Protein AF-A0A137P044-F1 (afdb_monomer_lite)

Structure (mmCIF, N/CA/C/O backbone):
data_AF-A0A137P044-F1
#
_entry.id   AF-A0A137P044-F1
#
loop_
_atom_site.group_PDB
_atom_site.id
_atom_site.type_symbol
_atom_site.label_atom_id
_atom_site.label_alt_id
_atom_site.label_comp_id
_atom_site.label_asym_id
_atom_site.label_entity_id
_atom_site.label_seq_id
_atom_site.pdbx_PDB_ins_code
_atom_site.Cartn_x
_atom_site.Cartn_y
_atom_site.Cartn_z
_atom_site.occupancy
_atom_site.B_iso_or_equiv
_atom_site.auth_seq_id
_atom_site.auth_comp_id
_atom_site.auth_asym_id
_atom_site.auth_atom_id
_atom_site.pdbx_PDB_model_num
ATOM 1 N N . MET A 1 1 ? 18.625 -23.032 90.968 1.00 38.12 1 MET A N 1
ATOM 2 C CA . MET A 1 1 ? 18.943 -22.078 89.880 1.00 38.12 1 MET A CA 1
ATOM 3 C C . MET A 1 1 ? 17.840 -22.210 88.835 1.00 38.12 1 MET A C 1
ATOM 5 O O . MET A 1 1 ? 17.685 -23.296 88.307 1.00 38.12 1 MET A O 1
ATOM 9 N N . GLN A 1 2 ? 16.813 -21.351 88.928 1.00 34.00 2 GLN A N 1
ATOM 10 C CA . GLN A 1 2 ? 16.492 -20.254 87.981 1.00 34.00 2 GLN A CA 1
ATOM 11 C C . GLN A 1 2 ? 16.138 -20.757 86.570 1.00 34.00 2 GLN A C 1
ATOM 13 O O . GLN A 1 2 ? 16.973 -21.397 85.956 1.00 34.00 2 GLN A O 1
ATOM 18 N N . LYS A 1 3 ? 15.008 -20.442 85.925 1.00 38.00 3 LYS A N 1
ATOM 19 C CA . LYS A 1 3 ? 13.676 -19.862 86.230 1.00 38.00 3 LYS A CA 1
ATOM 20 C C . LYS A 1 3 ? 12.905 -19.959 84.880 1.00 38.00 3 LYS A C 1
ATOM 22 O O . LYS A 1 3 ? 13.550 -19.753 83.854 1.00 38.00 3 LYS A O 1
ATOM 27 N N . PRO A 1 4 ? 11.588 -20.229 84.827 1.00 49.00 4 PRO A N 1
ATOM 28 C CA . PRO A 1 4 ? 10.809 -20.161 83.586 1.00 49.00 4 PRO A CA 1
ATOM 29 C C . PRO A 1 4 ? 10.323 -18.725 83.313 1.00 49.00 4 PRO A C 1
ATOM 31 O O . PRO A 1 4 ? 10.079 -17.961 84.249 1.00 49.00 4 PRO A O 1
ATOM 34 N N . ILE A 1 5 ? 10.187 -18.356 82.036 1.00 46.97 5 ILE A N 1
ATOM 35 C CA . ILE A 1 5 ? 9.718 -17.033 81.593 1.00 46.97 5 ILE A CA 1
ATOM 36 C C . ILE A 1 5 ? 8.183 -17.033 81.480 1.00 46.97 5 ILE A C 1
ATOM 38 O O . ILE A 1 5 ? 7.601 -17.836 80.755 1.00 46.97 5 ILE A O 1
ATOM 42 N N . GLN A 1 6 ? 7.570 -16.117 82.238 1.00 40.56 6 GLN A N 1
ATOM 43 C CA . GLN A 1 6 ? 6.177 -15.641 82.198 1.00 40.56 6 GLN A CA 1
ATOM 44 C C . GLN A 1 6 ? 5.880 -14.991 80.826 1.00 40.56 6 GLN A C 1
ATOM 46 O O . GLN A 1 6 ? 6.776 -14.414 80.223 1.00 40.56 6 GLN A O 1
ATOM 51 N N . GLY A 1 7 ? 4.693 -15.069 80.221 1.00 34.81 7 GLY A N 1
ATOM 52 C CA . GLY A 1 7 ? 3.390 -14.702 80.775 1.00 34.81 7 GLY A CA 1
ATOM 53 C C . GLY A 1 7 ? 3.132 -13.208 80.531 1.00 34.81 7 GLY A C 1
ATOM 54 O O . GLY A 1 7 ? 3.681 -12.389 81.256 1.00 34.81 7 GLY A O 1
ATOM 55 N N . PHE A 1 8 ? 2.314 -12.862 79.530 1.00 35.78 8 PHE A N 1
ATOM 56 C CA . PHE A 1 8 ? 1.665 -11.548 79.430 1.00 35.78 8 PHE A CA 1
ATOM 57 C C . PHE A 1 8 ? 0.284 -11.689 78.773 1.00 35.78 8 PHE A C 1
ATOM 59 O O . PHE A 1 8 ? 0.151 -11.780 77.554 1.00 35.78 8 PHE A O 1
ATOM 66 N N . GLU A 1 9 ? -0.736 -11.719 79.628 1.00 32.97 9 GLU A N 1
ATOM 67 C CA . GLU A 1 9 ? -2.093 -11.267 79.330 1.00 32.97 9 GLU A CA 1
ATOM 68 C C . GLU A 1 9 ? -2.121 -9.734 79.413 1.00 32.97 9 GLU A C 1
ATOM 70 O O . GLU A 1 9 ? -1.587 -9.160 80.362 1.00 32.97 9 GLU A O 1
ATOM 75 N N . ILE A 1 10 ? -2.795 -9.069 78.474 1.00 41.50 10 ILE A N 1
ATOM 76 C CA . ILE A 1 10 ? -3.420 -7.764 78.722 1.00 41.50 10 ILE A CA 1
ATOM 77 C C . ILE A 1 10 ? -4.831 -7.836 78.154 1.00 41.50 10 ILE A C 1
ATOM 79 O O . ILE A 1 10 ? -5.039 -8.188 76.993 1.00 41.50 10 ILE A O 1
ATOM 83 N N . ALA A 1 11 ? -5.789 -7.516 79.011 1.00 36.03 11 ALA A N 1
ATOM 84 C CA . ALA A 1 11 ? -7.211 -7.571 78.766 1.00 36.03 11 ALA A CA 1
ATOM 85 C C . ALA A 1 11 ? -7.846 -6.185 79.029 1.00 36.03 11 ALA A C 1
ATOM 87 O O . ALA A 1 11 ? -7.328 -5.434 79.852 1.00 36.03 11 ALA A O 1
ATOM 88 N N . TRP A 1 12 ? -8.996 -5.932 78.374 1.00 32.66 12 TRP A N 1
ATOM 89 C CA . TRP A 1 12 ? -9.994 -4.851 78.590 1.00 32.66 12 TRP A CA 1
ATOM 90 C C . TRP A 1 12 ? -9.535 -3.413 78.220 1.00 32.66 12 TRP A C 1
ATOM 92 O O . TRP A 1 12 ? -8.400 -3.040 78.458 1.00 32.66 12 TRP A O 1
ATOM 102 N N . SER A 1 13 ? -10.329 -2.493 77.651 1.00 31.03 13 SER A N 1
ATOM 103 C CA . SER A 1 13 ? -11.779 -2.390 77.415 1.00 31.03 13 SER A CA 1
ATOM 104 C C . SER A 1 13 ? -12.096 -1.175 76.488 1.00 31.03 13 SER A C 1
ATOM 106 O O . SER A 1 13 ? -11.177 -0.434 76.136 1.00 31.03 13 SER A O 1
ATOM 108 N N . PRO A 1 14 ? -13.369 -0.952 76.086 1.00 44.91 14 PRO A N 1
ATOM 109 C CA . PRO A 1 14 ? -13.804 -0.128 74.953 1.00 44.91 14 PRO A CA 1
ATOM 110 C C . PRO A 1 14 ? -14.239 1.294 75.344 1.00 44.91 14 PRO A C 1
ATOM 112 O O . PRO A 1 14 ? -14.724 1.489 76.451 1.00 44.91 14 PRO A O 1
ATOM 115 N N . LEU A 1 15 ? -14.164 2.252 74.407 1.00 31.61 15 LEU A N 1
ATOM 116 C CA . LEU A 1 15 ? -15.016 3.459 74.335 1.00 31.61 15 LEU A CA 1
ATOM 117 C C . LEU A 1 15 ? -14.536 4.386 73.207 1.00 31.61 15 LEU A C 1
ATOM 119 O O . LEU A 1 15 ? -13.611 5.145 73.440 1.00 31.61 15 LEU A O 1
ATOM 123 N N . ILE A 1 16 ? -15.183 4.377 72.031 1.00 32.69 16 ILE A N 1
ATOM 124 C CA . ILE A 1 16 ? -15.501 5.608 71.275 1.00 32.69 16 ILE A CA 1
ATOM 125 C C . ILE A 1 16 ? -16.827 5.381 70.540 1.00 32.69 16 ILE A C 1
ATOM 127 O O . ILE A 1 16 ? -16.921 4.648 69.559 1.00 32.69 16 ILE A O 1
ATOM 131 N N . MET A 1 17 ? -17.852 6.040 71.065 1.00 29.59 17 MET A N 1
ATOM 132 C CA . MET A 1 17 ? -19.169 6.256 70.482 1.00 29.59 17 MET A CA 1
ATOM 133 C C . MET A 1 17 ? -19.100 7.608 69.761 1.00 29.59 17 MET A C 1
ATOM 135 O O . MET A 1 17 ? -18.982 8.617 70.448 1.00 29.59 17 MET A O 1
ATOM 139 N N . ILE A 1 18 ? -19.152 7.656 68.422 1.00 31.36 18 ILE A N 1
ATOM 140 C CA . ILE A 1 18 ? -19.515 8.880 67.681 1.00 31.36 18 ILE A CA 1
ATOM 141 C C . ILE A 1 18 ? -20.403 8.526 66.478 1.00 31.36 18 ILE A C 1
ATOM 143 O O . ILE A 1 18 ? -20.014 7.851 65.529 1.00 31.36 18 ILE A O 1
ATOM 147 N N . THR A 1 19 ? -21.620 9.040 66.580 1.00 33.34 19 THR A N 1
ATOM 148 C CA . THR A 1 19 ? -22.667 9.302 65.593 1.00 33.34 19 THR A CA 1
ATOM 149 C C . THR A 1 19 ? -22.169 9.898 64.270 1.00 33.34 19 THR A C 1
ATOM 151 O O . THR A 1 19 ? -21.626 10.998 64.264 1.00 33.34 19 THR A O 1
ATOM 154 N N . ILE A 1 20 ? -22.498 9.271 63.129 1.00 29.88 20 ILE A N 1
ATOM 155 C CA . ILE A 1 20 ? -22.707 9.991 61.859 1.00 29.88 20 ILE A CA 1
ATOM 156 C C . ILE A 1 20 ? -24.011 9.525 61.206 1.00 29.88 20 ILE A C 1
ATOM 158 O O . ILE A 1 20 ? -24.306 8.344 61.042 1.00 29.88 20 ILE A O 1
ATOM 162 N N . THR A 1 21 ? -24.798 10.536 60.884 1.00 31.58 21 THR A N 1
ATOM 163 C CA . THR A 1 21 ? -26.175 10.584 60.426 1.00 31.58 21 THR A CA 1
ATOM 164 C C . THR A 1 21 ? -26.369 10.165 58.964 1.00 31.58 21 THR A C 1
ATOM 166 O O . THR A 1 21 ? -25.623 10.537 58.065 1.00 31.58 21 THR A O 1
ATOM 169 N N . SER A 1 22 ? -27.455 9.420 58.739 1.00 34.91 22 SER A N 1
ATOM 170 C CA . SER A 1 22 ? -28.405 9.506 57.617 1.00 34.91 22 SER A CA 1
ATOM 171 C C . SER A 1 22 ? -28.055 10.454 56.450 1.00 34.91 22 SER A C 1
ATOM 173 O O . SER A 1 22 ? -28.439 11.626 56.493 1.00 34.91 22 SER A O 1
ATOM 175 N N . LYS A 1 23 ? -27.463 9.932 55.354 1.00 33.22 23 LYS A N 1
ATOM 176 C CA . LYS A 1 23 ? -27.622 10.509 53.993 1.00 33.22 23 LYS A CA 1
ATOM 177 C C . LYS A 1 23 ? -27.130 9.652 52.803 1.00 33.22 23 LYS A C 1
ATOM 179 O O . LYS A 1 23 ? -26.494 10.185 51.903 1.00 33.22 23 LYS A O 1
ATOM 184 N N . VAL A 1 24 ? -27.421 8.343 52.730 1.00 31.86 24 VAL A N 1
ATOM 185 C CA . VAL A 1 24 ? -27.057 7.529 51.532 1.00 31.86 24 VAL A CA 1
ATOM 186 C C . VAL A 1 24 ? -28.164 6.556 51.088 1.00 31.86 24 VAL A C 1
ATOM 188 O O . VAL A 1 24 ? -27.915 5.396 50.786 1.00 31.86 24 VAL A O 1
ATOM 191 N N . LEU A 1 25 ? -29.412 7.025 51.009 1.00 32.53 25 LEU A N 1
ATOM 192 C CA . LEU A 1 25 ? -30.504 6.289 50.350 1.00 32.53 25 LEU A CA 1
ATOM 193 C C . LEU A 1 25 ? -31.294 7.200 49.407 1.00 32.53 25 LEU A C 1
ATOM 195 O O . LEU A 1 25 ? -32.483 7.433 49.564 1.00 32.53 25 LEU A O 1
ATOM 199 N N . SER A 1 26 ? -30.618 7.714 48.385 1.00 36.91 26 SER A N 1
ATOM 200 C CA . SER A 1 26 ? -31.274 8.140 47.150 1.00 36.91 26 SER A CA 1
ATOM 201 C C . SER A 1 26 ? -30.209 8.245 46.073 1.00 36.91 26 SER A C 1
ATOM 203 O O . SER A 1 26 ? -29.341 9.101 46.190 1.00 36.91 26 SER A O 1
ATOM 205 N N . LEU A 1 27 ? -30.254 7.341 45.091 1.00 40.28 27 LEU A N 1
ATOM 206 C CA . LEU A 1 27 ? -29.663 7.401 43.743 1.00 40.28 27 LEU A CA 1
ATOM 207 C C . LEU A 1 27 ? -29.351 5.971 43.281 1.00 40.28 27 LEU A C 1
ATOM 209 O O . LEU A 1 27 ? -28.221 5.509 43.368 1.00 40.28 27 LEU A O 1
ATOM 213 N N . THR A 1 28 ? -30.367 5.259 42.781 1.00 52.34 28 THR A N 1
ATOM 214 C CA . THR A 1 28 ? -30.268 4.446 41.546 1.00 52.34 28 THR A CA 1
ATOM 215 C C . THR A 1 28 ? -31.602 3.764 41.176 1.00 52.34 28 THR A C 1
ATOM 217 O O . THR A 1 28 ? -31.747 2.558 41.338 1.00 52.34 28 THR A O 1
ATOM 220 N N . PRO A 1 29 ? -32.564 4.474 40.547 1.00 47.62 29 PRO A N 1
ATOM 221 C CA . PRO A 1 29 ? -33.668 3.815 39.835 1.00 47.62 29 PRO A CA 1
ATOM 222 C C . PRO A 1 29 ? -33.407 3.665 38.320 1.00 47.62 29 PRO A C 1
ATOM 224 O O . PRO A 1 29 ? -34.081 2.898 37.637 1.00 47.62 29 PRO A O 1
ATOM 227 N N . ILE A 1 30 ? -32.423 4.380 37.758 1.00 46.78 30 ILE A N 1
ATOM 228 C CA . ILE A 1 30 ? -32.287 4.526 36.294 1.00 46.78 30 ILE A CA 1
ATOM 229 C C . ILE A 1 30 ? -31.574 3.325 35.642 1.00 46.78 30 ILE A C 1
ATOM 231 O O . ILE A 1 30 ? -31.928 2.919 34.533 1.00 46.78 30 ILE A O 1
ATOM 235 N N . ARG A 1 31 ? -30.603 2.704 36.330 1.00 42.56 31 ARG A N 1
ATOM 236 C CA . ARG A 1 31 ? -29.829 1.571 35.778 1.00 42.56 31 ARG A CA 1
ATOM 237 C C . ARG A 1 31 ? -30.632 0.270 35.701 1.00 42.56 31 ARG A C 1
ATOM 239 O O . ARG A 1 31 ? -30.479 -0.474 34.736 1.00 42.56 31 ARG A O 1
ATOM 246 N N . VAL A 1 32 ? -31.523 0.023 36.662 1.00 51.00 32 VAL A N 1
ATOM 247 C CA . VAL A 1 32 ? -32.377 -1.178 36.675 1.00 51.00 32 VAL A CA 1
ATOM 248 C C . VAL A 1 32 ? -33.475 -1.076 35.609 1.00 51.00 32 VAL A C 1
ATOM 250 O O . VAL A 1 32 ? -33.708 -2.041 34.883 1.00 51.00 32 VAL A O 1
ATOM 253 N N . LYS A 1 33 ? -34.061 0.117 35.407 1.00 45.06 33 LYS A N 1
ATOM 254 C CA . LYS A 1 33 ? -35.066 0.349 34.353 1.00 45.06 33 LYS A CA 1
ATOM 255 C C . LYS A 1 33 ? -34.521 0.113 32.941 1.00 45.06 33 LYS A C 1
ATOM 257 O O . LYS A 1 33 ? -35.169 -0.584 32.168 1.00 45.06 33 LYS A O 1
ATOM 262 N N . LYS A 1 34 ? -33.321 0.606 32.602 1.00 46.06 34 LYS A N 1
ATOM 263 C CA . LYS A 1 34 ? -32.740 0.380 31.259 1.00 46.06 34 LYS A CA 1
ATOM 264 C C . LYS A 1 34 ? -32.449 -1.100 30.978 1.00 46.06 34 LYS A C 1
ATOM 266 O O . LYS A 1 34 ? -32.669 -1.557 29.860 1.00 46.06 34 LYS A O 1
ATOM 271 N N . ARG A 1 35 ? -32.014 -1.862 31.989 1.00 47.44 35 ARG A N 1
ATOM 272 C CA . ARG A 1 35 ? -31.731 -3.301 31.852 1.00 47.44 35 ARG A CA 1
ATOM 273 C C . ARG A 1 35 ? -33.007 -4.134 31.680 1.00 47.44 35 ARG A C 1
ATOM 275 O O . ARG A 1 35 ? -33.015 -5.072 30.890 1.00 47.44 35 ARG A O 1
ATOM 282 N N . LEU A 1 36 ? -34.089 -3.762 32.366 1.00 53.91 36 LEU A N 1
ATOM 283 C CA . LEU A 1 36 ? -35.395 -4.411 32.214 1.00 53.91 36 LEU A CA 1
ATOM 284 C C . LEU A 1 36 ? -36.053 -4.089 30.865 1.00 53.91 36 LEU A C 1
ATOM 286 O O . LEU A 1 36 ? -36.585 -4.996 30.234 1.00 53.91 36 LEU A O 1
ATOM 290 N N . ILE A 1 37 ? -35.949 -2.845 30.381 1.00 60.69 37 ILE A N 1
ATOM 291 C CA . ILE A 1 37 ? -36.482 -2.443 29.066 1.00 60.69 37 ILE A CA 1
ATOM 292 C C . ILE A 1 37 ? -35.766 -3.191 27.933 1.00 60.69 37 ILE A C 1
ATOM 294 O O . ILE A 1 37 ? -36.425 -3.717 27.041 1.00 60.69 37 ILE A O 1
ATOM 298 N N . TYR A 1 38 ? -34.437 -3.314 28.001 1.00 53.66 38 TYR A N 1
ATOM 299 C CA . TYR A 1 38 ? -33.665 -4.035 26.986 1.00 53.66 38 TYR A CA 1
ATOM 300 C C . TYR A 1 38 ? -33.996 -5.536 26.957 1.00 53.66 38 TYR A C 1
ATOM 302 O O . TYR A 1 38 ? -34.246 -6.094 25.892 1.00 53.66 38 TYR A O 1
ATOM 310 N N . ASN A 1 39 ? -34.088 -6.184 28.124 1.00 53.88 39 ASN A N 1
ATOM 311 C CA . ASN A 1 39 ? -34.458 -7.601 28.207 1.00 53.88 39 ASN A CA 1
ATOM 312 C C . ASN A 1 39 ? -35.906 -7.865 27.763 1.00 53.88 39 ASN A C 1
ATOM 314 O O . ASN A 1 39 ? -36.191 -8.917 27.192 1.00 53.88 39 ASN A O 1
ATOM 318 N N . PHE A 1 40 ? -36.816 -6.919 27.996 1.00 60.69 40 PHE A N 1
ATOM 319 C CA . PHE A 1 40 ? -38.198 -7.006 27.530 1.00 60.69 40 PHE A CA 1
ATOM 320 C C . PHE A 1 40 ? -38.295 -6.865 26.002 1.00 60.69 40 PHE A C 1
ATOM 322 O O . PHE A 1 40 ? -38.946 -7.681 25.353 1.00 60.69 40 PHE A O 1
ATOM 329 N N . GLN A 1 41 ? -37.576 -5.903 25.413 1.00 56.22 41 GLN A N 1
ATOM 330 C CA . GLN A 1 41 ? -37.511 -5.715 23.957 1.00 56.22 41 GLN A CA 1
ATOM 331 C C . GLN A 1 41 ? -36.848 -6.905 23.244 1.00 56.22 41 GLN A C 1
ATOM 333 O O . GLN A 1 41 ? -37.318 -7.328 22.190 1.00 56.22 41 GLN A O 1
ATOM 338 N N . LEU A 1 42 ? -35.807 -7.499 23.838 1.00 52.59 42 LEU A N 1
ATOM 339 C CA . LEU A 1 42 ? -35.140 -8.682 23.288 1.00 52.59 42 LEU A CA 1
ATOM 340 C C . LEU A 1 42 ? -36.050 -9.923 23.326 1.00 52.59 42 LEU A C 1
ATOM 342 O O . LEU A 1 42 ? -36.110 -10.670 22.351 1.00 52.59 42 LEU A O 1
ATOM 346 N N . LYS A 1 43 ? -36.813 -10.116 24.413 1.00 58.69 43 LYS A N 1
ATOM 347 C CA . LYS A 1 43 ? -37.811 -11.195 24.505 1.00 58.69 43 LYS A CA 1
ATOM 348 C C . LYS A 1 43 ? -38.959 -11.018 23.509 1.00 58.69 43 LYS A C 1
ATOM 350 O O . LYS A 1 43 ? -39.379 -12.009 22.922 1.00 58.69 43 LYS A O 1
ATOM 355 N N . GLN A 1 44 ? -39.426 -9.789 23.265 1.00 51.59 44 GLN A N 1
ATOM 356 C CA . GLN A 1 44 ? -40.428 -9.528 22.222 1.00 51.59 44 GLN A CA 1
ATOM 357 C C . GLN A 1 44 ? -39.886 -9.796 20.812 1.00 51.59 44 GLN A C 1
ATOM 359 O O . GLN A 1 44 ? -40.574 -10.416 20.006 1.00 51.59 44 GLN A O 1
ATOM 364 N N . LEU A 1 45 ? -38.643 -9.400 20.519 1.00 50.75 45 LEU A N 1
ATOM 365 C CA . LEU A 1 45 ? -38.012 -9.665 19.221 1.00 50.75 45 LEU A CA 1
ATOM 366 C C . LEU A 1 45 ? -37.832 -11.160 18.951 1.00 50.75 45 LEU A C 1
ATOM 368 O O . LEU A 1 45 ? -38.077 -11.608 17.835 1.00 50.75 45 LEU A O 1
ATOM 372 N N . LEU A 1 46 ? -37.445 -11.933 19.968 1.00 52.44 46 LEU A N 1
ATOM 373 C CA . LEU A 1 46 ? -37.327 -13.385 19.852 1.00 52.44 46 LEU A CA 1
ATOM 374 C C . LEU A 1 46 ? -38.704 -14.050 19.736 1.00 52.44 46 LEU A C 1
ATOM 376 O O . LEU A 1 46 ? -38.891 -14.882 18.857 1.00 52.44 46 LEU A O 1
ATOM 380 N N . SER A 1 47 ? -39.690 -13.631 20.535 1.00 49.09 47 SER A N 1
ATOM 381 C CA . SER A 1 47 ? -41.071 -14.128 20.443 1.00 49.09 47 SER A CA 1
ATOM 382 C C . SER A 1 47 ? -41.671 -13.912 19.051 1.00 49.09 47 SER A C 1
ATOM 384 O O . SER A 1 47 ? -42.249 -14.838 18.493 1.00 49.09 47 SER A O 1
ATOM 386 N N . ASN A 1 48 ? -41.481 -12.730 18.457 1.00 45.59 48 ASN A N 1
ATOM 387 C CA . ASN A 1 48 ? -41.978 -12.414 17.113 1.00 45.59 48 ASN A CA 1
ATOM 388 C C . ASN A 1 48 ? -41.257 -13.207 16.010 1.00 45.59 48 ASN A C 1
ATOM 390 O O . ASN A 1 48 ? -41.803 -13.405 14.926 1.00 45.59 48 ASN A O 1
ATOM 394 N N . PHE A 1 49 ? -40.039 -13.681 16.283 1.00 44.84 49 PHE A N 1
ATOM 395 C CA . PHE A 1 49 ? -39.289 -14.549 15.378 1.00 44.84 49 PHE A CA 1
ATOM 396 C C . PHE A 1 49 ? -39.825 -15.989 15.372 1.00 44.84 49 PHE A C 1
ATOM 398 O O . PHE A 1 49 ? -39.760 -16.652 14.339 1.00 44.84 49 PHE A O 1
ATOM 405 N N . TYR A 1 50 ? -40.370 -16.459 16.501 1.00 47.53 50 TYR A N 1
ATOM 406 C CA . TYR A 1 50 ? -40.908 -17.815 16.655 1.00 47.53 50 TYR A CA 1
ATOM 407 C C . TYR A 1 50 ? -42.398 -17.933 16.298 1.00 47.53 50 TYR A C 1
ATOM 409 O O . TYR A 1 50 ? -42.814 -18.963 15.781 1.00 47.53 50 TYR A O 1
ATOM 417 N N . THR A 1 51 ? -43.210 -16.890 16.492 1.00 40.28 51 THR A N 1
ATOM 418 C CA . THR A 1 51 ? -44.653 -16.943 16.173 1.00 40.28 51 THR A CA 1
ATOM 419 C C . THR A 1 51 ? -44.969 -16.749 14.687 1.00 40.28 51 THR A C 1
ATOM 421 O O . THR A 1 51 ? -46.051 -17.108 14.233 1.00 40.28 51 THR A O 1
ATOM 424 N N . SER A 1 52 ? -44.017 -16.249 13.893 1.00 39.25 52 SER A N 1
ATOM 425 C CA . SER A 1 52 ? -44.185 -16.073 12.441 1.00 39.25 52 SER A CA 1
ATOM 426 C C . SER A 1 52 ? -43.973 -17.373 11.635 1.00 39.25 52 SER A C 1
ATOM 428 O O . SER A 1 52 ? -44.132 -17.386 10.416 1.00 39.25 52 SER A O 1
ATOM 430 N N . SER A 1 53 ? -43.621 -18.490 12.291 1.00 40.59 53 SER A N 1
ATOM 431 C CA . SER A 1 53 ? -43.415 -19.791 11.632 1.00 40.59 53 SER A CA 1
ATOM 432 C C . SER A 1 53 ? -44.589 -20.774 11.714 1.00 40.59 53 SER A C 1
ATOM 434 O O . SER A 1 53 ? -44.475 -21.850 11.140 1.00 40.59 53 SER A O 1
ATOM 436 N N . GLU A 1 54 ? -45.705 -20.430 12.367 1.00 37.75 54 GLU A N 1
ATOM 437 C CA . GLU A 1 54 ? -46.830 -21.367 12.583 1.00 37.75 54 GLU A CA 1
ATOM 438 C C . GLU A 1 54 ? -48.124 -21.054 11.805 1.00 37.75 54 GLU A C 1
ATOM 440 O O . GLU A 1 54 ? -49.085 -21.809 11.912 1.00 37.75 54 GLU A O 1
ATOM 445 N N . SER A 1 55 ? -48.185 -20.001 10.978 1.00 37.72 55 SER A N 1
ATOM 446 C CA . SER A 1 55 ? -49.453 -19.578 10.342 1.00 37.72 55 SER A CA 1
ATOM 447 C C . SER A 1 55 ? -49.541 -19.696 8.814 1.00 37.72 55 SER A C 1
ATOM 449 O O . SER A 1 55 ? -50.474 -19.165 8.219 1.00 37.72 55 SER A O 1
ATOM 451 N N . THR A 1 56 ? -48.645 -20.427 8.145 1.00 37.50 56 THR A N 1
ATOM 452 C CA . THR A 1 56 ? -48.772 -20.688 6.693 1.00 37.50 56 THR A CA 1
ATOM 453 C C . THR A 1 56 ? -48.612 -22.162 6.352 1.00 37.50 56 THR A C 1
ATOM 455 O O . THR A 1 56 ? -47.725 -22.565 5.610 1.00 37.50 56 THR A O 1
ATOM 458 N N . GLU A 1 57 ? -49.523 -22.981 6.869 1.00 38.75 57 GLU A N 1
ATOM 459 C CA . GLU A 1 57 ? -49.742 -24.321 6.333 1.00 38.75 57 GLU A CA 1
ATOM 460 C C . GLU A 1 57 ? -51.229 -24.672 6.437 1.00 38.75 57 GLU A C 1
ATOM 462 O O . GLU A 1 57 ? -51.665 -25.332 7.376 1.00 38.75 57 GLU A O 1
ATOM 467 N N . LYS A 1 58 ? -52.029 -24.141 5.501 1.00 41.50 58 LYS A N 1
ATOM 468 C CA . LYS A 1 58 ? -53.258 -24.766 4.981 1.00 41.50 58 LYS A CA 1
ATOM 469 C C . LYS A 1 58 ? -53.904 -23.906 3.891 1.00 41.50 58 LYS A C 1
ATOM 471 O O . LYS A 1 58 ? -54.060 -22.701 4.048 1.00 41.50 58 LYS A O 1
ATOM 476 N N . ASN A 1 59 ? -54.349 -24.612 2.853 1.00 37.12 59 ASN A N 1
ATOM 477 C CA . ASN A 1 59 ? -55.278 -24.224 1.787 1.00 37.12 59 ASN A CA 1
ATOM 478 C C . ASN A 1 59 ? -54.654 -23.622 0.524 1.00 37.12 59 ASN A C 1
ATOM 480 O O . ASN A 1 59 ? -54.516 -22.412 0.387 1.00 37.12 59 ASN A O 1
ATOM 484 N N . ASN A 1 60 ? -54.400 -24.490 -0.462 1.00 31.91 60 ASN A N 1
ATOM 485 C CA . ASN A 1 60 ? -54.576 -24.097 -1.855 1.00 31.91 60 ASN A CA 1
ATOM 486 C C . ASN A 1 60 ? -55.050 -25.288 -2.707 1.00 31.91 60 ASN A C 1
ATOM 488 O O . ASN A 1 60 ? -54.279 -26.192 -3.018 1.00 31.91 60 ASN A O 1
ATOM 492 N N . THR A 1 61 ? -56.337 -25.285 -3.058 1.00 41.72 61 THR A N 1
ATOM 493 C CA . THR A 1 61 ? -56.904 -26.031 -4.189 1.00 41.72 61 THR A CA 1
ATOM 494 C C . THR A 1 61 ? -57.905 -25.130 -4.920 1.00 41.72 61 THR A C 1
ATOM 496 O O . THR A 1 61 ? -58.849 -24.632 -4.314 1.00 41.72 61 THR A O 1
ATOM 499 N N . ASN A 1 62 ? -57.684 -25.023 -6.235 1.00 41.66 62 ASN A N 1
ATOM 500 C CA . ASN A 1 62 ? -58.641 -24.798 -7.329 1.00 41.66 62 ASN A CA 1
ATOM 501 C C . ASN A 1 62 ? -58.952 -23.375 -7.861 1.00 41.66 62 ASN A C 1
ATOM 503 O O . ASN A 1 62 ? -59.355 -22.475 -7.133 1.00 41.66 62 ASN A O 1
ATOM 507 N N . ASN A 1 63 ? -58.910 -23.332 -9.210 1.00 35.81 63 ASN A N 1
ATOM 508 C CA . ASN A 1 63 ? -59.568 -22.461 -10.211 1.00 35.81 63 ASN A CA 1
ATOM 509 C C . ASN A 1 63 ? -58.863 -21.128 -10.554 1.00 35.81 63 ASN A C 1
ATOM 511 O O . ASN A 1 63 ? -58.595 -20.319 -9.680 1.00 35.81 63 ASN A O 1
ATOM 515 N N . SER A 1 64 ? -58.367 -20.896 -11.782 1.00 43.41 64 SER A N 1
ATOM 516 C CA . SER A 1 64 ? -59.024 -20.767 -13.108 1.00 43.41 64 SER A CA 1
ATOM 517 C C . SER A 1 64 ? -59.983 -19.577 -13.211 1.00 43.41 64 SER A C 1
ATOM 519 O O . SER A 1 64 ? -61.129 -19.725 -12.813 1.00 43.41 64 SER A O 1
ATOM 521 N N . THR A 1 65 ? -59.518 -18.446 -13.765 1.00 38.53 65 THR A N 1
ATOM 522 C CA . THR A 1 65 ? -59.958 -17.831 -15.046 1.00 38.53 65 THR A CA 1
ATOM 523 C C . THR A 1 65 ? -59.343 -16.436 -15.229 1.00 38.53 65 THR A C 1
ATOM 525 O O . THR A 1 65 ? -59.341 -15.633 -14.305 1.00 38.53 65 THR A O 1
ATOM 528 N N . ASP A 1 66 ? -58.815 -16.226 -16.436 1.00 45.53 66 ASP A N 1
ATOM 529 C CA . ASP A 1 66 ? -58.828 -15.048 -17.321 1.00 45.53 66 ASP A CA 1
ATOM 530 C C . ASP A 1 66 ? -59.087 -13.619 -16.780 1.00 45.53 66 ASP A C 1
ATOM 532 O O . ASP A 1 66 ? -60.020 -13.374 -16.018 1.00 45.53 66 ASP A O 1
ATOM 536 N N . GLY A 1 67 ? -58.326 -12.644 -17.302 1.00 34.25 67 GLY A N 1
ATOM 537 C CA . GLY A 1 67 ? -58.639 -11.213 -17.164 1.00 34.25 67 GLY A CA 1
ATOM 538 C C . GLY A 1 67 ? -57.441 -10.265 -17.029 1.00 34.25 67 GLY A C 1
ATOM 539 O O . GLY A 1 67 ? -56.942 -10.014 -15.935 1.00 34.25 67 GLY A O 1
ATOM 540 N N . HIS A 1 68 ? -57.036 -9.660 -18.148 1.00 45.97 68 HIS A N 1
ATOM 541 C CA . HIS A 1 68 ? -56.114 -8.523 -18.242 1.00 45.97 68 HIS A CA 1
ATOM 542 C C . HIS A 1 68 ? -56.483 -7.338 -17.320 1.00 45.97 68 HIS A C 1
ATOM 544 O O . HIS A 1 68 ? -57.556 -6.751 -17.465 1.00 45.97 68 HIS A O 1
ATOM 550 N N . ARG A 1 69 ? -55.529 -6.858 -16.502 1.00 31.34 69 ARG A N 1
ATOM 551 C CA . ARG A 1 69 ? -55.412 -5.424 -16.164 1.00 31.34 69 ARG A CA 1
ATOM 552 C C . ARG A 1 69 ? -5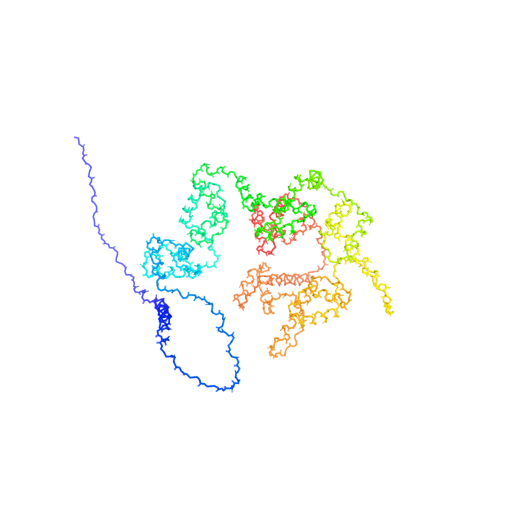4.018 -5.049 -15.650 1.00 31.34 69 ARG A C 1
ATOM 554 O O . ARG A 1 69 ? -53.493 -5.658 -14.728 1.00 31.34 69 ARG A O 1
ATOM 561 N N . VAL A 1 70 ? -53.454 -4.020 -16.275 1.00 47.69 70 VAL A N 1
ATOM 562 C CA . VAL A 1 70 ? -52.176 -3.363 -15.965 1.00 47.69 70 VAL A CA 1
ATOM 563 C C . VAL A 1 70 ? -52.356 -2.418 -14.770 1.00 47.69 70 VAL A C 1
ATOM 565 O O . VAL A 1 70 ? -53.198 -1.525 -14.845 1.00 47.69 70 VAL A O 1
ATOM 568 N N . ILE A 1 71 ? -51.563 -2.591 -13.704 1.00 35.41 71 ILE A N 1
ATOM 569 C CA . ILE A 1 71 ? -51.349 -1.644 -12.584 1.00 35.41 71 ILE A CA 1
ATOM 570 C C . ILE A 1 71 ? -49.861 -1.754 -12.155 1.00 35.41 71 ILE A C 1
ATOM 572 O O . ILE A 1 71 ? -49.314 -2.855 -12.234 1.00 35.41 71 ILE A O 1
ATOM 576 N N . PRO A 1 72 ? -49.173 -0.649 -11.785 1.00 39.47 72 PRO A N 1
ATOM 577 C CA . PRO A 1 72 ? -47.722 -0.527 -11.908 1.00 39.47 72 PRO A CA 1
ATOM 578 C C . PRO A 1 72 ? -46.923 -1.116 -10.737 1.00 39.47 72 PRO A C 1
ATOM 580 O O . PRO A 1 72 ? -47.366 -1.142 -9.589 1.00 39.47 72 PRO A O 1
ATOM 583 N N . ASP A 1 73 ? -45.708 -1.550 -11.079 1.00 36.38 73 ASP A N 1
ATOM 584 C CA . ASP A 1 73 ? -44.685 -2.126 -10.208 1.00 36.38 73 ASP A CA 1
ATOM 585 C C . ASP A 1 73 ? -44.325 -1.218 -9.026 1.00 36.38 73 ASP A C 1
ATOM 587 O O . ASP A 1 73 ? -43.737 -0.150 -9.191 1.00 36.38 73 ASP A O 1
ATOM 591 N N . ASN A 1 74 ? -44.595 -1.713 -7.818 1.00 38.22 74 ASN A N 1
ATOM 592 C CA . ASN A 1 74 ? -44.115 -1.159 -6.551 1.00 38.22 74 ASN A CA 1
ATOM 593 C C . ASN A 1 74 ? -43.251 -2.182 -5.787 1.00 38.22 74 ASN A C 1
ATOM 595 O O . ASN A 1 74 ? -43.300 -2.273 -4.565 1.00 38.22 74 ASN A O 1
ATOM 599 N N . ASN A 1 75 ? -42.437 -2.961 -6.508 1.00 41.62 75 ASN A N 1
ATOM 600 C CA . ASN A 1 75 ? -41.577 -4.004 -5.941 1.00 41.62 75 ASN A CA 1
ATOM 601 C C . ASN A 1 75 ? -40.102 -3.814 -6.333 1.00 41.62 75 ASN A C 1
ATOM 603 O O . ASN A 1 75 ? -39.564 -4.561 -7.150 1.00 41.62 75 ASN A O 1
ATOM 607 N N . SER A 1 76 ? -39.407 -2.848 -5.717 1.00 41.25 76 SER A N 1
ATOM 608 C CA . SER A 1 76 ? -37.939 -2.733 -5.848 1.00 41.25 76 SER A CA 1
ATOM 609 C C . SER A 1 76 ? -37.160 -2.642 -4.527 1.00 41.25 76 SER A C 1
ATOM 611 O O . SER A 1 76 ? -35.954 -2.400 -4.560 1.00 41.25 76 SER A O 1
ATOM 613 N N . ALA A 1 77 ? -37.788 -2.882 -3.369 1.00 34.97 77 ALA A N 1
ATOM 614 C CA . ALA A 1 77 ? -37.102 -2.820 -2.069 1.00 34.97 77 ALA A CA 1
ATOM 615 C C . ALA A 1 77 ? -36.976 -4.170 -1.331 1.00 34.97 77 ALA A C 1
ATOM 617 O O . ALA A 1 77 ? -36.220 -4.264 -0.369 1.00 34.97 77 ALA A O 1
ATOM 618 N N . GLU A 1 78 ? -37.629 -5.241 -1.796 1.00 35.12 78 GLU A N 1
ATOM 619 C CA . GLU A 1 78 ? -37.718 -6.508 -1.042 1.00 35.12 78 GLU A CA 1
ATOM 620 C C . GLU A 1 78 ? -36.978 -7.691 -1.695 1.00 35.12 78 GLU A C 1
ATOM 622 O O . GLU A 1 78 ? -37.196 -8.853 -1.364 1.00 35.12 78 GLU A O 1
ATOM 627 N N . LYS A 1 79 ? -36.050 -7.413 -2.624 1.00 39.81 79 LYS A N 1
ATOM 628 C CA . LYS A 1 79 ? -35.300 -8.449 -3.365 1.00 39.81 79 LYS A CA 1
ATOM 629 C C . LYS A 1 79 ? -33.805 -8.539 -3.031 1.00 39.81 79 LYS A C 1
ATOM 631 O O . LYS A 1 79 ? -33.057 -9.184 -3.760 1.00 39.81 79 LYS A O 1
ATOM 636 N N . VAL A 1 80 ? -33.370 -7.948 -1.910 1.00 40.75 80 VAL A N 1
ATOM 637 C CA . VAL A 1 80 ? -31.963 -7.988 -1.438 1.00 40.75 80 VAL A CA 1
ATOM 638 C C . VAL A 1 80 ? -31.821 -8.562 -0.013 1.00 40.75 80 VAL A C 1
ATOM 640 O O . VAL A 1 80 ? -30.777 -8.443 0.622 1.00 40.75 80 VAL A O 1
ATOM 643 N N . LEU A 1 81 ? -32.830 -9.271 0.503 1.00 37.88 81 LEU A N 1
ATOM 644 C CA . LEU A 1 81 ? -32.669 -10.079 1.717 1.00 37.88 81 LEU A CA 1
ATOM 645 C C . LEU A 1 81 ? -32.214 -11.493 1.338 1.00 37.88 81 LEU A C 1
ATOM 647 O O . LEU A 1 81 ? -32.963 -12.305 0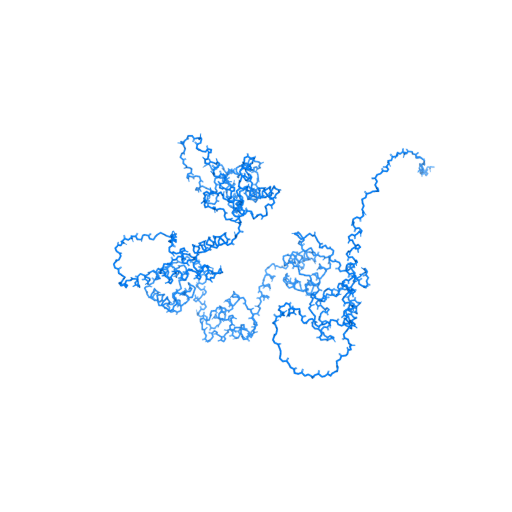.801 1.00 37.88 81 LEU A O 1
ATOM 651 N N . LEU A 1 82 ? -30.920 -11.727 1.564 1.00 37.53 82 LEU A N 1
ATOM 652 C CA . LEU A 1 82 ? -30.161 -12.933 1.253 1.00 37.53 82 LEU A CA 1
ATOM 653 C C . LEU A 1 82 ? -30.929 -14.245 1.486 1.00 37.53 82 LEU A C 1
ATOM 655 O O . LEU A 1 82 ? -31.539 -14.457 2.532 1.00 37.53 82 LEU A O 1
ATOM 659 N N . LYS A 1 83 ? -30.728 -15.179 0.545 1.00 45.00 83 LYS A N 1
ATOM 660 C CA . LYS A 1 83 ? -30.990 -16.629 0.610 1.00 45.00 83 LYS A CA 1
ATOM 661 C C . LYS A 1 83 ? -30.290 -17.314 1.804 1.00 45.00 83 LYS A C 1
ATOM 663 O O . LYS A 1 83 ? -29.444 -18.190 1.622 1.00 45.00 83 LYS A O 1
ATOM 668 N N . HIS A 1 84 ? -30.608 -16.948 3.039 1.00 45.22 84 HIS A N 1
ATOM 669 C CA . HIS A 1 84 ? -30.164 -17.702 4.201 1.00 45.22 84 HIS A CA 1
ATOM 670 C C . HIS A 1 84 ? -31.023 -18.960 4.307 1.00 45.22 84 HIS A C 1
ATOM 672 O O . HIS A 1 84 ? -32.194 -18.900 4.679 1.00 45.22 84 HIS A O 1
ATOM 678 N N . ARG A 1 85 ? -30.439 -20.120 3.971 1.00 61.75 85 ARG A N 1
ATOM 679 C CA . ARG A 1 85 ? -30.974 -21.414 4.411 1.00 61.75 85 ARG A CA 1
ATOM 680 C C . ARG A 1 85 ? -31.202 -21.306 5.919 1.00 61.75 85 ARG A C 1
ATOM 682 O O . ARG A 1 85 ? -30.240 -21.146 6.670 1.00 61.75 85 ARG A O 1
ATOM 689 N N . LYS A 1 86 ? -32.470 -21.327 6.336 1.00 82.19 86 LYS A N 1
ATOM 690 C CA . LYS A 1 86 ? -32.863 -21.286 7.746 1.00 82.19 86 LYS A CA 1
ATOM 691 C C . LYS A 1 86 ? -32.147 -22.434 8.463 1.00 82.19 86 LYS A C 1
ATOM 693 O O . LYS A 1 86 ? -32.246 -23.590 8.049 1.00 82.19 86 LYS A O 1
ATOM 698 N N . ILE A 1 87 ? -31.369 -22.110 9.489 1.00 91.75 87 ILE A N 1
ATOM 699 C CA . ILE A 1 87 ? -30.709 -23.111 10.327 1.00 91.75 87 ILE A CA 1
ATOM 700 C C . ILE A 1 87 ? -31.816 -23.837 11.092 1.00 91.75 87 ILE A C 1
ATOM 702 O O . ILE A 1 87 ? -32.534 -23.222 11.869 1.00 91.75 87 ILE A O 1
ATOM 706 N N . LYS A 1 88 ? -31.999 -25.127 10.796 1.00 95.19 88 LYS A N 1
ATOM 707 C CA . LYS A 1 88 ? -32.966 -26.006 11.464 1.00 95.19 88 LYS A CA 1
ATOM 708 C C . LYS A 1 88 ? -32.539 -26.316 12.904 1.00 95.19 88 LYS A C 1
ATOM 710 O O . LYS A 1 88 ? -31.344 -26.318 13.198 1.00 95.19 88 LYS A O 1
ATOM 715 N N . ASN A 1 89 ? -33.499 -26.689 13.753 1.00 94.94 89 ASN A N 1
ATOM 716 C CA . ASN A 1 89 ? -33.250 -27.091 15.145 1.00 94.94 89 ASN A CA 1
ATOM 717 C C . ASN A 1 89 ? -32.253 -28.255 15.261 1.00 94.94 89 ASN A C 1
ATOM 719 O O . ASN A 1 89 ? -31.404 -28.241 16.144 1.00 94.94 89 ASN A O 1
ATOM 723 N N . SER A 1 90 ? -32.263 -29.200 14.314 1.00 96.12 90 SER A N 1
ATOM 724 C CA . SER A 1 90 ? -31.287 -30.300 14.271 1.00 96.12 90 SER A CA 1
ATOM 725 C C . SER A 1 90 ? -29.831 -29.822 14.187 1.00 96.12 90 SER A C 1
ATOM 727 O O . SER A 1 90 ? -28.942 -30.451 14.750 1.00 96.12 90 SER A O 1
ATOM 729 N N . HIS A 1 91 ? -29.567 -28.692 13.523 1.00 97.31 91 HIS A N 1
ATOM 730 C CA . HIS A 1 91 ? -28.225 -28.108 13.468 1.00 97.31 91 HIS A CA 1
ATOM 731 C C . HIS A 1 91 ? -27.843 -27.422 14.787 1.00 97.31 91 HIS A C 1
ATOM 733 O O . HIS A 1 91 ? -26.668 -27.400 15.138 1.00 97.31 91 HIS A O 1
ATOM 739 N N . LEU A 1 92 ? -28.813 -26.851 15.511 1.00 97.12 92 LEU A N 1
ATOM 740 C CA . LEU A 1 92 ? -28.566 -26.236 16.818 1.00 97.12 92 LEU A CA 1
ATOM 741 C C . LEU A 1 92 ? -28.190 -27.299 17.857 1.00 97.12 92 LEU A C 1
ATOM 743 O O . LEU A 1 92 ? -27.233 -27.095 18.597 1.00 97.12 92 LEU A O 1
ATOM 747 N N . GLU A 1 93 ? -28.867 -28.450 17.846 1.00 97.31 93 GLU A N 1
ATOM 748 C CA . GLU A 1 93 ? -28.527 -29.596 18.703 1.00 97.31 93 GLU A CA 1
ATOM 749 C C . GLU A 1 93 ? -27.117 -30.141 18.414 1.00 97.31 93 GLU A C 1
ATOM 751 O O . GLU A 1 93 ? -26.349 -30.405 19.339 1.00 97.31 93 GLU A O 1
ATOM 756 N N . LEU A 1 94 ? -26.713 -30.209 17.139 1.00 98.06 94 LEU A N 1
ATOM 757 C CA . LEU A 1 94 ? -25.334 -30.546 16.755 1.00 98.06 94 LEU A CA 1
ATOM 758 C C . LEU A 1 94 ? -24.310 -29.544 17.306 1.00 98.06 94 LEU A C 1
ATOM 760 O O . LEU A 1 94 ? -23.296 -29.938 17.877 1.00 98.06 94 LEU A O 1
ATOM 764 N N . LEU A 1 95 ? -24.582 -28.241 17.194 1.00 97.75 95 LEU A N 1
ATOM 765 C CA . LEU A 1 95 ? -23.692 -27.210 17.737 1.00 97.75 95 LEU A CA 1
ATOM 766 C C . LEU A 1 95 ? -23.609 -27.257 19.271 1.00 97.75 95 LEU A C 1
ATOM 768 O O . LEU A 1 95 ? -22.532 -27.018 19.819 1.00 97.75 95 LEU A O 1
ATOM 772 N N . LYS A 1 96 ? -24.704 -27.598 19.966 1.00 97.88 96 LYS A N 1
ATOM 773 C CA . LYS A 1 96 ? -24.695 -27.859 21.417 1.00 97.88 96 LYS A CA 1
ATOM 774 C C . LYS A 1 96 ? -23.806 -29.057 21.751 1.00 97.88 96 LYS A C 1
ATOM 776 O O . LYS A 1 96 ? -22.981 -28.957 22.655 1.00 97.88 96 LYS A O 1
ATOM 781 N N . LYS A 1 97 ? -23.898 -30.150 20.983 1.00 98.12 97 LYS A N 1
ATOM 782 C CA . LYS A 1 97 ? -23.016 -31.318 21.134 1.00 98.12 97 LYS A CA 1
ATOM 783 C C . LYS A 1 97 ? -21.540 -30.938 20.979 1.00 98.12 97 LYS A C 1
ATOM 785 O O . LYS A 1 97 ? -20.735 -31.294 21.834 1.00 98.12 97 LYS A O 1
ATOM 790 N N . TYR A 1 98 ? -21.191 -30.140 19.969 1.00 97.88 98 TYR A N 1
ATOM 791 C CA . TYR A 1 98 ? -19.813 -29.664 19.800 1.00 97.88 98 TYR A CA 1
ATOM 792 C C . TYR A 1 98 ? -19.329 -28.808 20.976 1.00 97.88 98 TYR A C 1
ATOM 794 O O . TYR A 1 98 ? -18.169 -28.909 21.361 1.00 97.88 98 TYR A O 1
ATOM 802 N N . LEU A 1 99 ? -20.200 -27.978 21.563 1.00 96.69 99 LEU A N 1
ATOM 803 C CA . LEU A 1 99 ? -19.873 -27.182 22.753 1.00 96.69 99 LEU A CA 1
ATOM 804 C C . LEU A 1 99 ? -19.696 -28.039 24.014 1.00 96.69 99 LEU A C 1
ATOM 806 O O . LEU A 1 99 ? -18.926 -27.657 24.894 1.00 96.69 99 LEU A O 1
ATOM 810 N N . LEU A 1 100 ? -20.388 -29.178 24.111 1.00 96.00 100 LEU A N 1
ATOM 811 C CA . LEU A 1 100 ? -20.193 -30.146 25.193 1.00 96.00 100 LEU A CA 1
ATOM 812 C C . LEU A 1 100 ? -18.848 -30.876 25.063 1.00 96.00 100 LEU A C 1
ATOM 814 O O . LEU A 1 100 ? -18.166 -31.065 26.068 1.00 96.00 100 LEU A O 1
ATOM 818 N N . GLU A 1 101 ? -18.455 -31.248 23.842 1.00 96.38 101 GLU A N 1
ATOM 819 C CA . GLU A 1 101 ? -17.165 -31.894 23.554 1.00 96.38 101 GLU A CA 1
ATOM 820 C C . GLU A 1 101 ? -15.980 -30.923 23.694 1.00 96.38 101 GLU A C 1
ATOM 822 O O . GLU A 1 101 ? -14.942 -31.264 24.260 1.00 96.38 101 GLU A O 1
ATOM 827 N N . ASP A 1 102 ? -16.137 -29.697 23.192 1.00 95.06 102 ASP A N 1
ATOM 828 C CA . ASP A 1 102 ? -15.124 -28.647 23.190 1.00 95.06 102 ASP A CA 1
ATOM 829 C C . ASP A 1 102 ? -15.772 -27.300 23.535 1.00 95.06 102 ASP A C 1
ATOM 831 O O . ASP A 1 102 ? -16.242 -26.547 22.674 1.00 95.06 102 ASP A O 1
ATOM 835 N N . LYS A 1 103 ? -15.749 -26.958 24.830 1.00 93.56 103 LYS A N 1
ATOM 836 C CA . LYS A 1 103 ? -16.314 -25.703 25.363 1.00 93.56 103 LYS A CA 1
ATOM 837 C C . LYS A 1 103 ? -15.783 -24.456 24.640 1.00 93.56 103 LYS A C 1
ATOM 839 O O . LYS A 1 103 ? -16.465 -23.426 24.583 1.00 93.56 103 LYS A O 1
ATOM 844 N N . LEU A 1 104 ? -14.576 -24.543 24.074 1.00 88.81 104 LEU A N 1
ATOM 845 C CA . LEU A 1 104 ? -13.860 -23.452 23.419 1.00 88.81 104 LEU A CA 1
ATOM 846 C C . LEU A 1 104 ? -13.933 -23.501 21.890 1.00 88.81 104 LEU A C 1
ATOM 848 O O . LEU A 1 104 ? -13.250 -22.710 21.236 1.00 88.81 104 LEU A O 1
ATOM 852 N N . ILE A 1 105 ? -14.776 -24.355 21.303 1.00 93.94 105 ILE A N 1
ATOM 853 C CA . ILE A 1 105 ? -14.858 -24.483 19.849 1.00 93.94 105 ILE A CA 1
ATOM 854 C C . ILE A 1 105 ? -15.084 -23.121 19.163 1.00 93.94 105 ILE A C 1
ATOM 856 O O . ILE A 1 105 ? -16.035 -22.375 19.439 1.00 93.94 105 ILE A O 1
ATOM 860 N N . GLY A 1 106 ? -14.159 -22.771 18.268 1.00 90.38 106 GLY A N 1
ATOM 861 C CA . GLY A 1 106 ? -14.217 -21.546 17.479 1.00 90.38 106 GLY A CA 1
ATOM 862 C C . GLY A 1 106 ? -15.220 -21.651 16.321 1.00 90.38 106 GLY A C 1
ATOM 863 O O . GLY A 1 106 ? -15.460 -22.747 15.806 1.00 90.38 106 GLY A O 1
ATOM 864 N N . PRO A 1 107 ? -15.768 -20.521 15.832 1.00 94.56 107 PRO A N 1
ATOM 865 C CA . PRO A 1 107 ? -16.743 -20.527 14.741 1.00 94.56 107 PRO A CA 1
ATOM 866 C C . PRO A 1 107 ? -16.195 -21.154 13.452 1.00 94.56 107 PRO A C 1
ATOM 868 O O . PRO A 1 107 ? -16.952 -21.781 12.720 1.00 94.56 107 PRO A O 1
ATOM 871 N N . ALA A 1 108 ? -14.892 -21.049 13.168 1.00 91.06 108 ALA A N 1
ATOM 872 C CA . ALA A 1 108 ? -14.286 -21.679 11.992 1.00 91.06 108 ALA A CA 1
ATOM 873 C C . ALA A 1 108 ? -14.295 -23.217 12.081 1.00 91.06 108 ALA A C 1
ATOM 875 O O . ALA A 1 108 ? -14.736 -23.884 11.144 1.00 91.06 108 ALA A O 1
ATOM 876 N N . LYS A 1 109 ? -13.874 -23.771 13.227 1.00 94.12 109 LYS A N 1
ATOM 877 C CA . LYS A 1 109 ? -13.877 -25.218 13.491 1.00 94.12 109 LYS A CA 1
ATOM 878 C C . LYS A 1 109 ? -15.301 -25.777 13.480 1.00 94.12 109 LYS A C 1
ATOM 880 O O . LYS A 1 109 ? -15.558 -26.745 12.772 1.00 94.12 109 LYS A O 1
ATOM 885 N N . ALA A 1 110 ? -16.234 -25.101 14.152 1.00 96.00 110 ALA A N 1
ATOM 886 C CA . ALA A 1 110 ? -17.645 -25.480 14.145 1.00 96.00 110 ALA A CA 1
ATOM 887 C C . ALA A 1 110 ? -18.268 -25.398 12.738 1.00 96.00 110 ALA A C 1
ATOM 889 O O . ALA A 1 110 ? -19.063 -26.257 12.376 1.00 96.00 110 ALA A O 1
ATOM 890 N N . THR A 1 111 ? -17.884 -24.415 11.909 1.00 96.06 111 THR A N 1
ATOM 891 C CA . THR A 1 111 ? -18.370 -24.313 10.516 1.00 96.06 111 THR A CA 1
ATOM 892 C C . THR A 1 111 ? -17.895 -25.501 9.689 1.00 96.06 111 THR A C 1
ATOM 894 O O . THR A 1 111 ? -18.665 -26.055 8.908 1.00 96.06 111 THR A O 1
ATOM 897 N N . LYS A 1 112 ? -16.629 -25.899 9.861 1.00 95.81 112 LYS A N 1
ATOM 898 C CA . LYS A 1 112 ? -16.052 -27.050 9.168 1.00 95.81 112 LYS A CA 1
ATOM 899 C C . LYS A 1 112 ? -16.764 -28.348 9.563 1.00 95.81 112 LYS A C 1
ATOM 901 O O . LYS A 1 112 ? -17.238 -29.039 8.670 1.00 95.81 112 LYS A O 1
ATOM 906 N N . GLN A 1 113 ? -16.913 -28.614 10.863 1.00 97.75 113 GLN A N 1
ATOM 907 C CA . GLN A 1 113 ? -17.610 -29.806 11.366 1.00 97.75 113 GLN A CA 1
ATOM 908 C C . GLN A 1 113 ? -19.076 -29.845 10.919 1.00 97.75 113 GLN A C 1
ATOM 910 O O . GLN A 1 113 ? -19.523 -30.835 10.348 1.00 97.75 113 GLN A O 1
ATOM 915 N N . LEU A 1 114 ? -19.802 -28.728 11.052 1.00 96.94 114 LEU A N 1
ATOM 916 C CA . LEU A 1 114 ? -21.197 -28.647 10.620 1.00 96.94 114 LEU A CA 1
ATOM 917 C C . LEU A 1 114 ? -21.341 -28.908 9.112 1.00 96.94 114 LEU A C 1
ATOM 919 O O . LEU A 1 114 ? -22.280 -29.583 8.690 1.00 96.94 114 LEU A O 1
ATOM 923 N N . ARG A 1 115 ? -20.411 -28.404 8.291 1.00 95.81 115 ARG A N 1
ATOM 924 C CA . ARG A 1 115 ? -20.390 -28.660 6.844 1.00 95.81 115 ARG A CA 1
ATOM 925 C C . ARG A 1 115 ? -20.087 -30.124 6.527 1.00 95.81 115 ARG A C 1
ATOM 927 O O . ARG A 1 115 ? -20.697 -30.652 5.605 1.00 95.81 115 ARG A O 1
ATOM 934 N N . GLU A 1 116 ? -19.158 -30.745 7.245 1.00 96.94 116 GLU A N 1
ATOM 935 C CA . GLU A 1 116 ? -18.790 -32.155 7.064 1.00 96.94 116 GLU A CA 1
ATOM 936 C C . GLU A 1 116 ? -19.952 -33.090 7.425 1.00 96.94 116 GLU A C 1
ATOM 938 O O . GLU A 1 116 ? -20.237 -34.013 6.669 1.00 96.94 116 GLU A O 1
ATOM 943 N N . GLU A 1 117 ? -20.679 -32.811 8.509 1.00 97.50 117 GLU A N 1
ATOM 944 C CA . GLU A 1 117 ? -21.771 -33.678 8.972 1.00 97.50 117 GLU A CA 1
ATOM 945 C C . GLU A 1 117 ? -23.112 -33.429 8.268 1.00 97.50 117 GLU A C 1
ATOM 947 O O . GLU A 1 117 ? -23.894 -34.357 8.080 1.00 97.50 117 GLU A O 1
ATOM 952 N N . THR A 1 118 ? -23.409 -32.187 7.871 1.00 95.88 118 THR A N 1
ATOM 953 C CA . THR A 1 118 ? -24.750 -31.816 7.366 1.00 95.88 118 THR A CA 1
ATOM 954 C C . THR A 1 118 ? -24.752 -31.285 5.933 1.00 95.88 118 THR A C 1
ATOM 956 O O . THR A 1 118 ? -25.813 -31.033 5.360 1.00 95.88 118 THR A O 1
ATOM 959 N N . GLY A 1 119 ? -23.577 -31.033 5.349 1.00 95.75 119 GLY A N 1
ATOM 960 C CA . GLY A 1 119 ? -23.444 -30.327 4.072 1.00 95.75 119 GLY A CA 1
ATOM 961 C C . GLY A 1 119 ? -23.839 -28.844 4.131 1.00 95.75 119 GLY A C 1
ATOM 962 O O . GLY A 1 119 ? -23.841 -28.162 3.100 1.00 95.75 119 GLY A O 1
ATOM 963 N N . LEU A 1 120 ? -24.190 -28.310 5.309 1.00 94.62 120 LEU A N 1
ATOM 964 C CA . LEU A 1 120 ? -24.630 -26.928 5.455 1.00 94.62 120 LEU A CA 1
ATOM 965 C C . LEU A 1 120 ? -23.434 -25.973 5.496 1.00 94.62 120 LEU A C 1
ATOM 967 O O . LEU A 1 120 ? -22.619 -25.993 6.414 1.00 94.62 120 LEU A O 1
ATOM 971 N N . ASN A 1 121 ? -23.366 -25.078 4.512 1.00 93.56 121 ASN A N 1
ATOM 972 C CA . ASN A 1 121 ? -22.376 -24.009 4.483 1.00 93.56 121 ASN A CA 1
ATOM 973 C C . ASN A 1 121 ? -22.951 -22.743 5.140 1.00 93.56 121 ASN A C 1
ATOM 975 O O . ASN A 1 121 ? -23.735 -22.017 4.525 1.00 93.56 121 ASN A O 1
ATOM 979 N N . VAL A 1 122 ? -22.595 -22.508 6.404 1.00 93.50 122 VAL A N 1
ATOM 980 C CA . VAL A 1 122 ? -23.004 -21.327 7.180 1.00 93.50 122 VAL A CA 1
ATOM 981 C C . VAL A 1 122 ? -21.851 -20.328 7.216 1.00 93.50 122 VAL A C 1
ATOM 983 O O . VAL A 1 122 ? -20.696 -20.716 7.363 1.00 93.50 122 VAL A O 1
ATOM 986 N N . SER A 1 123 ? -22.146 -19.028 7.105 1.00 93.69 123 SER A N 1
ATOM 987 C CA . SER A 1 123 ? -21.100 -18.015 7.276 1.00 93.69 123 SER A CA 1
ATOM 988 C C . SER A 1 123 ? -20.519 -18.086 8.695 1.00 93.69 123 SER A C 1
ATOM 990 O O . SER A 1 123 ? -21.262 -18.234 9.670 1.00 93.69 123 SER A O 1
ATOM 992 N N . THR A 1 124 ? -19.200 -17.941 8.829 1.00 90.06 124 THR A N 1
ATOM 993 C CA . THR A 1 124 ? -18.515 -17.956 10.135 1.00 90.06 124 THR A CA 1
ATOM 994 C C . THR A 1 124 ? -19.075 -16.901 11.090 1.00 90.06 124 THR A C 1
ATOM 996 O O . THR A 1 124 ? -19.156 -17.129 12.294 1.00 90.06 124 THR A O 1
ATOM 999 N N . GLU A 1 125 ? -19.532 -15.770 10.552 1.00 87.75 125 GLU A N 1
ATOM 1000 C CA . GLU A 1 125 ? -20.169 -14.686 11.296 1.00 87.75 125 GLU A CA 1
ATOM 1001 C C . GLU A 1 125 ? -21.550 -15.071 11.848 1.00 87.75 125 GLU A C 1
ATOM 1003 O O . GLU A 1 125 ? -21.860 -14.793 13.008 1.00 87.75 125 GLU A O 1
ATOM 1008 N N . THR A 1 126 ? -22.376 -15.750 11.049 1.00 92.50 126 THR A N 1
ATOM 1009 C CA . THR A 1 126 ? -23.662 -16.297 11.507 1.00 92.50 126 THR A CA 1
ATOM 1010 C C . THR A 1 126 ? -23.435 -17.343 12.593 1.00 92.50 126 THR A C 1
ATOM 1012 O O . THR A 1 126 ? -24.080 -17.293 13.640 1.00 92.50 126 THR A O 1
ATOM 1015 N N . LEU A 1 127 ? -22.478 -18.250 12.385 1.00 95.19 127 LEU A N 1
ATOM 1016 C CA . LEU A 1 127 ? -22.189 -19.307 13.349 1.00 95.19 127 LEU A CA 1
ATOM 1017 C C . LEU A 1 127 ? -21.630 -18.754 14.663 1.00 95.19 127 LEU A C 1
ATOM 1019 O O . LEU A 1 127 ? -21.982 -19.235 15.735 1.00 95.19 127 LEU A O 1
ATOM 1023 N N . ARG A 1 128 ? -20.827 -17.686 14.599 1.00 93.88 128 ARG A N 1
ATOM 1024 C CA . ARG A 1 128 ? -20.340 -16.957 15.775 1.00 93.88 128 ARG A CA 1
ATOM 1025 C C . ARG A 1 128 ? -21.485 -16.433 16.642 1.00 93.88 128 ARG A C 1
ATOM 1027 O O . ARG A 1 128 ? -21.427 -16.578 17.859 1.00 93.88 128 ARG A O 1
ATOM 1034 N N . LYS A 1 129 ? -22.521 -15.847 16.030 1.00 93.19 129 LYS A N 1
ATOM 1035 C CA . LYS A 1 129 ? -23.710 -15.353 16.749 1.00 93.19 129 LYS A CA 1
ATOM 1036 C C . LYS A 1 129 ? -24.498 -16.495 17.393 1.00 93.19 129 LYS A C 1
ATOM 1038 O O . LYS A 1 129 ? -24.917 -16.370 18.537 1.00 93.19 129 LYS A O 1
ATOM 1043 N N . ILE A 1 130 ? -24.646 -17.612 16.683 1.00 95.44 130 ILE A N 1
ATOM 1044 C CA . ILE A 1 130 ? -25.374 -18.790 17.177 1.00 95.44 130 ILE A CA 1
ATOM 1045 C C . ILE A 1 130 ? -24.643 -19.433 18.348 1.00 95.44 130 ILE A C 1
ATOM 1047 O O . ILE A 1 130 ? -25.251 -19.652 19.386 1.00 95.44 130 ILE A O 1
ATOM 1051 N N . LEU A 1 131 ? -23.333 -19.662 18.228 1.00 95.50 131 LEU A N 1
ATOM 1052 C CA . LEU A 1 131 ? -22.528 -20.204 19.323 1.00 95.50 131 LEU A CA 1
ATOM 1053 C C . LEU A 1 131 ? -22.546 -19.289 20.551 1.00 95.50 131 LEU A C 1
ATOM 1055 O O . LEU A 1 131 ? -22.576 -19.787 21.670 1.00 95.50 131 LEU A O 1
ATOM 1059 N N . ALA A 1 132 ? -22.550 -17.964 20.367 1.00 93.12 132 ALA A N 1
ATOM 1060 C CA . ALA A 1 132 ? -22.699 -17.030 21.482 1.00 93.12 132 ALA A CA 1
ATOM 1061 C C . ALA A 1 132 ? -24.053 -17.205 22.192 1.00 93.12 132 ALA A C 1
ATOM 1063 O O . ALA A 1 132 ? -24.077 -17.349 23.410 1.00 93.12 132 ALA A O 1
ATOM 1064 N N . SER A 1 133 ? -25.152 -17.284 21.434 1.00 94.44 133 SER A N 1
ATOM 1065 C CA . SER A 1 133 ? -26.493 -17.513 21.988 1.00 94.44 133 SER A CA 1
ATOM 1066 C C . SER A 1 133 ? -26.619 -18.870 22.688 1.00 94.44 133 SER A C 1
ATOM 1068 O O . SER A 1 133 ? -27.199 -18.945 23.765 1.00 94.44 133 SER A O 1
ATOM 1070 N N . LEU A 1 134 ? -26.055 -19.938 22.111 1.00 96.38 134 LEU A N 1
ATOM 1071 C CA . LEU A 1 134 ? -26.074 -21.279 22.706 1.00 96.38 134 LEU A CA 1
ATOM 1072 C C . LEU A 1 134 ? -25.286 -21.331 24.021 1.00 96.38 134 LEU A C 1
ATOM 1074 O O . LEU A 1 134 ? -25.712 -21.978 24.970 1.00 96.38 134 LEU A O 1
ATOM 1078 N N . ARG A 1 135 ? -24.157 -20.616 24.110 1.00 94.31 135 ARG A N 1
ATOM 1079 C CA . ARG A 1 135 ? -23.388 -20.495 25.360 1.00 94.31 135 ARG A CA 1
ATOM 1080 C C . ARG A 1 135 ? -24.158 -19.739 26.442 1.00 94.31 135 ARG A C 1
ATOM 1082 O O . ARG A 1 135 ? -24.048 -20.098 27.606 1.00 94.31 135 ARG A O 1
ATOM 1089 N N . GLU A 1 136 ? -24.923 -18.712 26.071 1.00 91.31 136 GLU A N 1
ATOM 1090 C CA . GLU A 1 136 ? -25.799 -18.004 27.013 1.00 91.31 136 GLU A CA 1
ATOM 1091 C C . GLU A 1 136 ? -26.934 -18.901 27.529 1.00 91.31 136 GLU A C 1
ATOM 1093 O O . GLU A 1 136 ? -27.245 -18.858 28.717 1.00 91.31 136 GLU A O 1
ATOM 1098 N N . GLU A 1 137 ? -27.505 -19.742 26.661 1.00 95.75 137 GLU A N 1
ATOM 1099 C CA . GLU A 1 137 ? -28.544 -20.722 27.011 1.00 95.75 137 GLU A CA 1
ATOM 1100 C C . GLU A 1 137 ? -28.015 -21.831 27.935 1.00 95.75 137 GLU A C 1
ATOM 1102 O O . GLU A 1 137 ? -28.703 -22.238 28.867 1.00 95.75 137 GLU A O 1
ATOM 1107 N N . MET A 1 138 ? -26.786 -22.303 27.701 1.00 95.50 138 MET A N 1
ATOM 1108 C CA . MET A 1 138 ? -26.192 -23.426 28.434 1.00 95.50 138 MET A CA 1
ATOM 1109 C C . MET A 1 138 ? -25.657 -23.078 29.830 1.00 95.50 138 MET A C 1
ATOM 1111 O O . MET A 1 138 ? -25.386 -23.998 30.591 1.00 95.50 138 MET A O 1
ATOM 1115 N N . GLY A 1 139 ? -25.508 -21.795 30.179 1.00 93.00 139 GLY A N 1
ATOM 1116 C CA . GLY A 1 139 ? -25.150 -21.368 31.535 1.00 93.00 139 GLY A CA 1
ATOM 1117 C C . GLY A 1 139 ? -23.881 -20.508 31.646 1.00 93.00 139 GLY A C 1
ATOM 1118 O O . GLY A 1 139 ? -23.073 -20.409 30.715 1.00 93.00 139 GLY A O 1
ATOM 1119 N N . PRO A 1 140 ? -23.679 -19.841 32.799 1.00 87.25 140 PRO A N 1
ATOM 1120 C CA . PRO A 1 140 ? -22.581 -18.896 33.021 1.00 87.25 140 PRO A CA 1
ATOM 1121 C C . PRO A 1 140 ? -21.183 -19.519 32.906 1.00 87.25 140 PRO A C 1
ATOM 1123 O O . PRO A 1 140 ? -20.228 -18.814 32.569 1.00 87.25 140 PRO A O 1
ATOM 1126 N N . GLU A 1 141 ? -21.048 -20.825 33.127 1.00 85.94 141 GLU A N 1
ATOM 1127 C CA . GLU A 1 141 ? -19.807 -21.574 32.942 1.00 85.94 141 GLU A CA 1
ATOM 1128 C C . GLU A 1 141 ? -19.317 -21.575 31.481 1.00 85.94 141 GLU A C 1
ATOM 1130 O O . GLU A 1 141 ? -18.110 -21.643 31.245 1.00 85.94 141 GLU A O 1
ATOM 1135 N N . TYR A 1 142 ? -20.220 -21.414 30.505 1.00 88.81 142 TYR A N 1
ATOM 1136 C CA . TYR A 1 142 ? -19.884 -21.264 29.083 1.00 88.81 142 TYR A CA 1
ATOM 1137 C C . TYR A 1 142 ? -19.668 -19.799 28.678 1.00 88.81 142 TYR A C 1
ATOM 1139 O O . TYR A 1 142 ? -18.898 -19.509 27.758 1.00 88.81 142 TYR A O 1
ATOM 1147 N N . ILE A 1 143 ? -20.305 -18.860 29.385 1.00 82.19 143 ILE A N 1
ATOM 1148 C CA . ILE A 1 143 ? -20.152 -17.416 29.157 1.00 82.19 143 ILE A CA 1
ATOM 1149 C C . ILE A 1 143 ? -18.789 -16.928 29.667 1.00 82.19 143 ILE A C 1
ATOM 1151 O O . ILE A 1 143 ? -18.123 -16.142 28.986 1.00 82.19 143 ILE A O 1
ATOM 1155 N N . SER A 1 144 ? -18.342 -17.391 30.842 1.00 72.88 144 SER A N 1
ATOM 1156 C CA . SER A 1 144 ? -17.093 -16.913 31.460 1.00 72.88 144 SER A CA 1
ATOM 1157 C C . SER A 1 144 ? -15.862 -17.271 30.619 1.00 72.88 144 SER A C 1
ATOM 1159 O O . SER A 1 144 ? -14.983 -16.428 30.425 1.00 72.88 144 SER A O 1
ATOM 1161 N N . ALA A 1 145 ? -15.867 -18.462 30.011 1.00 66.25 145 ALA A N 1
ATOM 1162 C CA . ALA A 1 145 ? -14.804 -18.947 29.138 1.00 66.25 145 ALA A CA 1
ATOM 1163 C C . ALA A 1 145 ? -14.668 -18.132 27.837 1.00 66.25 145 ALA A C 1
ATOM 1165 O O . ALA A 1 145 ? -13.584 -18.071 27.256 1.00 66.25 145 ALA A O 1
ATOM 1166 N N . TYR A 1 146 ? -15.749 -17.484 27.381 1.00 61.97 146 TYR A N 1
ATOM 1167 C CA . TYR A 1 146 ? -15.791 -16.812 26.079 1.00 61.97 146 TYR A CA 1
ATOM 1168 C C . TYR A 1 146 ? -15.995 -15.296 26.148 1.00 61.97 146 TYR A C 1
ATOM 1170 O O . TYR A 1 146 ? -15.927 -14.641 25.109 1.00 61.97 146 TYR A O 1
ATOM 1178 N N . SER A 1 147 ? -16.222 -14.707 27.330 1.00 52.66 147 SER A N 1
ATOM 1179 C CA . SER A 1 147 ? -16.595 -13.291 27.422 1.00 52.66 147 SER A CA 1
ATOM 1180 C C . SER A 1 147 ? -15.545 -12.367 26.765 1.00 52.66 147 SER A C 1
ATOM 1182 O O . SER A 1 147 ? -14.400 -12.236 27.223 1.00 52.66 147 SER A O 1
ATOM 1184 N N . PRO A 1 148 ? -15.914 -11.666 25.676 1.00 57.94 148 PRO A N 1
ATOM 1185 C CA . PRO A 1 148 ? -15.205 -10.496 25.214 1.00 57.94 148 PRO A CA 1
ATOM 1186 C C . PRO A 1 148 ? -15.846 -9.308 25.932 1.00 57.94 148 PRO A C 1
ATOM 1188 O O . PRO A 1 148 ? -16.444 -8.428 25.315 1.00 57.94 148 PRO A O 1
ATOM 1191 N N . THR A 1 149 ? -15.796 -9.300 27.261 1.00 45.69 149 THR A N 1
ATOM 1192 C CA . THR A 1 149 ? -16.117 -8.114 28.050 1.00 45.69 149 THR A CA 1
ATOM 1193 C C . THR A 1 149 ? -15.034 -7.086 27.756 1.00 45.69 149 THR A C 1
ATOM 1195 O O . THR A 1 149 ? -13.955 -7.131 28.328 1.00 45.69 149 THR A O 1
ATOM 1198 N N . VAL A 1 150 ? -15.271 -6.268 26.729 1.00 42.66 150 VAL A N 1
ATOM 1199 C CA . VAL A 1 150 ? -15.296 -4.797 26.739 1.00 42.66 150 VAL A CA 1
ATOM 1200 C C . VAL A 1 150 ? -15.564 -4.360 25.290 1.00 42.66 150 VAL A C 1
ATOM 1202 O O . VAL A 1 150 ? -14.649 -4.226 24.482 1.00 42.66 150 VAL A O 1
ATOM 1205 N N . LYS A 1 151 ? -16.832 -4.117 24.954 1.00 47.06 151 LYS A N 1
ATOM 1206 C CA . LYS A 1 151 ? -17.196 -3.132 23.929 1.00 47.06 151 LYS A CA 1
ATOM 1207 C C . LYS A 1 151 ? -17.656 -1.891 24.687 1.00 47.06 151 LYS A C 1
ATOM 1209 O O . LYS A 1 151 ? -18.700 -1.962 25.319 1.00 47.06 151 LYS A O 1
ATOM 1214 N N . ASP A 1 152 ? -16.788 -0.875 24.739 1.00 41.47 152 ASP A N 1
ATOM 1215 C CA . ASP A 1 152 ? -17.123 0.571 24.779 1.00 41.47 152 ASP A CA 1
ATOM 1216 C C . ASP A 1 152 ? -15.932 1.477 25.156 1.00 41.47 152 ASP A C 1
ATOM 1218 O O . ASP A 1 152 ? -16.075 2.474 25.853 1.00 41.47 152 ASP A O 1
ATOM 1222 N N . ARG A 1 153 ? -14.729 1.184 24.642 1.00 40.03 153 ARG A N 1
ATOM 1223 C CA . ARG A 1 153 ? -13.667 2.192 24.449 1.00 40.03 153 ARG A CA 1
ATOM 1224 C C . ARG A 1 153 ? -12.891 1.875 23.169 1.00 40.03 153 ARG A C 1
ATOM 1226 O O . ARG A 1 153 ? -11.758 1.396 23.187 1.00 40.03 153 ARG A O 1
ATOM 1233 N N . GLN A 1 154 ? -13.557 2.091 22.035 1.00 47.94 154 GLN A N 1
ATOM 1234 C CA . GLN A 1 154 ? -12.933 2.129 20.712 1.00 47.94 154 GLN A CA 1
ATOM 1235 C C . GLN A 1 154 ? -11.984 3.334 20.630 1.00 47.94 154 GLN A C 1
ATOM 1237 O O . GLN A 1 154 ? -12.387 4.395 20.173 1.00 47.94 154 GLN A O 1
ATOM 1242 N N . SER A 1 155 ? -10.736 3.175 21.074 1.00 42.25 155 SER A N 1
ATOM 1243 C CA . SER A 1 155 ? -9.603 3.943 20.520 1.00 42.25 155 SER A CA 1
ATOM 1244 C C . SER A 1 155 ? -8.219 3.504 21.009 1.00 42.25 155 SER A C 1
ATOM 1246 O O . SER A 1 155 ? -7.262 3.785 20.299 1.00 42.25 155 SER A O 1
ATOM 1248 N N . ASP A 1 156 ? -8.074 2.752 22.112 1.00 45.91 156 ASP A N 1
ATOM 1249 C CA . ASP A 1 156 ? -6.725 2.433 22.646 1.00 45.91 156 ASP A CA 1
ATOM 1250 C C . ASP A 1 156 ? -6.448 0.964 23.008 1.00 45.91 156 ASP A C 1
ATOM 1252 O O . ASP A 1 156 ? -5.342 0.607 23.427 1.00 45.91 156 ASP A O 1
ATOM 1256 N N . GLN A 1 157 ? -7.404 0.056 22.792 1.00 47.25 157 GLN A N 1
ATOM 1257 C CA . GLN A 1 157 ? -7.151 -1.380 22.930 1.00 47.25 157 GLN A CA 1
ATOM 1258 C C . GLN A 1 157 ? -6.364 -1.900 21.725 1.00 47.25 157 GLN A C 1
ATOM 1260 O O . GLN A 1 157 ? -6.880 -2.581 20.842 1.00 47.25 157 GLN A O 1
ATOM 1265 N N . ARG A 1 158 ? -5.055 -1.637 21.722 1.00 55.03 158 ARG A N 1
ATOM 1266 C CA . ARG A 1 158 ? -4.098 -2.562 21.109 1.00 55.03 158 ARG A CA 1
ATOM 1267 C C . ARG A 1 158 ? -4.418 -3.929 21.706 1.00 55.03 158 ARG A C 1
ATOM 1269 O O . ARG A 1 158 ? -4.213 -4.102 22.905 1.00 55.03 158 ARG A O 1
ATOM 1276 N N . TYR A 1 159 ? -5.010 -4.831 20.920 1.00 62.44 159 TYR A N 1
ATOM 1277 C CA . TYR A 1 159 ? -5.452 -6.153 21.365 1.00 62.44 159 TYR A CA 1
ATOM 1278 C C . TYR A 1 159 ? -4.347 -6.810 22.198 1.00 62.44 159 TYR A C 1
ATOM 1280 O O . TYR A 1 159 ? -3.338 -7.266 21.657 1.00 62.44 159 TYR A O 1
ATOM 1288 N N . LYS A 1 160 ? -4.497 -6.786 23.527 1.00 78.19 160 LYS A N 1
ATOM 1289 C CA . LYS A 1 160 ? -3.560 -7.451 24.425 1.00 78.19 160 LYS A CA 1
ATOM 1290 C C . LYS A 1 160 ? -3.779 -8.945 24.228 1.00 78.19 160 LYS A C 1
ATOM 1292 O O . LYS A 1 160 ? -4.911 -9.425 24.301 1.00 78.19 160 LYS A O 1
ATOM 1297 N N . LEU A 1 161 ? -2.706 -9.667 23.926 1.00 89.69 161 LEU A N 1
ATOM 1298 C CA . LEU A 1 161 ? -2.724 -11.123 23.942 1.00 89.69 161 LEU A CA 1
ATOM 1299 C C . LEU A 1 161 ? -3.132 -11.571 25.351 1.00 89.69 161 LEU A C 1
ATOM 1301 O O . LEU A 1 161 ? -2.489 -11.177 26.319 1.00 89.69 161 LEU A O 1
ATOM 1305 N N . LYS A 1 162 ? -4.230 -12.326 25.453 1.00 92.69 162 LYS A N 1
ATOM 1306 C CA . LYS A 1 162 ? -4.635 -13.016 26.681 1.00 92.69 162 LYS A CA 1
ATOM 1307 C C . LYS A 1 162 ? -3.743 -14.244 26.888 1.00 92.69 162 LYS A C 1
ATOM 1309 O O . LYS A 1 162 ? -3.158 -14.734 25.920 1.00 92.69 162 LYS A O 1
ATOM 1314 N N . ASP A 1 163 ? -3.710 -14.770 28.107 1.00 90.88 163 ASP A N 1
ATOM 1315 C CA . ASP A 1 163 ? -2.851 -15.901 28.490 1.00 90.88 163 ASP A CA 1
ATOM 1316 C C . ASP A 1 163 ? -3.046 -17.129 27.591 1.00 90.88 163 ASP A C 1
ATOM 1318 O O . ASP A 1 163 ? -2.073 -17.719 27.131 1.00 90.88 163 ASP A O 1
ATOM 1322 N N . LEU A 1 164 ? -4.291 -17.421 27.205 1.00 91.50 164 LEU A N 1
ATOM 1323 C CA . LEU A 1 164 ? -4.613 -18.524 26.295 1.00 91.50 164 LEU A CA 1
ATOM 1324 C C . LEU A 1 164 ? -3.953 -18.365 24.911 1.00 91.50 164 LEU A C 1
ATOM 1326 O O . LEU A 1 164 ? -3.466 -19.327 24.325 1.00 91.50 164 LEU A O 1
ATOM 1330 N N . HIS A 1 165 ? -3.858 -17.136 24.393 1.00 95.00 165 HIS A N 1
ATOM 1331 C CA . HIS A 1 165 ? -3.159 -16.890 23.128 1.00 95.00 165 HIS A CA 1
ATOM 1332 C C . HIS A 1 165 ? -1.646 -17.054 23.280 1.00 95.00 165 HIS A C 1
ATOM 1334 O O . HIS A 1 165 ? -0.980 -17.516 22.356 1.00 95.00 165 HIS A O 1
ATOM 1340 N N . ILE A 1 166 ? -1.099 -16.658 24.432 1.00 96.56 166 ILE A N 1
ATOM 1341 C CA . ILE A 1 166 ? 0.319 -16.838 24.750 1.00 96.56 166 ILE A CA 1
ATOM 1342 C C . ILE A 1 166 ? 0.651 -18.334 24.820 1.00 96.56 166 ILE A C 1
ATOM 1344 O O . ILE A 1 166 ? 1.677 -18.747 24.283 1.00 96.56 166 ILE A O 1
ATOM 1348 N N . GLU A 1 167 ? -0.237 -19.153 25.384 1.00 96.19 167 GLU A N 1
ATOM 1349 C CA . GLU A 1 167 ? -0.096 -20.610 25.429 1.00 96.19 167 GLU A CA 1
ATOM 1350 C C . GLU A 1 167 ? -0.122 -21.251 24.030 1.00 96.19 167 GLU A C 1
ATOM 1352 O O . GLU A 1 167 ? 0.781 -22.024 23.696 1.00 96.19 167 GLU A O 1
ATOM 1357 N N . CYS A 1 168 ? -1.058 -20.852 23.155 1.00 96.81 168 CYS A N 1
ATOM 1358 C CA . CYS A 1 168 ? -1.055 -21.263 21.743 1.00 96.81 168 CYS A CA 1
ATOM 1359 C C . CYS A 1 168 ? 0.263 -20.891 21.042 1.00 96.81 168 CYS A C 1
ATOM 1361 O O . CYS A 1 168 ? 0.869 -21.715 20.358 1.00 96.81 168 CYS A O 1
ATOM 1363 N N . LEU A 1 169 ? 0.751 -19.660 21.231 1.00 97.25 169 LEU A N 1
ATOM 1364 C CA . LEU A 1 169 ? 2.015 -19.217 20.635 1.00 97.25 169 LEU A CA 1
ATOM 1365 C C . LEU A 1 169 ? 3.223 -20.001 21.179 1.00 97.25 169 LEU A C 1
ATOM 1367 O O . LEU A 1 169 ? 4.125 -20.322 20.402 1.00 97.25 169 LEU A O 1
ATOM 1371 N N . LYS A 1 170 ? 3.235 -20.355 22.475 1.00 97.62 170 LYS A N 1
ATOM 1372 C CA . LYS A 1 170 ? 4.245 -21.253 23.068 1.00 97.62 170 LYS A CA 1
ATOM 1373 C C . LYS A 1 170 ? 4.203 -22.631 22.409 1.00 97.62 170 LYS A C 1
ATOM 1375 O O . LYS A 1 170 ? 5.254 -23.150 22.043 1.00 97.62 170 LYS A O 1
ATOM 1380 N N . LYS A 1 171 ? 3.011 -23.201 22.202 1.00 97.69 171 LYS A N 1
ATOM 1381 C CA . LYS A 1 171 ? 2.836 -24.478 21.492 1.00 97.69 171 LYS A CA 1
ATOM 1382 C C . LYS A 1 171 ? 3.405 -24.409 20.072 1.00 97.69 171 LYS A C 1
ATOM 1384 O O . LYS A 1 171 ? 4.218 -25.247 19.704 1.00 97.69 171 LYS A O 1
ATOM 1389 N N . TYR A 1 172 ? 3.088 -23.360 19.312 1.00 97.56 172 TYR A N 1
ATOM 1390 C CA . TYR A 1 172 ? 3.618 -23.203 17.954 1.00 97.56 172 TYR A CA 1
ATOM 1391 C C . TYR A 1 172 ? 5.143 -23.075 17.905 1.00 97.56 172 TYR A C 1
ATOM 1393 O O . TYR A 1 172 ? 5.753 -23.531 16.940 1.00 97.56 172 TYR A O 1
ATOM 1401 N N . LEU A 1 173 ? 5.757 -22.444 18.912 1.00 96.56 173 LEU A N 1
ATOM 1402 C CA . LEU A 1 173 ? 7.214 -22.349 19.023 1.00 96.56 173 LEU A CA 1
ATOM 1403 C C . LEU A 1 173 ? 7.860 -23.697 19.351 1.00 96.56 173 LEU A C 1
ATOM 1405 O O . LEU A 1 173 ? 8.927 -23.976 18.813 1.00 96.56 173 LEU A O 1
ATOM 1409 N N . LYS A 1 174 ? 7.215 -24.534 20.174 1.00 96.44 174 LYS A N 1
ATOM 1410 C CA . LYS A 1 174 ? 7.667 -25.912 20.425 1.00 96.44 174 LYS A CA 1
ATOM 1411 C C . LYS A 1 174 ? 7.613 -26.755 19.149 1.00 96.44 174 LYS A C 1
ATOM 1413 O O . LYS A 1 174 ? 8.575 -27.450 18.848 1.00 96.44 174 LYS A O 1
ATOM 1418 N N . ASP A 1 175 ? 6.534 -26.631 18.375 1.00 95.31 175 ASP A N 1
ATOM 1419 C CA . ASP A 1 175 ? 6.370 -27.361 17.110 1.00 95.31 175 ASP A CA 1
ATOM 1420 C C . ASP A 1 175 ? 7.345 -26.865 16.027 1.00 95.31 175 ASP A C 1
ATOM 1422 O O . ASP A 1 175 ? 7.862 -27.638 15.223 1.00 95.31 175 ASP A O 1
ATOM 1426 N N . ASN A 1 176 ? 7.577 -25.551 15.968 1.00 94.00 176 ASN A N 1
ATOM 1427 C CA . ASN A 1 176 ? 8.489 -24.923 15.022 1.00 94.00 176 ASN A CA 1
ATOM 1428 C C . ASN A 1 176 ? 9.129 -23.668 15.630 1.00 94.00 176 ASN A C 1
ATOM 1430 O O . ASN A 1 176 ? 8.583 -22.560 15.553 1.00 94.00 176 ASN A O 1
ATOM 1434 N N . LYS A 1 177 ? 10.357 -23.821 16.135 1.00 94.06 177 LYS A N 1
ATOM 1435 C CA . LYS A 1 177 ? 11.133 -22.728 16.743 1.00 94.06 177 LYS A CA 1
ATOM 1436 C C . LYS A 1 177 ? 11.319 -21.510 15.818 1.00 94.06 177 LYS A C 1
ATOM 1438 O O . LYS A 1 177 ? 11.401 -20.368 16.287 1.00 94.06 177 LYS A O 1
ATOM 1443 N N . TYR A 1 178 ? 11.279 -21.726 14.499 1.00 91.56 178 TYR A N 1
ATOM 1444 C CA . TYR A 1 178 ? 11.438 -20.706 13.458 1.00 91.56 178 TYR A CA 1
ATOM 1445 C C . TYR A 1 178 ? 10.124 -20.088 12.955 1.00 91.56 178 TYR A C 1
ATOM 1447 O O . TYR A 1 178 ? 10.152 -19.326 11.988 1.00 91.56 178 TYR A O 1
ATOM 1455 N N . ILE A 1 179 ? 8.969 -20.369 13.572 1.00 93.25 179 ILE A N 1
ATOM 1456 C CA . ILE A 1 179 ? 7.692 -19.830 13.086 1.00 93.25 179 ILE A CA 1
ATOM 1457 C C . ILE A 1 179 ? 7.709 -18.289 13.016 1.00 93.25 179 ILE A C 1
ATOM 1459 O O . ILE A 1 179 ? 8.014 -17.579 13.982 1.00 93.25 179 ILE A O 1
ATOM 1463 N N . GLY A 1 180 ? 7.398 -17.752 11.834 1.00 91.12 180 GLY A N 1
ATOM 1464 C CA . GLY A 1 180 ? 7.317 -16.312 11.604 1.00 91.12 180 GLY A CA 1
ATOM 1465 C C . GLY A 1 180 ? 6.032 -15.695 12.183 1.00 91.12 180 GLY A C 1
ATOM 1466 O O . GLY A 1 180 ? 5.007 -16.377 12.247 1.00 91.12 180 GLY A O 1
ATOM 1467 N N . PRO A 1 181 ? 6.026 -14.391 12.527 1.00 94.38 181 PRO A N 1
ATOM 1468 C CA . PRO A 1 181 ? 4.843 -13.685 13.026 1.00 94.38 181 PRO A CA 1
ATOM 1469 C C . PRO A 1 181 ? 3.596 -13.832 12.148 1.00 94.38 181 PRO A C 1
ATOM 1471 O O . PRO A 1 181 ? 2.505 -14.004 12.675 1.00 94.38 181 PRO A O 1
ATOM 1474 N N . THR A 1 182 ? 3.741 -13.819 10.819 1.00 90.94 182 THR A N 1
ATOM 1475 C CA . THR A 1 182 ? 2.614 -13.990 9.885 1.00 90.94 182 THR A CA 1
ATOM 1476 C C . THR A 1 182 ? 1.988 -15.382 9.985 1.00 90.94 182 THR A C 1
ATOM 1478 O O . THR A 1 182 ? 0.769 -15.501 10.081 1.00 90.94 182 THR A O 1
ATOM 1481 N N . ASN A 1 183 ? 2.813 -16.435 10.008 1.00 91.19 183 ASN A N 1
ATOM 1482 C CA . ASN A 1 183 ? 2.339 -17.819 10.092 1.00 91.19 183 ASN A CA 1
ATOM 1483 C C . ASN A 1 183 ? 1.719 -18.099 11.467 1.00 91.19 183 ASN A C 1
ATOM 1485 O O . ASN A 1 183 ? 0.658 -18.712 11.550 1.00 91.19 183 ASN A O 1
ATOM 1489 N N . ALA A 1 184 ? 2.336 -17.587 12.536 1.00 95.25 184 ALA A N 1
ATOM 1490 C CA . ALA A 1 184 ? 1.790 -17.673 13.886 1.00 95.25 184 ALA A CA 1
ATOM 1491 C C . ALA A 1 184 ? 0.455 -16.922 14.017 1.00 95.25 184 ALA A C 1
ATOM 1493 O O . ALA A 1 184 ? -0.479 -17.457 14.602 1.00 95.25 184 ALA A O 1
ATOM 1494 N N . MET A 1 185 ? 0.334 -15.722 13.433 1.00 95.62 185 MET A N 1
ATOM 1495 C CA . MET A 1 185 ? -0.923 -14.964 13.391 1.00 95.62 185 MET A CA 1
ATOM 1496 C C . MET A 1 185 ? -2.019 -15.748 12.668 1.00 95.62 185 MET A C 1
ATOM 1498 O O . MET A 1 185 ? -3.138 -15.825 13.165 1.00 95.62 185 MET A O 1
ATOM 1502 N N . LYS A 1 186 ? -1.701 -16.340 11.509 1.00 92.25 186 LYS A N 1
ATOM 1503 C CA . LYS A 1 186 ? -2.654 -17.131 10.727 1.00 92.25 186 LYS A CA 1
ATOM 1504 C C . LYS A 1 186 ? -3.150 -18.344 11.520 1.00 92.25 186 LYS A C 1
ATOM 1506 O O . LYS A 1 186 ? -4.357 -18.474 11.686 1.00 92.25 186 LYS A O 1
ATOM 1511 N N . LYS A 1 187 ? -2.239 -19.149 12.087 1.00 95.31 187 LYS A N 1
ATOM 1512 C CA . LYS A 1 187 ? -2.597 -20.291 12.950 1.00 95.31 187 LYS A CA 1
ATOM 1513 C C . LYS A 1 187 ? -3.419 -19.860 14.165 1.00 95.31 187 LYS A C 1
ATOM 1515 O O . LYS A 1 187 ? -4.456 -20.442 14.450 1.00 95.31 187 LYS A O 1
ATOM 1520 N N . LEU A 1 188 ? -3.001 -18.796 14.857 1.00 95.31 188 LEU A N 1
ATOM 1521 C CA . LEU A 1 188 ? -3.729 -18.276 16.015 1.00 95.31 188 LEU A CA 1
ATOM 1522 C C . LEU A 1 188 ? -5.148 -17.831 15.646 1.00 95.31 188 LEU A C 1
ATOM 1524 O O . LEU A 1 188 ? -6.080 -18.115 16.391 1.00 95.31 188 LEU A O 1
ATOM 1528 N N . ASN A 1 189 ? -5.329 -17.166 14.505 1.00 92.88 189 ASN A N 1
ATOM 1529 C CA . ASN A 1 189 ? -6.646 -16.762 14.022 1.00 92.88 189 ASN A CA 1
ATOM 1530 C C . ASN A 1 189 ? -7.508 -17.965 13.602 1.00 92.88 189 ASN A C 1
ATOM 1532 O O . ASN A 1 189 ? -8.714 -17.945 13.813 1.00 92.88 189 ASN A O 1
ATOM 1536 N N . GLU A 1 190 ? -6.912 -19.015 13.039 1.00 86.25 190 GLU A N 1
ATOM 1537 C CA . GLU A 1 190 ? -7.622 -20.256 12.704 1.00 86.25 190 GLU A CA 1
ATOM 1538 C C . GLU A 1 190 ? -8.112 -20.992 13.963 1.00 86.25 190 GLU A C 1
ATOM 1540 O O . GLU A 1 190 ? -9.262 -21.427 13.998 1.00 86.25 190 GLU A O 1
ATOM 1545 N N . GLU A 1 191 ? -7.282 -21.078 15.010 1.00 88.56 191 GLU A N 1
ATOM 1546 C CA . GLU A 1 191 ? -7.636 -21.769 16.260 1.00 88.56 191 GLU A CA 1
ATOM 1547 C C . GLU A 1 191 ? -8.583 -20.948 17.149 1.00 88.56 191 GLU A C 1
ATOM 1549 O O . GLU A 1 191 ? -9.536 -21.486 17.709 1.00 88.56 191 GLU A O 1
ATOM 1554 N N . THR A 1 192 ? -8.350 -19.638 17.268 1.00 87.31 192 THR A N 1
ATOM 1555 C CA . THR A 1 192 ? -9.047 -18.781 18.252 1.00 87.31 192 THR A CA 1
ATOM 1556 C C . THR A 1 192 ? -10.087 -17.844 17.635 1.00 87.31 192 THR A C 1
ATOM 1558 O O . THR A 1 192 ? -10.904 -17.261 18.347 1.00 87.31 192 THR A O 1
ATOM 1561 N N . GLY A 1 193 ? -10.069 -17.658 16.311 1.00 86.81 193 GLY A N 1
ATOM 1562 C CA . GLY A 1 193 ? -10.878 -16.654 15.615 1.00 86.81 193 GLY A CA 1
ATOM 1563 C C . GLY A 1 193 ? -10.451 -15.205 15.877 1.00 86.81 193 GLY A C 1
ATOM 1564 O O . GLY A 1 193 ? -11.154 -14.283 15.457 1.00 86.81 193 GLY A O 1
ATOM 1565 N N . LEU A 1 194 ? -9.345 -14.980 16.598 1.00 85.44 194 LEU A N 1
ATOM 1566 C CA . LEU A 1 194 ? -8.888 -13.645 16.952 1.00 85.44 194 LEU A CA 1
ATOM 1567 C C . LEU A 1 194 ? -7.860 -13.113 15.947 1.00 85.44 194 LEU A C 1
ATOM 1569 O O . LEU A 1 194 ? -6.721 -13.577 15.867 1.00 85.44 194 LEU A O 1
ATOM 1573 N N . SER A 1 195 ? -8.243 -12.047 15.247 1.00 89.12 195 SER A N 1
ATOM 1574 C CA . SER A 1 195 ? -7.360 -11.314 14.342 1.00 89.12 195 SER A CA 1
ATOM 1575 C C . SER A 1 195 ? -6.499 -10.307 15.112 1.00 89.12 195 SER A C 1
ATOM 1577 O O . SER A 1 195 ? -6.925 -9.185 15.390 1.00 89.12 195 SER A O 1
ATOM 1579 N N . ILE A 1 196 ? -5.267 -10.694 15.443 1.00 90.50 196 ILE A N 1
ATOM 1580 C CA . ILE A 1 196 ? -4.283 -9.840 16.126 1.00 90.50 196 ILE A CA 1
ATOM 1581 C C . ILE A 1 196 ? -3.326 -9.215 15.106 1.00 90.50 196 ILE A C 1
ATOM 1583 O O . ILE A 1 196 ? -2.889 -9.869 14.164 1.00 90.50 196 ILE A O 1
ATOM 1587 N N . ALA A 1 197 ? -2.946 -7.953 15.310 1.00 91.75 197 ALA A N 1
ATOM 1588 C CA . ALA A 1 197 ? -1.982 -7.280 14.445 1.00 91.75 197 ALA A CA 1
ATOM 1589 C C . ALA A 1 197 ? -0.598 -7.968 14.469 1.00 91.75 197 ALA A C 1
ATOM 1591 O O . ALA A 1 197 ? -0.057 -8.267 15.537 1.00 91.75 197 ALA A O 1
ATOM 1592 N N . ILE A 1 198 ? 0.023 -8.133 13.293 1.00 91.50 198 ILE A N 1
ATOM 1593 C CA . ILE A 1 198 ? 1.343 -8.774 13.119 1.00 91.50 198 ILE A CA 1
ATOM 1594 C C . ILE A 1 198 ? 2.425 -8.211 14.065 1.00 91.50 198 ILE A C 1
ATOM 1596 O O . ILE A 1 198 ? 3.158 -9.015 14.645 1.00 91.50 198 ILE A O 1
ATOM 1600 N N . PRO A 1 199 ? 2.541 -6.882 14.299 1.00 91.81 199 PRO A N 1
ATOM 1601 C CA . PRO A 1 199 ? 3.537 -6.352 15.233 1.00 91.81 199 PRO A CA 1
ATOM 1602 C C . PRO A 1 199 ? 3.366 -6.858 16.673 1.00 91.81 199 PRO A C 1
ATOM 1604 O O . PRO A 1 199 ? 4.361 -7.098 17.353 1.00 91.81 199 PRO A O 1
ATOM 1607 N N . ALA A 1 200 ? 2.129 -7.071 17.135 1.00 92.69 200 ALA A N 1
ATOM 1608 C CA . ALA A 1 200 ? 1.869 -7.596 18.475 1.00 92.69 200 ALA A CA 1
ATOM 1609 C C . ALA A 1 200 ? 2.286 -9.072 18.590 1.00 92.69 200 ALA A C 1
ATOM 1611 O O . ALA A 1 200 ? 2.971 -9.437 19.545 1.00 92.69 200 ALA A O 1
ATOM 1612 N N . ILE A 1 201 ? 1.970 -9.890 17.576 1.00 95.31 201 ILE A N 1
ATOM 1613 C CA . ILE A 1 201 ? 2.443 -11.282 17.483 1.00 95.31 201 ILE A CA 1
ATOM 1614 C C . ILE A 1 201 ? 3.973 -11.335 17.433 1.00 95.31 201 ILE A C 1
ATOM 1616 O O . ILE A 1 201 ? 4.588 -12.148 18.118 1.00 95.31 201 ILE A O 1
ATOM 1620 N N . SER A 1 202 ? 4.604 -10.439 16.671 1.00 93.81 202 SER A N 1
ATOM 1621 C CA . SER A 1 202 ? 6.063 -10.362 16.576 1.00 93.81 202 SER A CA 1
ATOM 1622 C C . SER A 1 202 ? 6.718 -10.080 17.928 1.00 93.81 202 SER A C 1
ATOM 1624 O O . SER A 1 202 ? 7.698 -10.737 18.281 1.00 93.81 202 SER A O 1
ATOM 1626 N N . THR A 1 203 ? 6.184 -9.125 18.692 1.00 93.31 203 THR A N 1
ATOM 1627 C CA . THR A 1 203 ? 6.681 -8.810 20.038 1.00 93.31 203 THR A CA 1
ATOM 1628 C C . THR A 1 203 ? 6.475 -9.981 20.996 1.00 93.31 203 THR A C 1
ATOM 1630 O O . THR A 1 203 ? 7.392 -10.330 21.735 1.00 93.31 203 THR A O 1
ATOM 1633 N N . ALA A 1 204 ? 5.313 -10.636 20.947 1.00 95.31 204 ALA A N 1
ATOM 1634 C CA . ALA A 1 204 ? 5.019 -11.778 21.805 1.00 95.31 204 ALA A CA 1
ATOM 1635 C C . ALA A 1 204 ? 5.924 -12.978 21.524 1.00 95.31 204 ALA A C 1
ATOM 1637 O O . ALA A 1 204 ? 6.520 -13.504 22.455 1.00 95.31 204 ALA A O 1
ATOM 1638 N N . LEU A 1 205 ? 6.118 -13.354 20.256 1.00 95.38 205 LEU A N 1
ATOM 1639 C CA . LEU A 1 205 ? 7.055 -14.421 19.888 1.00 95.38 205 LEU A CA 1
ATOM 1640 C C . LEU A 1 205 ? 8.484 -14.100 20.338 1.00 95.38 205 LEU A C 1
ATOM 1642 O O . LEU A 1 205 ? 9.188 -14.986 20.808 1.00 95.38 205 LEU A O 1
ATOM 1646 N N . LYS A 1 206 ? 8.920 -12.837 20.229 1.00 94.06 206 LYS A N 1
ATOM 1647 C CA . LYS A 1 206 ? 10.246 -12.417 20.706 1.00 94.06 206 LYS A CA 1
ATOM 1648 C C . LYS A 1 206 ? 10.389 -12.597 22.219 1.00 94.06 206 LYS A C 1
ATOM 1650 O O . LYS A 1 206 ? 11.427 -13.071 22.668 1.00 94.06 206 LYS A O 1
ATOM 1655 N N . ASN A 1 207 ? 9.369 -12.229 22.990 1.00 94.56 207 ASN A N 1
ATOM 1656 C CA . ASN A 1 207 ? 9.383 -12.386 24.444 1.00 94.56 207 ASN A CA 1
ATOM 1657 C C . ASN A 1 207 ? 9.315 -13.863 24.850 1.00 94.56 207 ASN A C 1
ATOM 1659 O O . ASN A 1 207 ? 10.101 -14.291 25.685 1.00 94.56 207 ASN A O 1
ATOM 1663 N N . LEU A 1 208 ? 8.460 -14.649 24.194 1.00 96.06 208 LEU A N 1
ATOM 1664 C CA . LEU A 1 208 ? 8.334 -16.086 24.429 1.00 96.06 208 LEU A CA 1
ATOM 1665 C C . LEU A 1 208 ? 9.631 -16.842 24.144 1.00 96.06 208 LEU A C 1
ATOM 1667 O O . LEU A 1 208 ? 10.029 -17.687 24.933 1.00 96.06 208 LEU A O 1
ATOM 1671 N N . ARG A 1 209 ? 10.337 -16.501 23.062 1.00 94.94 209 ARG A N 1
ATOM 1672 C CA . ARG A 1 209 ? 11.656 -17.080 22.766 1.00 94.94 209 ARG A CA 1
ATOM 1673 C C . ARG A 1 209 ? 12.690 -16.769 23.849 1.00 94.94 209 ARG A C 1
ATOM 1675 O O . ARG A 1 209 ? 13.503 -17.626 24.156 1.00 94.94 209 ARG A O 1
ATOM 1682 N N . LYS A 1 210 ? 12.648 -15.571 24.442 1.00 93.56 210 LYS A N 1
ATOM 1683 C CA . LYS A 1 210 ? 13.511 -15.228 25.583 1.00 93.56 210 LYS A CA 1
ATOM 1684 C C . LYS A 1 210 ? 13.147 -16.022 26.835 1.00 93.56 210 LYS A C 1
ATOM 1686 O O . LYS A 1 210 ? 14.035 -16.497 27.527 1.00 93.56 210 LYS A O 1
ATOM 1691 N N . GLU A 1 211 ? 11.852 -16.162 27.108 1.00 96.00 211 GLU A N 1
ATOM 1692 C CA . GLU A 1 211 ? 11.330 -16.900 28.264 1.00 96.00 211 GLU A CA 1
ATOM 1693 C C . GLU A 1 211 ? 11.645 -18.403 28.181 1.00 96.00 211 GLU A C 1
ATOM 1695 O O . GLU A 1 211 ? 11.962 -19.020 29.189 1.00 96.00 211 GLU A O 1
ATOM 1700 N N . MET A 1 212 ? 11.603 -18.986 26.979 1.00 96.00 212 MET A N 1
ATOM 1701 C CA . MET A 1 212 ? 11.859 -20.413 26.749 1.00 96.00 212 MET A CA 1
ATOM 1702 C C . MET A 1 212 ? 13.351 -20.795 26.726 1.00 96.00 212 MET A C 1
ATOM 1704 O O . MET A 1 212 ? 13.658 -21.974 26.599 1.00 96.00 212 MET A O 1
ATOM 1708 N N . GLY A 1 213 ? 14.276 -19.838 26.861 1.00 94.25 213 GLY A N 1
ATOM 1709 C CA . GLY A 1 213 ? 15.709 -20.107 27.019 1.00 94.25 213 GLY A CA 1
ATOM 1710 C C . GLY A 1 213 ? 16.593 -19.737 25.822 1.00 94.25 213 GLY A C 1
ATOM 1711 O O . GLY A 1 213 ? 16.151 -19.238 24.780 1.00 94.25 213 GLY A O 1
ATOM 1712 N N . SER A 1 214 ? 17.901 -19.951 25.985 1.00 88.62 214 SER A N 1
ATOM 1713 C CA . SER A 1 214 ? 18.935 -19.561 25.012 1.00 88.62 214 SER A CA 1
ATOM 1714 C C . SER A 1 214 ? 18.805 -20.286 23.669 1.00 88.62 214 SER A C 1
ATOM 1716 O O . SER A 1 214 ? 19.078 -19.690 22.626 1.00 88.62 214 SER A O 1
ATOM 1718 N N . GLU A 1 215 ? 18.292 -21.518 23.681 1.00 89.62 215 GLU A N 1
ATOM 1719 C CA . GLU A 1 215 ? 18.013 -22.332 22.490 1.00 89.62 215 GLU A CA 1
ATOM 1720 C C . GLU A 1 215 ? 17.008 -21.682 21.514 1.00 89.62 215 GLU A C 1
ATOM 1722 O O . GLU A 1 215 ? 17.069 -21.925 20.307 1.00 89.62 215 GLU A O 1
ATOM 1727 N N . TYR A 1 216 ? 16.133 -20.798 22.010 1.00 90.06 216 TYR A N 1
ATOM 1728 C CA . TYR A 1 216 ? 15.194 -20.008 21.204 1.00 90.06 216 TYR A CA 1
ATOM 1729 C C . TYR A 1 216 ? 15.646 -18.554 21.001 1.00 90.06 216 TYR A C 1
ATOM 1731 O O . TYR A 1 216 ? 15.207 -17.892 20.055 1.00 90.06 216 TYR A O 1
ATOM 1739 N N . SER A 1 217 ? 16.500 -18.039 21.889 1.00 81.25 217 SER A N 1
ATOM 1740 C CA . SER A 1 217 ? 16.923 -16.632 21.913 1.00 81.25 217 SER A CA 1
ATOM 1741 C C . SER A 1 217 ? 17.967 -16.294 20.846 1.00 81.25 217 SER A C 1
ATOM 1743 O O . SER A 1 217 ? 17.947 -15.184 20.317 1.00 81.25 217 SER A O 1
ATOM 1745 N N . ASN A 1 218 ? 18.830 -17.255 20.497 1.00 77.44 218 ASN A N 1
ATOM 1746 C CA . ASN A 1 218 ? 19.912 -17.094 19.514 1.00 77.44 218 ASN A CA 1
ATOM 1747 C C . ASN A 1 218 ? 19.495 -17.452 18.078 1.00 77.44 218 ASN A C 1
ATOM 1749 O O . ASN A 1 218 ? 20.344 -17.670 17.217 1.00 77.44 218 ASN A O 1
ATOM 1753 N N . LEU A 1 219 ? 18.190 -17.536 17.803 1.00 76.06 219 LEU A N 1
ATOM 1754 C CA . LEU A 1 219 ? 17.690 -17.704 16.442 1.00 76.06 219 LEU A CA 1
ATOM 1755 C C . LEU A 1 219 ? 17.895 -16.391 15.694 1.00 76.06 219 LEU A C 1
ATOM 1757 O O . LEU A 1 219 ? 17.073 -15.474 15.766 1.00 76.06 219 LEU A O 1
ATOM 1761 N N . ASP A 1 220 ? 19.050 -16.311 15.045 1.00 59.47 220 ASP A N 1
ATOM 1762 C CA . ASP A 1 220 ? 19.560 -15.110 14.422 1.00 59.47 220 ASP A CA 1
ATOM 1763 C C . ASP A 1 220 ? 18.510 -14.471 13.506 1.00 59.47 220 ASP A C 1
ATOM 1765 O O . ASP A 1 220 ? 17.813 -15.139 12.729 1.00 59.47 220 ASP A O 1
ATOM 1769 N N . SER A 1 221 ? 18.387 -13.148 13.610 1.00 62.06 221 SER A N 1
ATOM 1770 C CA . SER A 1 221 ? 17.434 -12.337 12.838 1.00 62.06 221 SER A CA 1
ATOM 1771 C C . SER A 1 221 ? 17.546 -12.617 11.336 1.00 62.06 221 SER A C 1
ATOM 1773 O O . SER A 1 221 ? 16.556 -12.528 10.610 1.00 62.06 221 SER A O 1
ATOM 1775 N N . GLU A 1 222 ? 18.735 -13.007 10.872 1.00 63.84 222 GLU A N 1
ATOM 1776 C CA . GLU A 1 222 ? 19.004 -13.364 9.484 1.00 63.84 222 GLU A CA 1
ATOM 1777 C C . GLU A 1 222 ? 18.312 -14.651 9.038 1.00 63.84 222 GLU A C 1
ATOM 1779 O O . GLU A 1 222 ? 17.636 -14.616 8.016 1.00 63.84 222 GLU A O 1
ATOM 1784 N N . GLN A 1 223 ? 18.356 -15.751 9.796 1.00 59.97 223 GLN A N 1
ATOM 1785 C CA . GLN A 1 223 ? 17.656 -16.983 9.395 1.00 59.97 223 GLN A CA 1
ATOM 1786 C C . GLN A 1 223 ? 16.134 -16.803 9.390 1.00 59.97 223 GLN A C 1
ATOM 1788 O O . GLN A 1 223 ? 15.449 -17.301 8.495 1.00 59.97 223 GLN A O 1
ATOM 1793 N N . VAL A 1 224 ? 15.586 -16.032 10.337 1.00 61.03 224 VAL A N 1
ATOM 1794 C CA . VAL A 1 224 ? 14.152 -15.695 10.345 1.00 61.03 224 VAL A CA 1
ATOM 1795 C C . VAL A 1 224 ? 13.791 -14.789 9.161 1.00 61.03 224 VAL A C 1
ATOM 1797 O O . VAL A 1 224 ? 12.727 -14.970 8.569 1.00 61.03 224 VAL A O 1
ATOM 1800 N N . LYS A 1 225 ? 14.668 -13.853 8.767 1.00 60.09 225 LYS A N 1
ATOM 1801 C CA . LYS A 1 225 ? 14.489 -13.021 7.564 1.00 60.09 225 LYS A CA 1
ATOM 1802 C C . LYS A 1 225 ? 14.592 -13.837 6.277 1.00 60.09 225 LYS A C 1
ATOM 1804 O O . LYS A 1 225 ? 13.750 -13.663 5.402 1.00 60.09 225 LYS A O 1
ATOM 1809 N N . VAL A 1 226 ? 15.564 -14.742 6.171 1.00 59.38 226 VAL A N 1
ATOM 1810 C CA . VAL A 1 226 ? 15.740 -15.639 5.019 1.00 59.38 226 VAL A CA 1
ATOM 1811 C C . VAL A 1 226 ? 14.509 -16.533 4.865 1.00 59.38 226 VAL A C 1
ATOM 1813 O O . VAL A 1 226 ? 13.943 -16.608 3.778 1.00 59.38 226 VAL A O 1
ATOM 1816 N N . ASN A 1 227 ? 13.995 -17.101 5.958 1.00 52.81 227 ASN A N 1
ATOM 1817 C CA . ASN A 1 227 ? 12.773 -17.908 5.924 1.00 52.81 227 ASN A CA 1
ATOM 1818 C C . ASN A 1 227 ? 11.510 -17.072 5.644 1.00 52.81 227 ASN A C 1
ATOM 1820 O O . ASN A 1 227 ? 10.650 -17.510 4.888 1.00 52.81 227 ASN A O 1
ATOM 1824 N N . GLN A 1 228 ? 11.404 -15.839 6.159 1.00 57.66 228 GLN A N 1
ATOM 1825 C CA . GLN A 1 228 ? 10.296 -14.928 5.824 1.00 57.66 228 GLN A CA 1
ATOM 1826 C C . GLN A 1 228 ? 10.281 -14.491 4.358 1.00 57.66 228 GLN A C 1
ATOM 1828 O O . GLN A 1 228 ? 9.205 -14.289 3.792 1.00 57.66 228 GLN A O 1
ATOM 1833 N N . ILE A 1 229 ? 11.456 -14.297 3.759 1.00 57.84 229 ILE A N 1
ATOM 1834 C CA . ILE A 1 229 ? 11.590 -13.979 2.335 1.00 57.84 229 ILE A CA 1
ATOM 1835 C C . ILE A 1 229 ? 11.245 -15.220 1.505 1.00 57.84 229 ILE A C 1
ATOM 1837 O O . ILE A 1 229 ? 10.516 -15.104 0.523 1.00 57.84 229 ILE A O 1
ATOM 1841 N N . ASN A 1 230 ? 11.670 -16.403 1.955 1.00 52.03 230 ASN A N 1
ATOM 1842 C CA . ASN A 1 230 ? 11.393 -17.669 1.285 1.00 52.03 230 ASN A CA 1
ATOM 1843 C C . ASN A 1 230 ? 9.921 -18.108 1.375 1.00 52.03 230 ASN A C 1
ATOM 1845 O O . ASN A 1 230 ? 9.448 -18.771 0.461 1.00 52.03 230 ASN A O 1
ATOM 1849 N N . ASP A 1 231 ? 9.174 -17.742 2.420 1.00 51.47 231 ASP A N 1
ATOM 1850 C CA . ASP A 1 231 ? 7.759 -18.126 2.572 1.00 51.47 231 ASP A CA 1
ATOM 1851 C C . ASP A 1 231 ? 6.788 -17.251 1.753 1.00 51.47 231 ASP A C 1
ATOM 1853 O O . ASP A 1 231 ? 5.629 -17.621 1.546 1.00 51.47 231 ASP A O 1
ATOM 1857 N N . ARG A 1 232 ? 7.225 -16.092 1.244 1.00 56.44 232 ARG A N 1
ATOM 1858 C CA . ARG A 1 232 ? 6.367 -15.131 0.524 1.00 56.44 232 ARG A CA 1
ATOM 1859 C C . ARG A 1 232 ? 6.210 -15.451 -0.967 1.00 56.44 232 ARG A C 1
ATOM 1861 O O . ARG A 1 232 ? 6.364 -14.568 -1.797 1.00 56.44 232 ARG A O 1
ATOM 1868 N N . ILE A 1 233 ? 5.773 -16.673 -1.279 1.00 60.91 233 ILE A N 1
ATOM 1869 C CA . ILE A 1 233 ? 5.543 -17.229 -2.630 1.00 60.91 233 ILE A CA 1
ATOM 1870 C C . ILE A 1 233 ? 6.802 -17.924 -3.161 1.00 60.91 233 ILE A C 1
ATOM 1872 O O . ILE A 1 233 ? 7.563 -17.369 -3.952 1.00 60.91 233 ILE A O 1
ATOM 1876 N N . LYS A 1 234 ? 6.999 -19.182 -2.746 1.00 69.69 234 LYS A N 1
ATOM 1877 C CA . LYS A 1 234 ? 7.879 -20.093 -3.481 1.00 69.69 234 LYS A CA 1
ATOM 1878 C C . LYS A 1 234 ? 7.203 -20.407 -4.808 1.00 69.69 234 LYS A C 1
ATOM 1880 O O . LYS A 1 234 ? 6.185 -21.100 -4.848 1.00 69.69 234 LYS A O 1
ATOM 1885 N N . LEU A 1 235 ? 7.757 -19.876 -5.891 1.00 87.19 235 LEU A N 1
ATOM 1886 C CA . LEU A 1 235 ? 7.561 -20.485 -7.196 1.00 87.19 235 LEU A CA 1
ATOM 1887 C C . LEU A 1 235 ? 8.049 -21.930 -7.069 1.00 87.19 235 LEU A C 1
ATOM 1889 O O . LEU A 1 235 ? 9.193 -22.159 -6.686 1.00 87.19 235 LEU A O 1
ATOM 1893 N N . LYS A 1 236 ? 7.142 -22.887 -7.265 1.00 92.75 236 LYS A N 1
ATOM 1894 C CA . LYS A 1 236 ? 7.488 -24.304 -7.335 1.00 92.75 236 LYS A CA 1
ATOM 1895 C C . LYS A 1 236 ? 8.265 -24.548 -8.624 1.00 92.75 236 LYS A C 1
ATOM 1897 O O . LYS A 1 236 ? 8.150 -23.751 -9.555 1.00 92.75 236 LYS A O 1
ATOM 1902 N N . ASP A 1 237 ? 8.962 -25.671 -8.703 1.00 91.25 237 ASP A N 1
ATOM 1903 C CA . ASP A 1 237 ? 9.730 -26.043 -9.896 1.00 91.25 237 ASP A CA 1
ATOM 1904 C C . ASP A 1 237 ? 8.855 -26.050 -11.157 1.00 91.25 237 ASP A C 1
ATOM 1906 O O . ASP A 1 237 ? 9.239 -25.484 -12.174 1.00 91.25 237 ASP A O 1
ATOM 1910 N N . SER A 1 238 ? 7.607 -26.519 -11.047 1.00 94.88 238 SER A N 1
ATOM 1911 C CA . SER A 1 238 ? 6.625 -26.452 -12.136 1.00 94.88 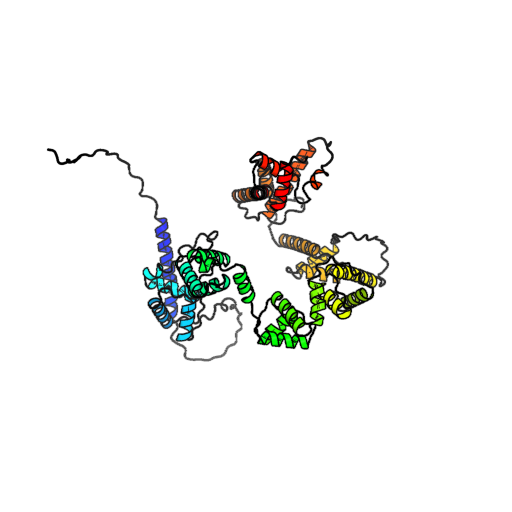238 SER A CA 1
ATOM 1912 C C . SER A 1 238 ? 6.347 -25.023 -12.621 1.00 94.88 238 SER A C 1
ATOM 1914 O O . SER A 1 238 ? 6.199 -24.786 -13.814 1.00 94.88 238 SER A O 1
ATOM 1916 N N . HIS A 1 239 ? 6.307 -24.034 -11.722 1.00 96.06 239 HIS A N 1
ATOM 1917 C CA . HIS A 1 239 ? 6.136 -22.630 -12.108 1.00 96.06 239 HIS A CA 1
ATOM 1918 C C . HIS A 1 239 ? 7.395 -22.073 -12.780 1.00 96.06 239 HIS A C 1
ATOM 1920 O O . HIS A 1 239 ? 7.293 -21.243 -13.681 1.00 96.06 239 HIS A O 1
ATOM 1926 N N . LEU A 1 240 ? 8.580 -22.516 -12.346 1.00 96.31 240 LEU A N 1
ATOM 1927 C CA . LEU A 1 240 ? 9.843 -22.140 -12.978 1.00 96.31 240 LEU A CA 1
ATOM 1928 C C . LEU A 1 240 ? 9.933 -22.702 -14.402 1.00 96.31 240 LEU A C 1
ATOM 1930 O O . LEU A 1 240 ? 10.406 -21.994 -15.285 1.00 96.31 240 LEU A O 1
ATOM 1934 N N . GLU A 1 241 ? 9.427 -23.911 -14.652 1.00 96.94 241 GLU A N 1
ATOM 1935 C CA . GLU A 1 241 ? 9.346 -24.484 -16.002 1.00 96.94 241 GLU A CA 1
ATOM 1936 C C . GLU A 1 241 ? 8.454 -23.663 -16.942 1.00 96.94 241 GLU A C 1
ATOM 1938 O O . GLU A 1 241 ? 8.884 -23.352 -18.055 1.00 96.94 241 GLU A O 1
ATOM 1943 N N . PHE A 1 242 ? 7.273 -23.221 -16.490 1.00 97.69 242 PHE A N 1
ATOM 1944 C CA . PHE A 1 242 ? 6.425 -22.307 -17.271 1.00 97.69 242 PHE A CA 1
ATOM 1945 C C . PHE A 1 242 ? 7.147 -20.998 -17.599 1.00 97.69 242 PHE A C 1
ATOM 1947 O O . PHE A 1 242 ? 7.182 -20.573 -18.750 1.00 97.69 242 PHE A O 1
ATOM 1954 N N . LEU A 1 243 ? 7.799 -20.381 -16.610 1.00 97.38 243 LEU A N 1
ATOM 1955 C CA . LEU A 1 243 ? 8.550 -19.144 -16.832 1.00 97.38 243 LEU A CA 1
ATOM 1956 C C . LEU A 1 243 ? 9.736 -19.345 -17.791 1.00 97.38 243 LEU A C 1
ATOM 1958 O O . LEU A 1 243 ? 9.994 -18.472 -18.619 1.00 97.38 243 LEU A O 1
ATOM 1962 N N . LYS A 1 244 ? 10.431 -20.491 -17.732 1.00 97.44 244 LYS A N 1
ATOM 1963 C CA . LYS A 1 244 ? 11.471 -20.860 -18.709 1.00 97.44 244 LYS A CA 1
ATOM 1964 C C . LYS A 1 244 ? 10.887 -21.009 -20.113 1.00 97.44 244 LYS A C 1
ATOM 1966 O O . LYS A 1 244 ? 11.507 -20.547 -21.066 1.00 97.44 244 LYS A O 1
ATOM 1971 N N . LYS A 1 245 ? 9.707 -21.623 -20.248 1.00 98.00 245 LYS A N 1
ATOM 1972 C CA . LYS A 1 245 ? 8.994 -21.742 -21.528 1.00 98.00 245 LYS A CA 1
ATOM 1973 C C . LYS A 1 245 ? 8.657 -20.360 -22.097 1.00 98.00 245 LYS A C 1
ATOM 1975 O O . LYS A 1 245 ? 9.048 -20.076 -23.224 1.00 98.00 245 LYS A O 1
ATOM 1980 N N . TYR A 1 246 ? 8.056 -19.473 -21.303 1.00 97.94 246 TYR A N 1
ATOM 1981 C CA . TYR A 1 246 ? 7.729 -18.118 -21.760 1.00 97.94 246 TYR A CA 1
ATOM 1982 C C . TYR A 1 246 ? 8.974 -17.314 -22.158 1.00 97.94 246 TYR A C 1
ATOM 1984 O O . TYR A 1 246 ? 8.931 -16.549 -23.113 1.00 97.94 246 TYR A O 1
ATOM 1992 N N . LEU A 1 247 ? 10.097 -17.492 -21.454 1.00 96.19 247 LEU A N 1
ATOM 1993 C CA . LEU A 1 247 ? 11.365 -16.834 -21.792 1.00 96.19 247 LEU A CA 1
ATOM 1994 C C . LEU A 1 247 ? 12.001 -17.361 -23.085 1.00 96.19 247 LEU A C 1
ATOM 1996 O O . LEU A 1 247 ? 12.707 -16.611 -23.753 1.00 96.19 247 LEU A O 1
ATOM 2000 N N . LYS A 1 248 ? 11.760 -18.628 -23.443 1.00 96.00 248 LYS A N 1
ATOM 2001 C CA . LYS A 1 248 ? 12.167 -19.180 -24.744 1.00 96.00 248 LYS A CA 1
ATOM 2002 C C . LYS A 1 248 ? 11.323 -18.614 -25.887 1.00 96.00 248 LYS A C 1
ATOM 2004 O O . LYS A 1 248 ? 11.853 -18.409 -26.972 1.00 96.00 248 LYS A O 1
ATOM 2009 N N . GLU A 1 249 ? 10.038 -18.360 -25.642 1.00 96.31 249 GLU A N 1
ATOM 2010 C CA . GLU A 1 249 ? 9.124 -17.736 -26.610 1.00 96.31 249 GLU A CA 1
ATOM 2011 C C . GLU A 1 249 ? 9.392 -16.227 -26.766 1.00 96.31 249 GLU A C 1
ATOM 2013 O O . GLU A 1 249 ? 9.360 -15.699 -27.874 1.00 96.31 249 GLU A O 1
ATOM 2018 N N . ASP A 1 250 ? 9.690 -15.534 -25.664 1.00 93.75 250 ASP A N 1
ATOM 2019 C CA . ASP A 1 250 ? 9.941 -14.093 -25.609 1.00 93.75 250 ASP A CA 1
ATOM 2020 C C . ASP A 1 250 ? 11.127 -13.791 -24.674 1.00 93.75 250 ASP A C 1
ATOM 2022 O O . ASP A 1 250 ? 10.985 -13.643 -23.455 1.00 93.75 250 ASP A O 1
ATOM 2026 N N . LYS A 1 251 ? 12.328 -13.646 -25.249 1.00 90.56 251 LYS A N 1
ATOM 2027 C CA . LYS A 1 251 ? 13.559 -13.351 -24.486 1.00 90.56 251 LYS A CA 1
ATOM 2028 C C . LYS A 1 251 ? 13.490 -12.020 -23.715 1.00 90.56 251 LYS A C 1
ATOM 2030 O O . LYS A 1 251 ? 14.176 -11.836 -22.701 1.00 90.56 251 LYS A O 1
ATOM 2035 N N . HIS A 1 252 ? 12.627 -11.099 -24.150 1.00 85.25 252 HIS A N 1
ATOM 2036 C CA . HIS A 1 252 ? 12.423 -9.782 -23.544 1.00 85.25 252 HIS A CA 1
ATOM 2037 C C . HIS A 1 252 ? 11.220 -9.741 -22.593 1.00 85.25 252 HIS A C 1
ATOM 2039 O O . HIS A 1 252 ? 10.879 -8.673 -22.086 1.00 85.25 252 HIS A O 1
ATOM 2045 N N . LEU A 1 253 ? 10.627 -10.894 -22.258 1.00 91.25 253 LEU A N 1
ATOM 2046 C CA . LEU A 1 253 ? 9.458 -10.976 -21.390 1.00 91.25 253 LEU A CA 1
ATOM 2047 C C . LEU A 1 253 ? 9.642 -10.178 -20.088 1.00 91.25 253 LEU A C 1
ATOM 2049 O O . LEU A 1 253 ? 10.525 -10.454 -19.266 1.00 91.25 253 LEU A O 1
ATOM 2053 N N . GLY A 1 254 ? 8.784 -9.173 -19.908 1.00 84.31 254 GLY A N 1
ATOM 2054 C CA . GLY A 1 254 ? 8.776 -8.310 -18.732 1.00 84.31 254 GLY A CA 1
ATOM 2055 C C . GLY A 1 254 ? 8.054 -8.943 -17.530 1.00 84.31 254 GLY A C 1
ATOM 2056 O O . GLY A 1 254 ? 7.119 -9.729 -17.716 1.00 84.31 254 GLY A O 1
ATOM 2057 N N . PRO A 1 255 ? 8.387 -8.546 -16.281 1.00 88.38 255 PRO A N 1
ATOM 2058 C CA . PRO A 1 255 ? 7.803 -9.128 -15.067 1.00 88.38 255 PRO A CA 1
ATOM 2059 C C . PRO A 1 255 ? 6.272 -9.078 -15.011 1.00 88.38 255 PRO A C 1
ATOM 2061 O O . PRO A 1 255 ? 5.642 -10.031 -14.568 1.00 88.38 255 PRO A O 1
ATOM 2064 N N . ALA A 1 256 ? 5.654 -7.991 -15.482 1.00 80.12 256 ALA A N 1
ATOM 2065 C CA . ALA A 1 256 ? 4.198 -7.842 -15.463 1.00 80.12 256 ALA A CA 1
ATOM 2066 C C . ALA A 1 256 ? 3.486 -8.773 -16.460 1.00 80.12 256 ALA A C 1
ATOM 2068 O O . ALA A 1 256 ? 2.396 -9.267 -16.171 1.00 80.12 256 ALA A O 1
ATOM 2069 N N . LYS A 1 257 ? 4.090 -9.021 -17.630 1.00 87.12 257 LYS A N 1
ATOM 2070 C CA . LYS A 1 257 ? 3.553 -9.944 -18.641 1.00 87.12 257 LYS A CA 1
ATOM 2071 C C . LYS A 1 257 ? 3.707 -11.393 -18.170 1.00 87.12 257 LYS A C 1
ATOM 2073 O O . LYS A 1 257 ? 2.711 -12.103 -18.124 1.00 87.12 257 LYS A O 1
ATOM 2078 N N . ALA A 1 258 ? 4.892 -11.765 -17.678 1.00 92.75 258 ALA A N 1
ATOM 2079 C CA . ALA A 1 258 ? 5.145 -13.085 -17.097 1.00 92.75 258 ALA A CA 1
ATOM 2080 C C . ALA A 1 258 ? 4.223 -13.402 -15.910 1.00 92.75 258 ALA A C 1
ATOM 2082 O O . ALA A 1 258 ? 3.710 -14.508 -15.792 1.00 92.75 258 ALA A O 1
ATOM 2083 N N . MET A 1 259 ? 3.986 -12.423 -15.030 1.00 93.25 259 MET A N 1
ATOM 2084 C CA . MET A 1 259 ? 3.083 -12.577 -13.888 1.00 93.25 259 MET A CA 1
ATOM 2085 C C . MET A 1 259 ? 1.638 -12.833 -14.325 1.00 93.25 259 MET A C 1
ATOM 2087 O O . MET A 1 259 ? 0.983 -13.682 -13.729 1.00 93.25 259 MET A O 1
ATOM 2091 N N . ARG A 1 260 ? 1.148 -12.126 -15.355 1.00 89.19 260 ARG A N 1
ATOM 2092 C CA . ARG A 1 260 ? -0.195 -12.354 -15.912 1.00 89.19 260 ARG A CA 1
ATOM 2093 C C . ARG A 1 260 ? -0.316 -13.744 -16.529 1.00 89.19 260 ARG A C 1
ATOM 2095 O O . ARG A 1 260 ? -1.199 -14.482 -16.118 1.00 89.19 260 ARG A O 1
ATOM 2102 N N . GLN A 1 261 ? 0.622 -14.129 -17.395 1.00 97.12 261 GLN A N 1
ATOM 2103 C CA . GLN A 1 261 ? 0.631 -15.457 -18.022 1.00 97.12 261 GLN A CA 1
ATOM 2104 C C . GLN A 1 261 ? 0.717 -16.583 -16.985 1.00 97.12 261 GLN A C 1
ATOM 2106 O O . GLN A 1 261 ? -0.034 -17.550 -17.035 1.00 97.12 261 GLN A O 1
ATOM 2111 N N . LEU A 1 262 ? 1.589 -16.446 -15.980 1.00 96.50 262 LEU A N 1
ATOM 2112 C CA . LEU A 1 262 ? 1.689 -17.439 -14.912 1.00 96.50 262 LEU A CA 1
ATOM 2113 C C . LEU A 1 262 ? 0.395 -17.523 -14.088 1.00 96.50 262 LEU A C 1
ATOM 2115 O O . LEU A 1 262 ? -0.009 -18.621 -13.707 1.00 96.50 262 LEU A O 1
ATOM 2119 N N . HIS A 1 263 ? -0.261 -16.394 -13.811 1.00 93.69 263 HIS A N 1
ATOM 2120 C CA . HIS A 1 263 ? -1.539 -16.380 -13.101 1.00 93.69 263 HIS A CA 1
ATOM 2121 C C . HIS A 1 263 ? -2.668 -17.007 -13.927 1.00 93.69 263 HIS A C 1
ATOM 2123 O O . HIS A 1 263 ? -3.461 -17.758 -13.371 1.00 93.69 263 HIS A O 1
ATOM 2129 N N . GLU A 1 264 ? -2.719 -16.743 -15.232 1.00 94.38 264 GLU A N 1
ATOM 2130 C CA . GLU A 1 264 ? -3.696 -17.337 -16.150 1.00 94.38 264 GLU A CA 1
ATOM 2131 C C . GLU A 1 264 ? -3.553 -18.864 -16.221 1.00 94.38 264 GLU A C 1
ATOM 2133 O O . GLU A 1 264 ? -4.553 -19.569 -16.114 1.00 94.38 264 GLU A O 1
ATOM 2138 N N . GLU A 1 265 ? -2.325 -19.388 -16.310 1.00 96.19 265 GLU A N 1
ATOM 2139 C CA . GLU A 1 265 ? -2.101 -20.837 -16.428 1.00 96.19 265 GLU A CA 1
ATOM 2140 C C . GLU A 1 265 ? -2.179 -21.591 -15.089 1.00 96.19 265 GLU A C 1
ATOM 2142 O O . GLU A 1 265 ? -2.581 -22.753 -15.054 1.00 96.19 265 GLU A O 1
ATOM 2147 N N . THR A 1 266 ? -1.805 -20.961 -13.969 1.00 93.69 266 THR A N 1
ATOM 2148 C CA . THR A 1 266 ? -1.647 -21.668 -12.676 1.00 93.69 266 THR A CA 1
ATOM 2149 C C . THR A 1 266 ? -2.550 -21.156 -11.554 1.00 93.69 266 THR A C 1
ATOM 2151 O O . THR A 1 266 ? -2.593 -21.741 -10.470 1.00 93.69 266 THR A O 1
ATOM 2154 N N . GLY A 1 267 ? -3.231 -20.027 -11.753 1.00 91.50 267 GLY A N 1
ATOM 2155 C CA . GLY A 1 267 ? -3.941 -19.301 -10.698 1.00 91.50 267 GLY A CA 1
ATOM 2156 C C . GLY A 1 267 ? -3.023 -18.630 -9.666 1.00 91.50 267 GLY A C 1
ATOM 2157 O O . GLY A 1 267 ? -3.512 -17.970 -8.745 1.00 91.50 267 GLY A O 1
ATOM 2158 N N . LEU A 1 268 ? -1.693 -18.744 -9.782 1.00 91.38 268 LEU A N 1
ATOM 2159 C CA . LEU A 1 268 ? -0.760 -18.202 -8.795 1.00 91.38 268 LEU A CA 1
ATOM 2160 C C . LEU A 1 268 ? -0.560 -16.692 -8.969 1.00 91.38 268 LEU A C 1
ATOM 2162 O O . LEU A 1 268 ? -0.023 -16.228 -9.969 1.00 91.38 268 LEU A O 1
ATOM 2166 N N . SER A 1 269 ? -0.919 -15.919 -7.944 1.00 87.38 269 SER A N 1
ATOM 2167 C CA . SER A 1 269 ? -0.590 -14.492 -7.869 1.00 87.38 269 SER A CA 1
ATOM 2168 C C . SER A 1 269 ? 0.770 -14.294 -7.197 1.00 87.38 269 SER A C 1
ATOM 2170 O O . SER A 1 269 ? 0.933 -14.568 -6.006 1.00 87.38 269 SER A O 1
ATOM 2172 N N . VAL A 1 270 ? 1.743 -13.779 -7.948 1.00 87.56 270 VAL A N 1
ATOM 2173 C CA . VAL A 1 270 ? 3.118 -13.535 -7.483 1.00 87.56 270 VAL A CA 1
ATOM 2174 C C . VAL A 1 270 ? 3.365 -12.032 -7.350 1.00 87.56 270 VAL A C 1
ATOM 2176 O O . VAL A 1 270 ? 2.765 -11.246 -8.073 1.00 87.56 270 VAL A O 1
ATOM 2179 N N . SER A 1 271 ? 4.240 -11.589 -6.442 1.00 86.19 271 SER A N 1
ATOM 2180 C CA . SER A 1 271 ? 4.627 -10.170 -6.415 1.00 86.19 271 SER A CA 1
ATOM 2181 C C . SER A 1 271 ? 5.495 -9.814 -7.632 1.00 86.19 271 SER A C 1
ATOM 2183 O O . SER A 1 271 ? 6.333 -10.616 -8.047 1.00 86.19 271 SER A O 1
ATOM 2185 N N . VAL A 1 272 ? 5.347 -8.599 -8.175 1.00 81.56 272 VAL A N 1
ATOM 2186 C CA . VAL A 1 272 ? 6.152 -8.121 -9.321 1.00 81.56 272 VAL A CA 1
ATOM 2187 C C . VAL A 1 272 ? 7.654 -8.180 -9.021 1.00 81.56 272 VAL A C 1
ATOM 2189 O O . VAL A 1 272 ? 8.440 -8.524 -9.897 1.00 81.56 272 VAL A O 1
ATOM 2192 N N . GLU A 1 273 ? 8.056 -7.898 -7.780 1.00 79.75 273 GLU A N 1
ATOM 2193 C CA . GLU A 1 273 ? 9.458 -7.952 -7.354 1.00 79.75 273 GLU A CA 1
ATOM 2194 C C . GLU A 1 273 ? 9.995 -9.390 -7.320 1.00 79.75 273 GLU A C 1
ATOM 2196 O O . GLU A 1 273 ? 11.092 -9.652 -7.812 1.00 79.75 273 GLU A O 1
ATOM 2201 N N . THR A 1 274 ? 9.210 -10.341 -6.796 1.00 85.38 274 THR A N 1
ATOM 2202 C CA . THR A 1 274 ? 9.552 -11.772 -6.838 1.00 85.38 274 THR A CA 1
ATOM 2203 C C . THR A 1 274 ? 9.688 -12.232 -8.287 1.00 85.38 274 THR A C 1
ATOM 2205 O O . THR A 1 274 ? 10.704 -12.818 -8.643 1.00 85.38 274 THR A O 1
ATOM 2208 N N . MET A 1 275 ? 8.712 -11.893 -9.138 1.00 92.12 275 MET A N 1
ATOM 2209 C CA . MET A 1 275 ? 8.735 -12.242 -10.558 1.00 92.12 275 MET A CA 1
ATOM 2210 C C . MET A 1 275 ? 9.958 -11.652 -11.264 1.00 92.12 275 MET A C 1
ATOM 2212 O O . MET A 1 275 ? 10.642 -12.351 -12.003 1.00 92.12 275 MET A O 1
ATOM 2216 N N . ARG A 1 276 ? 10.289 -10.384 -10.994 1.00 86.44 276 ARG A N 1
ATOM 2217 C CA . ARG A 1 276 ? 11.474 -9.725 -11.551 1.00 86.44 276 ARG A CA 1
ATOM 2218 C C . ARG A 1 276 ? 12.752 -10.477 -11.191 1.00 86.44 276 ARG A C 1
ATOM 2220 O O . ARG A 1 276 ? 13.540 -10.767 -12.085 1.00 86.44 276 ARG A O 1
ATOM 2227 N N . LYS A 1 277 ? 12.954 -10.804 -9.911 1.00 86.69 277 LYS A N 1
ATOM 2228 C CA . LYS A 1 277 ? 14.134 -11.559 -9.457 1.00 86.69 277 LYS A CA 1
ATOM 2229 C C . LYS A 1 277 ? 14.201 -12.943 -10.093 1.00 86.69 277 LYS A C 1
ATOM 2231 O O . LYS A 1 277 ? 15.264 -13.343 -10.554 1.00 86.69 277 LYS A O 1
ATOM 2236 N N . THR A 1 278 ? 13.074 -13.646 -10.167 1.00 92.81 278 THR A N 1
ATOM 2237 C CA . THR A 1 278 ? 13.025 -14.969 -10.789 1.00 92.81 278 THR A CA 1
ATOM 2238 C C . THR A 1 278 ? 13.347 -14.914 -12.274 1.00 92.81 278 THR A C 1
ATOM 2240 O O . THR A 1 278 ? 14.175 -15.696 -12.723 1.00 92.81 278 THR A O 1
ATOM 2243 N N . LEU A 1 279 ? 12.767 -13.979 -13.030 1.00 91.94 279 LEU A N 1
ATOM 2244 C CA . LEU A 1 279 ? 13.086 -13.826 -14.450 1.00 91.94 279 LEU A CA 1
ATOM 2245 C C . LEU A 1 279 ? 14.557 -13.478 -14.670 1.00 91.94 279 LEU A C 1
ATOM 2247 O O . LEU A 1 279 ? 15.145 -13.986 -15.615 1.00 91.94 279 LEU A O 1
ATOM 2251 N N . ILE A 1 280 ? 15.162 -12.653 -13.807 1.00 87.62 280 ILE A N 1
ATOM 2252 C CA . ILE A 1 280 ? 16.604 -12.379 -13.870 1.00 87.62 280 ILE A CA 1
ATOM 2253 C C . ILE A 1 280 ? 17.376 -13.689 -13.715 1.00 87.62 280 ILE A C 1
ATOM 2255 O O . ILE A 1 280 ? 18.134 -14.034 -14.611 1.00 87.62 280 ILE A O 1
ATOM 2259 N N . ASN A 1 281 ? 17.138 -14.453 -12.647 1.00 90.69 281 ASN A N 1
ATOM 2260 C CA . ASN A 1 281 ? 17.853 -15.709 -12.404 1.00 90.69 281 ASN A CA 1
ATOM 2261 C C . ASN A 1 281 ? 17.650 -16.728 -13.540 1.00 90.69 281 ASN A C 1
ATOM 2263 O O . ASN A 1 281 ? 18.609 -17.346 -13.987 1.00 90.69 281 ASN A O 1
ATOM 2267 N N . LEU A 1 282 ? 16.422 -16.870 -14.050 1.00 94.56 282 LEU A N 1
ATOM 2268 C CA . LEU A 1 282 ? 16.118 -17.775 -15.162 1.00 94.56 282 LEU A CA 1
ATOM 2269 C C . LEU A 1 282 ? 16.788 -17.337 -16.468 1.00 94.56 282 LEU A C 1
ATOM 2271 O O . LEU A 1 282 ? 17.299 -18.179 -17.198 1.00 94.56 282 LEU A O 1
ATOM 2275 N N . LYS A 1 283 ? 16.834 -16.030 -16.757 1.00 92.00 283 LYS A N 1
ATOM 2276 C CA . LYS A 1 283 ? 17.573 -15.502 -17.914 1.00 92.00 283 LYS A CA 1
ATOM 2277 C C . LYS A 1 283 ? 19.067 -15.787 -17.797 1.00 92.00 283 LYS A C 1
ATOM 2279 O O . LYS A 1 283 ? 19.674 -16.124 -18.799 1.00 92.00 283 LYS A O 1
ATOM 2284 N N . GLN A 1 284 ? 19.640 -15.706 -16.594 1.00 87.38 284 GLN A N 1
ATOM 2285 C CA . GLN A 1 284 ? 21.046 -16.058 -16.364 1.00 87.38 284 GLN A CA 1
ATOM 2286 C C . GLN A 1 284 ? 21.321 -17.551 -16.567 1.00 87.38 284 GLN A C 1
ATOM 2288 O O . GLN A 1 284 ? 22.394 -17.915 -17.035 1.00 87.38 284 GLN A O 1
ATOM 2293 N N . GLU A 1 285 ? 20.361 -18.404 -16.206 1.00 93.12 285 GLU A N 1
ATOM 2294 C CA . GLU A 1 285 ? 20.452 -19.851 -16.405 1.00 93.12 285 GLU A CA 1
ATOM 2295 C C . GLU A 1 285 ? 20.346 -20.234 -17.891 1.00 93.12 285 GLU A C 1
ATOM 2297 O O . GLU A 1 285 ? 21.043 -21.138 -18.341 1.00 93.12 285 GLU A O 1
ATOM 2302 N N . ILE A 1 286 ? 19.487 -19.546 -18.654 1.00 93.50 286 ILE A N 1
ATOM 2303 C CA . ILE A 1 286 ? 19.275 -19.798 -20.089 1.00 93.50 286 ILE A CA 1
ATOM 2304 C C . ILE A 1 286 ? 20.396 -19.181 -20.942 1.00 93.50 286 ILE A C 1
ATOM 2306 O O . ILE A 1 286 ? 20.845 -19.810 -21.896 1.00 93.50 286 ILE A O 1
ATOM 2310 N N . ASP A 1 287 ? 20.834 -17.964 -20.609 1.00 92.00 287 ASP A N 1
ATOM 2311 C CA . ASP A 1 287 ? 21.853 -17.203 -21.337 1.00 92.00 287 ASP A CA 1
ATOM 2312 C C . ASP A 1 287 ? 22.829 -16.510 -20.354 1.00 92.00 287 ASP A C 1
ATOM 2314 O O . ASP A 1 287 ? 22.591 -15.392 -19.869 1.00 92.00 287 ASP A O 1
ATOM 2318 N N . PRO A 1 288 ? 23.964 -17.163 -20.046 1.00 87.31 288 PRO A N 1
ATOM 2319 C CA . PRO A 1 288 ? 24.987 -16.611 -19.164 1.00 87.31 288 PRO A CA 1
ATOM 2320 C C . PRO A 1 288 ? 25.677 -15.351 -19.716 1.00 87.31 288 PRO A C 1
ATOM 2322 O O . PRO A 1 288 ? 26.262 -14.589 -18.939 1.00 87.31 288 PRO A O 1
ATOM 2325 N N . GLU A 1 289 ? 25.646 -15.097 -21.029 1.00 83.56 289 GLU A N 1
ATOM 2326 C CA . GLU A 1 289 ? 26.214 -13.870 -21.602 1.00 83.56 289 GLU A CA 1
ATOM 2327 C C . GLU A 1 289 ? 25.296 -12.674 -21.351 1.00 83.56 289 GLU A C 1
ATOM 2329 O O . GLU A 1 289 ? 25.767 -11.616 -20.914 1.00 83.56 289 GLU A O 1
ATOM 2334 N N . TYR A 1 290 ? 23.980 -12.871 -21.475 1.00 77.00 290 TYR A N 1
ATOM 2335 C CA . TYR A 1 290 ? 22.981 -11.884 -21.059 1.00 77.00 290 TYR A CA 1
ATOM 2336 C C . TYR A 1 290 ? 23.145 -11.502 -19.578 1.00 77.00 290 TYR A C 1
ATOM 2338 O O . TYR A 1 290 ? 23.036 -10.329 -19.209 1.00 77.00 290 TYR A O 1
ATOM 2346 N N . ALA A 1 291 ? 23.487 -12.473 -18.720 1.00 70.19 291 ALA A N 1
ATOM 2347 C CA . ALA A 1 291 ? 23.780 -12.246 -17.305 1.00 70.19 291 ALA A CA 1
ATOM 2348 C C . ALA A 1 291 ? 24.930 -11.261 -17.083 1.00 70.19 291 ALA A C 1
ATOM 2350 O O . ALA A 1 291 ? 24.814 -10.365 -16.245 1.00 70.19 291 ALA A O 1
ATOM 2351 N N . LYS A 1 292 ? 26.037 -11.416 -17.822 1.00 76.62 292 LYS A N 1
ATOM 2352 C CA . LYS A 1 292 ? 27.219 -10.552 -17.689 1.00 76.62 292 LYS A CA 1
ATOM 2353 C C . LYS A 1 292 ? 26.887 -9.109 -18.054 1.00 76.62 292 LYS A C 1
ATOM 2355 O O . LYS A 1 292 ? 27.281 -8.198 -17.324 1.00 76.62 292 LYS A O 1
ATOM 2360 N N . VAL A 1 293 ? 26.115 -8.894 -19.118 1.00 75.50 293 VAL A N 1
ATOM 2361 C CA . VAL A 1 293 ? 25.668 -7.556 -19.544 1.00 75.50 293 VAL A CA 1
ATOM 2362 C C . VAL A 1 293 ? 24.672 -6.963 -18.540 1.00 75.50 293 VAL A C 1
ATOM 2364 O O . VAL A 1 293 ? 24.819 -5.820 -18.109 1.00 75.50 293 VAL A O 1
ATOM 2367 N N . TYR A 1 294 ? 23.691 -7.740 -18.078 1.00 72.75 294 TYR A N 1
ATOM 2368 C CA . TYR A 1 294 ? 22.669 -7.250 -17.150 1.00 72.75 294 TYR A CA 1
ATOM 2369 C C . TYR A 1 294 ? 23.222 -6.968 -15.739 1.00 72.75 294 TYR A C 1
ATOM 2371 O O . TYR A 1 294 ? 22.918 -5.930 -15.148 1.00 72.75 294 TYR A O 1
ATOM 2379 N N . LEU A 1 295 ? 24.067 -7.853 -15.191 1.00 67.25 295 LEU A N 1
ATOM 2380 C CA . LEU A 1 295 ? 24.674 -7.692 -13.861 1.00 67.25 295 LEU A CA 1
ATOM 2381 C C . LEU A 1 295 ? 25.732 -6.591 -13.823 1.00 67.25 295 LEU A C 1
ATOM 2383 O O . LEU A 1 295 ? 25.784 -5.852 -12.839 1.00 67.25 295 LEU A O 1
ATOM 2387 N N . SER A 1 296 ? 26.541 -6.440 -14.878 1.00 66.19 296 SER A N 1
ATOM 2388 C CA . SER A 1 296 ? 27.453 -5.291 -14.982 1.00 66.19 296 SER A CA 1
ATOM 2389 C C . SER A 1 296 ? 26.674 -3.975 -14.995 1.00 66.19 296 SER A C 1
ATOM 2391 O O . SER A 1 296 ? 27.090 -3.010 -14.367 1.00 66.19 296 SER A O 1
ATOM 2393 N N . THR A 1 297 ? 25.480 -3.957 -15.584 1.00 59.28 297 THR A N 1
ATOM 2394 C CA . THR A 1 297 ? 24.608 -2.778 -15.601 1.00 59.28 297 THR A CA 1
ATOM 2395 C C . THR A 1 297 ? 23.913 -2.507 -14.258 1.00 59.28 297 THR A C 1
ATOM 2397 O O . THR A 1 297 ? 23.737 -1.350 -13.884 1.00 59.28 297 THR A O 1
ATOM 2400 N N . LEU A 1 298 ? 23.537 -3.546 -13.498 1.00 62.41 298 LEU A N 1
ATOM 2401 C CA . LEU A 1 298 ? 22.877 -3.388 -12.191 1.00 62.41 298 LEU A CA 1
ATOM 2402 C C . LEU A 1 298 ? 23.851 -3.018 -11.061 1.00 62.41 298 LEU A C 1
ATOM 2404 O O . LEU A 1 298 ? 23.512 -2.217 -10.190 1.00 62.41 298 LEU A O 1
ATOM 2408 N N . ASN A 1 299 ? 25.047 -3.614 -11.069 1.00 54.00 299 ASN A N 1
ATOM 2409 C CA . ASN A 1 299 ? 26.067 -3.393 -10.042 1.00 54.00 299 ASN A CA 1
ATOM 2410 C C . ASN A 1 299 ? 26.847 -2.097 -10.274 1.00 54.00 299 ASN A C 1
ATOM 2412 O O . ASN A 1 299 ? 27.364 -1.512 -9.322 1.00 54.00 299 ASN A O 1
ATOM 2416 N N . ASN A 1 300 ? 26.851 -1.584 -11.506 1.00 46.56 300 ASN A N 1
ATOM 2417 C CA . ASN A 1 300 ? 27.350 -0.253 -11.796 1.00 46.56 300 ASN A CA 1
ATOM 2418 C C . ASN A 1 300 ? 26.300 0.800 -11.416 1.00 46.56 300 ASN A C 1
ATOM 2420 O O . ASN A 1 300 ? 25.781 1.532 -12.254 1.00 46.56 300 ASN A O 1
ATOM 2424 N N . THR A 1 301 ? 26.096 0.982 -10.108 1.00 44.19 301 THR A N 1
ATOM 2425 C CA . THR A 1 301 ? 25.711 2.293 -9.544 1.00 44.19 301 THR A CA 1
ATOM 2426 C C . THR A 1 301 ? 26.929 3.236 -9.600 1.00 44.19 301 THR A C 1
ATOM 2428 O O . THR A 1 301 ? 27.293 3.893 -8.631 1.00 44.19 301 THR A O 1
ATOM 2431 N N . ILE A 1 302 ? 27.624 3.225 -10.738 1.00 42.31 302 ILE A N 1
ATOM 2432 C CA . ILE A 1 302 ? 28.716 4.122 -11.093 1.00 42.31 302 ILE A CA 1
ATOM 2433 C C . ILE A 1 302 ? 28.035 5.394 -11.607 1.00 42.31 302 ILE A C 1
ATOM 2435 O O . ILE A 1 302 ? 27.002 5.285 -12.277 1.00 42.31 302 ILE A O 1
ATOM 2439 N N . PRO A 1 303 ? 28.544 6.596 -11.275 1.00 45.12 303 PRO A N 1
ATOM 2440 C CA . PRO A 1 303 ? 28.027 7.850 -11.805 1.00 45.12 303 PRO A CA 1
ATOM 2441 C C . PRO A 1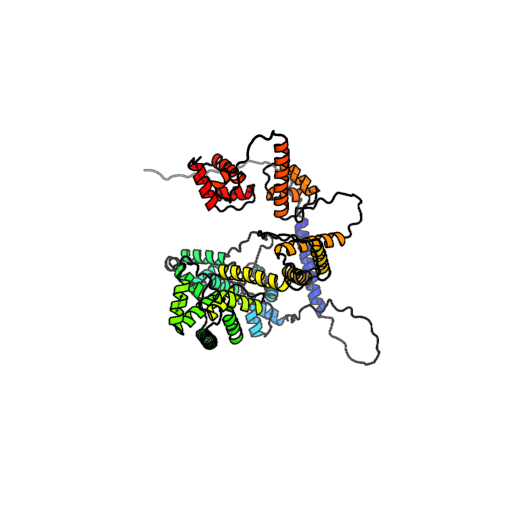 303 ? 27.844 7.690 -13.307 1.00 45.12 303 PRO A C 1
ATOM 2443 O O . PRO A 1 303 ? 28.799 7.389 -14.018 1.00 45.12 303 PRO A O 1
ATOM 2446 N N . VAL A 1 304 ? 26.590 7.804 -13.748 1.00 47.69 304 VAL A N 1
ATOM 2447 C CA . VAL A 1 304 ? 26.194 7.720 -15.148 1.00 47.69 304 VAL A CA 1
ATOM 2448 C C . VAL A 1 304 ? 27.035 8.748 -15.891 1.00 47.69 304 VAL A C 1
ATOM 2450 O O . VAL A 1 304 ? 26.703 9.933 -15.913 1.00 47.69 304 VAL A O 1
ATOM 2453 N N . ASN A 1 305 ? 28.144 8.299 -16.480 1.00 46.06 305 ASN A N 1
ATOM 2454 C CA . ASN A 1 305 ? 28.738 8.981 -17.608 1.00 46.06 305 ASN A CA 1
ATOM 2455 C C . ASN A 1 305 ? 27.600 9.043 -18.608 1.00 46.06 305 ASN A C 1
ATOM 2457 O O . ASN A 1 305 ? 27.153 8.013 -19.107 1.00 46.06 305 ASN A O 1
ATOM 2461 N N . GLN A 1 306 ? 27.039 10.241 -18.751 1.00 51.94 306 GLN A N 1
ATOM 2462 C CA . GLN A 1 306 ? 25.889 10.528 -19.584 1.00 51.94 306 GLN A CA 1
ATOM 2463 C C . GLN A 1 306 ? 26.252 10.095 -20.998 1.00 51.94 306 GLN A C 1
ATOM 2465 O O . GLN A 1 306 ? 26.869 10.852 -21.747 1.00 51.94 306 GLN A O 1
ATOM 2470 N N . SER A 1 307 ? 25.919 8.858 -21.356 1.00 62.72 307 SER A N 1
ATOM 2471 C CA . SER A 1 307 ? 25.958 8.405 -22.731 1.00 62.72 307 SER A CA 1
ATOM 2472 C C . SER A 1 307 ? 24.987 9.317 -23.465 1.00 62.72 307 SER A C 1
ATOM 2474 O O . SER A 1 307 ? 23.769 9.202 -23.307 1.00 62.72 307 SER A O 1
ATOM 2476 N N . LYS A 1 308 ? 25.539 10.317 -24.159 1.00 83.50 308 LYS A N 1
ATOM 2477 C CA . LYS A 1 308 ? 24.758 11.296 -24.906 1.00 83.50 308 LYS A CA 1
ATOM 2478 C C . LYS A 1 308 ? 23.899 10.516 -25.895 1.00 83.50 308 LYS A C 1
ATOM 2480 O O . LYS A 1 308 ? 24.427 9.705 -26.657 1.00 83.50 308 LYS A O 1
ATOM 2485 N N . MET A 1 309 ? 22.585 10.731 -25.853 1.00 91.25 309 MET A N 1
ATOM 2486 C CA . MET A 1 309 ? 21.696 10.194 -26.877 1.00 91.25 309 MET A CA 1
ATOM 2487 C C . MET A 1 309 ? 22.173 10.713 -28.233 1.00 91.25 309 MET A C 1
ATOM 2489 O O . MET A 1 309 ? 22.215 11.919 -28.454 1.00 91.25 309 MET A O 1
ATOM 2493 N N . LYS A 1 310 ? 22.585 9.794 -29.104 1.00 95.06 310 LYS A N 1
ATOM 2494 C CA . LYS A 1 310 ? 22.821 10.064 -30.529 1.00 95.06 310 LYS A CA 1
ATOM 2495 C C . LYS A 1 310 ? 21.493 10.223 -31.275 1.00 95.06 310 LYS A C 1
ATOM 2497 O O . LYS A 1 310 ? 20.477 9.725 -30.791 1.00 95.06 310 LYS A O 1
ATOM 2502 N N . ASP A 1 311 ? 21.542 10.805 -32.468 1.00 95.38 311 ASP A N 1
ATOM 2503 C CA . ASP A 1 311 ? 20.365 11.098 -33.299 1.00 95.38 311 ASP A CA 1
ATOM 2504 C C . ASP A 1 311 ? 19.513 9.859 -33.598 1.00 95.38 311 ASP A C 1
ATOM 2506 O O . ASP A 1 311 ? 18.297 9.915 -33.449 1.00 95.38 311 ASP A O 1
ATOM 2510 N N . ILE A 1 312 ? 20.141 8.703 -33.851 1.00 94.38 312 ILE A N 1
ATOM 2511 C CA . ILE A 1 312 ? 19.427 7.429 -34.062 1.00 94.38 312 ILE A CA 1
ATOM 2512 C C . ILE A 1 312 ? 18.490 7.063 -32.897 1.00 94.38 312 ILE A C 1
ATOM 2514 O O . ILE A 1 312 ? 17.400 6.541 -33.102 1.00 94.38 312 ILE A O 1
ATOM 2518 N N . HIS A 1 313 ? 18.867 7.387 -31.657 1.00 96.50 313 HIS A N 1
ATOM 2519 C CA . HIS A 1 313 ? 18.023 7.108 -30.498 1.00 96.50 313 HIS A CA 1
ATOM 2520 C C . HIS A 1 313 ? 16.837 8.073 -30.420 1.00 96.50 313 HIS A C 1
ATOM 2522 O O . HIS A 1 313 ? 15.755 7.687 -29.984 1.00 96.50 313 HIS A O 1
ATOM 2528 N N . LEU A 1 314 ? 17.040 9.332 -30.821 1.00 97.25 314 LEU A N 1
ATOM 2529 C CA . LEU A 1 314 ? 15.967 10.322 -30.890 1.00 97.25 314 LEU A CA 1
ATOM 2530 C C . LEU A 1 314 ? 14.975 9.967 -32.001 1.00 97.25 314 LEU A C 1
ATOM 2532 O O . LEU A 1 314 ? 13.774 10.111 -31.793 1.00 97.25 314 LEU A O 1
ATOM 2536 N N . GLU A 1 315 ? 15.446 9.435 -33.131 1.00 96.62 315 GLU A N 1
ATOM 2537 C CA . GLU A 1 315 ? 14.585 8.910 -34.197 1.00 96.62 315 GLU A CA 1
ATOM 2538 C C . GLU A 1 315 ? 13.731 7.728 -33.721 1.00 96.62 315 GLU A C 1
ATOM 2540 O O . GLU A 1 315 ? 12.519 7.737 -33.942 1.00 96.62 315 GLU A O 1
ATOM 2545 N N . CYS A 1 316 ? 14.314 6.766 -32.993 1.00 96.81 316 CYS A N 1
ATOM 2546 C CA . CYS A 1 316 ? 13.562 5.674 -32.362 1.00 96.81 316 CYS A CA 1
ATOM 2547 C C . CYS A 1 316 ? 12.489 6.199 -31.396 1.00 96.81 316 CYS A C 1
ATOM 2549 O O . CYS A 1 316 ? 11.327 5.809 -31.489 1.00 96.81 316 CYS A O 1
ATOM 2551 N N . LEU A 1 317 ? 12.830 7.134 -30.501 1.00 97.44 317 LEU A N 1
ATOM 2552 C CA . LEU A 1 317 ? 11.839 7.716 -29.587 1.00 97.44 317 LEU A CA 1
ATOM 2553 C C . LEU A 1 317 ? 10.743 8.496 -30.325 1.00 97.44 317 LEU A C 1
ATOM 2555 O O . LEU A 1 317 ? 9.575 8.417 -29.947 1.00 97.44 317 LEU A O 1
ATOM 2559 N N . LYS A 1 318 ? 11.092 9.210 -31.401 1.00 97.56 318 LYS A N 1
ATOM 2560 C CA . LYS A 1 318 ? 10.130 9.918 -32.255 1.00 97.56 318 LYS A CA 1
ATOM 2561 C C . LYS A 1 318 ? 9.184 8.938 -32.946 1.00 97.56 318 LYS A C 1
ATOM 2563 O O . LYS A 1 318 ? 7.990 9.210 -33.034 1.00 97.56 318 LYS A O 1
ATOM 2568 N N . LYS A 1 319 ? 9.697 7.794 -33.409 1.00 97.38 319 LYS A N 1
ATOM 2569 C CA . LYS A 1 319 ? 8.890 6.691 -33.944 1.00 97.38 319 LYS A CA 1
ATOM 2570 C C . LYS A 1 319 ? 7.922 6.165 -32.881 1.00 97.38 319 LYS A C 1
ATOM 2572 O O . LYS A 1 319 ? 6.737 6.055 -33.169 1.00 97.38 319 LYS A O 1
ATOM 2577 N N . TYR A 1 320 ? 8.379 5.933 -31.649 1.00 97.25 320 TYR A N 1
ATOM 2578 C CA . TYR A 1 320 ? 7.500 5.450 -30.578 1.00 97.25 320 TYR A CA 1
ATOM 2579 C C . TYR A 1 320 ? 6.386 6.439 -30.232 1.00 97.25 320 TYR A C 1
ATOM 2581 O O . TYR A 1 320 ? 5.258 6.007 -30.042 1.00 97.25 320 TYR A O 1
ATOM 2589 N N . LEU A 1 321 ? 6.668 7.747 -30.207 1.00 96.00 321 LEU A N 1
ATOM 2590 C CA . LEU A 1 321 ? 5.644 8.778 -29.982 1.00 96.00 321 LEU A CA 1
ATOM 2591 C C . LEU A 1 321 ? 4.604 8.849 -31.107 1.00 96.00 321 LEU A C 1
ATOM 2593 O O . LEU A 1 321 ? 3.453 9.187 -30.851 1.00 96.00 321 LEU A O 1
ATOM 2597 N N . LYS A 1 322 ? 4.989 8.528 -32.349 1.00 93.81 322 LYS A N 1
ATOM 2598 C CA . LYS A 1 322 ? 4.042 8.417 -33.469 1.00 93.81 322 LYS A CA 1
ATOM 2599 C C . LYS A 1 322 ? 3.155 7.176 -33.360 1.00 93.81 322 LYS A C 1
ATOM 2601 O O . LYS A 1 322 ? 1.998 7.230 -33.759 1.00 93.81 322 LYS A O 1
ATOM 2606 N N . GLU A 1 323 ? 3.697 6.065 -32.862 1.00 90.62 323 GLU A N 1
ATOM 2607 C CA . GLU A 1 323 ? 2.940 4.827 -32.631 1.00 90.62 323 GLU A CA 1
ATOM 2608 C C . GLU A 1 323 ? 2.000 4.945 -31.424 1.00 90.62 323 GLU A C 1
ATOM 2610 O O . GLU A 1 323 ? 0.863 4.481 -31.468 1.00 90.62 323 GLU A O 1
ATOM 2615 N N . ASP A 1 324 ? 2.487 5.552 -30.343 1.00 91.56 324 ASP A N 1
ATOM 2616 C CA . ASP A 1 324 ? 1.775 5.758 -29.090 1.00 91.56 324 ASP A CA 1
ATOM 2617 C C . ASP A 1 324 ? 2.222 7.079 -28.454 1.00 91.56 324 ASP A C 1
ATOM 2619 O O . ASP A 1 324 ? 3.255 7.166 -27.781 1.00 91.56 324 ASP A O 1
ATOM 2623 N N . PHE A 1 325 ? 1.395 8.110 -28.634 1.00 90.62 325 PHE A N 1
ATOM 2624 C CA . PHE A 1 325 ? 1.633 9.443 -28.080 1.00 90.62 325 PHE A CA 1
ATOM 2625 C C . PHE A 1 325 ? 1.724 9.445 -26.541 1.00 90.62 325 PHE A C 1
ATOM 2627 O O . PHE A 1 325 ? 2.238 10.392 -25.952 1.00 90.62 325 PHE A O 1
ATOM 2634 N N . TYR A 1 326 ? 1.249 8.389 -25.870 1.00 88.81 326 TYR A N 1
ATOM 2635 C CA . TYR A 1 326 ? 1.246 8.257 -24.412 1.00 88.81 326 TYR A CA 1
ATOM 2636 C C . TYR A 1 326 ? 2.217 7.196 -23.887 1.00 88.81 326 TYR A C 1
ATOM 2638 O O . TYR A 1 326 ? 2.075 6.753 -22.739 1.00 88.81 326 TYR A O 1
ATOM 2646 N N . ILE A 1 327 ? 3.220 6.806 -24.681 1.00 93.25 327 ILE A N 1
ATOM 2647 C CA . ILE A 1 327 ? 4.200 5.802 -24.268 1.00 93.25 327 ILE A CA 1
ATOM 2648 C C . ILE A 1 327 ? 4.851 6.169 -22.927 1.00 93.25 327 ILE A C 1
ATOM 2650 O O . ILE A 1 327 ? 5.352 7.275 -22.705 1.00 93.25 327 ILE A O 1
ATOM 2654 N N . SER A 1 328 ? 4.863 5.221 -21.986 1.00 89.44 328 SER A N 1
ATOM 2655 C CA . SER A 1 328 ? 5.466 5.475 -20.681 1.00 89.44 328 SER A CA 1
ATOM 2656 C C . SER A 1 328 ? 6.990 5.590 -20.801 1.00 89.44 328 SER A C 1
ATOM 2658 O O . SER A 1 328 ? 7.628 4.856 -21.554 1.00 89.44 328 SER A O 1
ATOM 2660 N N . ASN A 1 329 ? 7.614 6.437 -19.973 1.00 93.25 329 ASN A N 1
ATOM 2661 C CA . ASN A 1 329 ? 9.082 6.562 -19.940 1.00 93.25 329 ASN A CA 1
ATOM 2662 C C . ASN A 1 329 ? 9.802 5.220 -19.715 1.00 93.25 329 ASN A C 1
ATOM 2664 O O . ASN A 1 329 ? 10.977 5.096 -20.033 1.00 93.25 329 ASN A O 1
ATOM 2668 N N . VAL A 1 330 ? 9.138 4.250 -19.075 1.00 85.94 330 VAL A N 1
ATOM 2669 C CA . VAL A 1 330 ? 9.709 2.924 -18.812 1.00 85.94 330 VAL A CA 1
ATOM 2670 C C . VAL A 1 330 ? 9.638 2.067 -20.071 1.00 85.94 330 VAL A C 1
ATOM 2672 O O . VAL A 1 330 ? 10.634 1.450 -20.431 1.00 85.94 330 VAL A O 1
ATOM 2675 N N . ASP A 1 331 ? 8.503 2.079 -20.766 1.00 85.44 331 ASP A N 1
ATOM 2676 C CA . ASP A 1 331 ? 8.324 1.311 -21.998 1.00 85.44 331 ASP A CA 1
ATOM 2677 C C . ASP A 1 331 ? 9.199 1.865 -23.123 1.00 85.44 331 ASP A C 1
ATOM 2679 O O . ASP A 1 331 ? 9.889 1.098 -23.785 1.00 85.44 331 ASP A O 1
ATOM 2683 N N . ALA A 1 332 ? 9.268 3.190 -23.275 1.00 94.81 332 ALA A N 1
ATOM 2684 C CA . ALA A 1 332 ? 10.159 3.841 -24.234 1.00 94.81 332 ALA A CA 1
ATOM 2685 C C . ALA A 1 332 ? 11.639 3.521 -23.963 1.00 94.81 332 ALA A C 1
ATOM 2687 O O . ALA A 1 332 ? 12.400 3.280 -24.895 1.00 94.81 332 ALA A O 1
ATOM 2688 N N . MET A 1 333 ? 12.044 3.473 -22.688 1.00 94.88 333 MET A N 1
ATOM 2689 C CA . MET A 1 333 ? 13.400 3.084 -22.289 1.00 94.88 333 MET A CA 1
ATOM 2690 C C . MET A 1 333 ? 13.716 1.639 -22.688 1.00 94.88 333 MET A C 1
ATOM 2692 O O . MET A 1 333 ? 14.795 1.382 -23.215 1.00 94.88 333 MET A O 1
ATOM 2696 N N . TYR A 1 334 ? 12.795 0.704 -22.435 1.00 84.50 334 TYR A N 1
ATOM 2697 C CA . TYR A 1 334 ? 12.992 -0.701 -22.790 1.00 84.50 334 TYR A CA 1
ATOM 2698 C C . TYR A 1 334 ? 12.974 -0.919 -24.301 1.00 84.50 334 TYR A C 1
ATOM 2700 O O . TYR A 1 334 ? 13.887 -1.557 -24.808 1.00 84.50 334 TYR A O 1
ATOM 2708 N N . ARG A 1 335 ? 12.022 -0.318 -25.028 1.00 91.50 335 ARG A N 1
ATOM 2709 C CA . ARG A 1 335 ? 11.989 -0.391 -26.497 1.00 91.50 335 ARG A CA 1
ATOM 2710 C C . ARG A 1 335 ? 13.264 0.170 -27.120 1.00 91.50 335 ARG A C 1
ATOM 2712 O O . ARG A 1 335 ? 13.848 -0.471 -27.985 1.00 91.50 335 ARG A O 1
ATOM 2719 N N . LEU A 1 336 ? 13.739 1.316 -26.625 1.00 93.62 336 LEU A N 1
ATOM 2720 C CA . LEU A 1 336 ? 14.980 1.912 -27.112 1.00 93.62 336 LEU A CA 1
ATOM 2721 C C . LEU A 1 336 ? 16.179 0.995 -26.851 1.00 93.62 336 LEU A C 1
ATOM 2723 O O . LEU A 1 336 ? 17.028 0.840 -27.726 1.00 93.62 336 LEU A O 1
ATOM 2727 N N . TYR A 1 337 ? 16.246 0.373 -25.672 1.00 88.88 337 TYR A N 1
ATOM 2728 C CA . TYR A 1 337 ? 17.288 -0.600 -25.357 1.00 88.88 337 TYR A CA 1
ATOM 2729 C C . TYR A 1 337 ? 17.217 -1.832 -26.266 1.00 88.88 337 TYR A C 1
ATOM 2731 O O . TYR A 1 337 ? 18.250 -2.275 -26.757 1.00 88.88 337 TYR A O 1
ATOM 2739 N N . ASP A 1 338 ? 16.021 -2.350 -26.533 1.00 77.75 338 ASP A N 1
ATOM 2740 C CA . ASP A 1 338 ? 15.831 -3.520 -27.389 1.00 77.75 338 ASP A CA 1
ATOM 2741 C C . ASP A 1 338 ? 16.204 -3.227 -28.857 1.00 77.75 338 ASP A C 1
ATOM 2743 O O . ASP A 1 338 ? 16.813 -4.075 -29.507 1.00 77.75 338 ASP A O 1
ATOM 2747 N N . GLU A 1 339 ? 15.904 -2.028 -29.375 1.00 86.62 339 GLU A N 1
ATOM 2748 C CA . GLU A 1 339 ? 16.232 -1.647 -30.760 1.00 86.62 339 GLU A CA 1
ATOM 2749 C C . GLU A 1 339 ? 17.694 -1.202 -30.946 1.00 86.62 339 GLU A C 1
ATOM 2751 O O . GLU A 1 339 ? 18.275 -1.431 -32.005 1.00 86.62 339 GLU A O 1
ATOM 2756 N N . THR A 1 340 ? 18.303 -0.555 -29.946 1.00 88.06 340 THR A N 1
ATOM 2757 C CA . THR A 1 340 ? 19.609 0.122 -30.117 1.00 88.06 340 THR A CA 1
ATOM 2758 C C . THR A 1 340 ? 20.720 -0.394 -29.206 1.00 88.06 340 THR A C 1
ATOM 2760 O O . THR A 1 340 ? 21.881 -0.018 -29.369 1.00 88.06 340 THR A O 1
ATOM 2763 N N . GLY A 1 341 ? 20.390 -1.211 -28.205 1.00 83.00 341 GLY A N 1
ATOM 2764 C CA . GLY A 1 341 ? 21.305 -1.616 -27.137 1.00 83.00 341 GLY A CA 1
ATOM 2765 C C . GLY A 1 341 ? 21.656 -0.496 -26.148 1.00 83.00 341 GLY A C 1
ATOM 2766 O O . GLY A 1 341 ? 22.385 -0.745 -25.184 1.00 83.00 341 GLY A O 1
ATOM 2767 N N . LEU A 1 342 ? 21.158 0.736 -26.339 1.00 87.88 342 LEU A N 1
ATOM 2768 C CA . LEU A 1 342 ? 21.448 1.855 -25.446 1.00 87.88 342 LEU A CA 1
ATOM 2769 C C . LEU A 1 342 ? 20.511 1.848 -24.240 1.00 87.88 342 LEU A C 1
ATOM 2771 O O . LEU A 1 342 ? 19.324 2.157 -24.348 1.00 87.88 342 LEU A O 1
ATOM 2775 N N . LEU A 1 343 ? 21.069 1.589 -23.057 1.00 84.44 343 LEU A N 1
ATOM 2776 C CA . LEU A 1 343 ? 20.343 1.793 -21.812 1.00 84.44 343 LEU A CA 1
ATOM 2777 C C . LEU A 1 343 ? 20.539 3.229 -21.324 1.00 84.44 343 LEU A C 1
ATOM 2779 O O . LEU A 1 343 ? 21.617 3.620 -20.882 1.00 84.44 343 LEU A O 1
ATOM 2783 N N . VAL A 1 344 ? 19.467 4.009 -21.367 1.00 88.94 344 VAL A N 1
ATOM 2784 C CA . VAL A 1 344 ? 19.436 5.392 -20.883 1.00 88.94 344 VAL A CA 1
ATOM 2785 C C . VAL A 1 344 ? 18.625 5.500 -19.605 1.00 88.94 344 VAL A C 1
ATOM 2787 O O . VAL A 1 344 ? 17.686 4.745 -19.364 1.00 88.94 344 VAL A O 1
ATOM 2790 N N . SER A 1 345 ? 18.980 6.471 -18.763 1.00 90.81 345 SER A N 1
ATOM 2791 C CA . SER A 1 345 ? 18.223 6.717 -17.540 1.00 90.81 345 SER A CA 1
ATOM 2792 C C . SER A 1 345 ? 16.783 7.128 -17.868 1.00 90.81 345 SER A C 1
ATOM 2794 O O . SER A 1 345 ? 16.525 7.841 -18.841 1.00 90.81 345 SER A O 1
ATOM 2796 N N . ARG A 1 346 ? 15.837 6.767 -16.995 1.00 87.88 346 ARG A N 1
ATOM 2797 C CA . ARG A 1 346 ? 14.429 7.177 -17.125 1.00 87.88 346 ARG A CA 1
ATOM 2798 C C . ARG A 1 346 ? 14.259 8.700 -17.215 1.00 87.88 346 ARG A C 1
ATOM 2800 O O . ARG A 1 346 ? 13.327 9.170 -17.859 1.00 87.88 346 ARG A O 1
ATOM 2807 N N . VAL A 1 347 ? 15.138 9.466 -16.563 1.00 89.94 347 VAL A N 1
ATOM 2808 C CA . VAL A 1 347 ? 15.133 10.938 -16.613 1.00 89.94 347 VAL A CA 1
ATOM 2809 C C . VAL A 1 347 ? 15.570 11.433 -17.994 1.00 89.94 347 VAL A C 1
ATOM 2811 O O . VAL A 1 347 ? 14.943 12.334 -18.536 1.00 89.94 347 VAL A O 1
ATOM 2814 N N . THR A 1 348 ? 16.590 10.812 -18.593 1.00 94.00 348 THR A N 1
ATOM 2815 C CA . THR A 1 348 ? 17.050 11.129 -19.955 1.00 94.00 348 THR A CA 1
ATOM 2816 C C . THR A 1 348 ? 15.958 10.852 -20.986 1.00 94.00 348 THR A C 1
ATOM 2818 O O . THR A 1 348 ? 15.669 11.729 -21.792 1.00 94.00 348 THR A O 1
ATOM 2821 N N . ILE A 1 349 ? 15.308 9.684 -20.909 1.00 96.12 349 ILE A N 1
ATOM 2822 C CA . ILE A 1 349 ? 14.167 9.332 -21.770 1.00 96.12 349 ILE A CA 1
ATOM 2823 C C . ILE A 1 349 ? 13.039 10.344 -21.620 1.00 96.12 349 ILE A C 1
ATOM 2825 O O . ILE A 1 349 ? 12.559 10.868 -22.615 1.00 96.12 349 ILE A O 1
ATOM 2829 N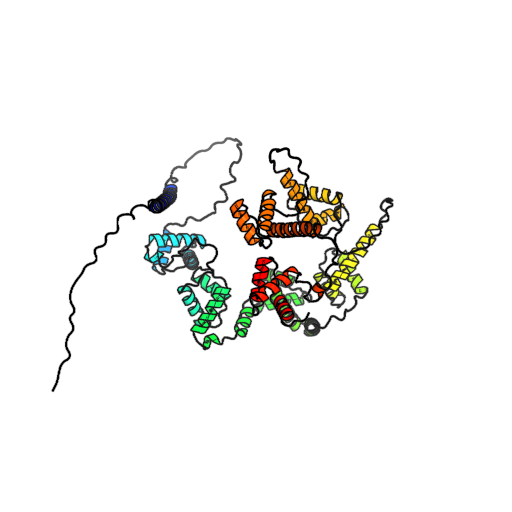 N . ARG A 1 350 ? 12.657 10.669 -20.380 1.00 95.44 350 ARG A N 1
ATOM 2830 C CA . ARG A 1 350 ? 11.609 11.656 -20.113 1.00 95.44 350 ARG A CA 1
ATOM 2831 C C . ARG A 1 350 ? 11.915 13.000 -20.775 1.00 95.44 350 ARG A C 1
ATOM 2833 O O . ARG A 1 350 ? 11.065 13.533 -21.469 1.00 95.44 350 ARG A O 1
ATOM 2840 N N . ASN A 1 351 ? 13.120 13.529 -20.569 1.00 94.88 351 ASN A N 1
ATOM 2841 C CA . ASN A 1 351 ? 13.508 14.822 -21.130 1.00 94.88 351 ASN A CA 1
ATOM 2842 C C . ASN A 1 351 ? 13.552 14.787 -22.668 1.00 94.88 351 ASN A C 1
ATOM 2844 O O . ASN A 1 351 ? 13.216 15.777 -23.310 1.00 94.88 351 ASN A O 1
ATOM 2848 N N . ALA A 1 352 ? 13.971 13.662 -23.260 1.00 96.50 352 ALA A N 1
ATOM 2849 C CA . ALA A 1 352 ? 13.990 13.483 -24.709 1.00 96.50 352 ALA A CA 1
ATOM 2850 C C . ALA A 1 352 ? 12.573 13.401 -25.298 1.00 96.50 352 ALA A C 1
ATOM 2852 O O . ALA A 1 352 ? 12.305 14.065 -26.294 1.00 96.50 352 ALA A O 1
ATOM 2853 N N . LEU A 1 353 ? 11.665 12.652 -24.662 1.00 96.44 353 LEU A N 1
ATOM 2854 C CA . LEU A 1 353 ? 10.255 12.576 -25.058 1.00 96.44 353 LEU A CA 1
ATOM 2855 C C . LEU A 1 353 ? 9.567 13.940 -24.924 1.00 96.44 353 LEU A C 1
ATOM 2857 O O . LEU A 1 353 ? 8.978 14.399 -25.892 1.00 96.44 353 LEU A O 1
ATOM 2861 N N . GLU A 1 354 ? 9.739 14.642 -23.795 1.00 93.94 354 GLU A N 1
ATOM 2862 C CA . GLU A 1 354 ? 9.176 15.990 -23.589 1.00 93.94 354 GLU A CA 1
ATOM 2863 C C . GLU A 1 354 ? 9.657 16.988 -24.663 1.00 93.94 354 GLU A C 1
ATOM 2865 O O . GLU A 1 354 ? 8.896 17.863 -25.075 1.00 93.94 354 GLU A O 1
ATOM 2870 N N . LYS A 1 355 ? 10.907 16.863 -25.136 1.00 95.75 355 LYS A N 1
ATOM 2871 C CA . LYS A 1 355 ? 11.435 17.689 -26.232 1.00 95.75 355 LYS A CA 1
ATOM 2872 C C . LYS A 1 355 ? 10.832 17.297 -27.587 1.00 95.75 355 LYS A C 1
ATOM 2874 O O . LYS A 1 355 ? 10.381 18.166 -28.321 1.00 95.75 355 LYS A O 1
ATOM 2879 N N . LEU A 1 356 ? 10.790 16.002 -27.902 1.00 96.31 356 LEU A N 1
ATOM 2880 C CA . LEU A 1 356 ? 10.230 15.504 -29.162 1.00 96.31 356 LEU A CA 1
ATOM 2881 C C . LEU A 1 356 ? 8.725 15.789 -29.287 1.00 96.31 356 LEU A C 1
ATOM 2883 O O . LEU A 1 356 ? 8.264 16.112 -30.376 1.00 96.31 356 LEU A O 1
ATOM 2887 N N . GLU A 1 357 ? 7.967 15.720 -28.191 1.00 93.56 357 GLU A N 1
ATOM 2888 C CA . GLU A 1 357 ? 6.550 16.110 -28.144 1.00 93.56 357 GLU A CA 1
ATOM 2889 C C . GLU A 1 357 ? 6.355 17.588 -28.514 1.00 93.56 357 GLU A C 1
ATOM 2891 O O . GLU A 1 357 ? 5.447 17.922 -29.278 1.00 93.56 357 GLU A O 1
ATOM 2896 N N . GLN A 1 358 ? 7.221 18.477 -28.010 1.00 90.81 358 GLN A N 1
ATOM 2897 C CA . GLN A 1 358 ? 7.194 19.902 -28.362 1.00 90.81 358 GLN A CA 1
ATOM 2898 C C . GLN A 1 358 ? 7.494 20.112 -29.848 1.00 90.81 358 GLN A C 1
ATOM 2900 O O . GLN A 1 358 ? 6.751 20.837 -30.507 1.00 90.81 358 GLN A O 1
ATOM 2905 N N . ASP A 1 359 ? 8.521 19.440 -30.376 1.00 92.62 359 ASP A N 1
ATOM 2906 C CA . ASP A 1 359 ? 8.912 19.538 -31.787 1.00 92.62 359 ASP A CA 1
ATOM 2907 C C . ASP A 1 359 ? 7.795 19.027 -32.726 1.00 92.62 359 ASP A C 1
ATOM 2909 O O . ASP A 1 359 ? 7.542 19.619 -33.774 1.00 92.62 359 ASP A O 1
ATOM 2913 N N . ILE A 1 360 ? 7.092 17.947 -32.351 1.00 90.88 360 ILE A N 1
ATOM 2914 C CA . ILE A 1 360 ? 5.943 17.418 -33.112 1.00 90.88 360 ILE A CA 1
ATOM 2915 C C . ILE A 1 360 ? 4.774 18.412 -33.085 1.00 90.88 360 ILE A C 1
ATOM 2917 O O . ILE A 1 360 ? 4.218 18.730 -34.133 1.00 90.88 360 ILE A O 1
ATOM 2921 N N . THR A 1 361 ? 4.443 18.944 -31.905 1.00 86.44 361 THR A N 1
ATOM 2922 C CA . THR A 1 361 ? 3.317 19.880 -31.739 1.00 86.44 361 THR A CA 1
ATOM 2923 C C . THR A 1 361 ? 3.550 21.185 -32.506 1.00 86.44 361 THR A C 1
ATOM 2925 O O . THR A 1 361 ? 2.614 21.749 -33.062 1.00 86.44 361 THR A O 1
ATOM 2928 N N . GLN A 1 362 ? 4.793 21.675 -32.566 1.00 85.69 362 GLN A N 1
ATOM 2929 C CA . GLN A 1 362 ? 5.130 22.888 -33.319 1.00 85.69 362 GLN A CA 1
ATOM 2930 C C . GLN A 1 362 ? 4.971 22.700 -34.832 1.00 85.69 362 GLN A C 1
ATOM 2932 O O . GLN A 1 362 ? 4.442 23.590 -35.490 1.00 85.69 362 GLN A O 1
ATOM 2937 N N . HIS A 1 363 ? 5.363 21.543 -35.375 1.00 81.12 363 HIS A N 1
ATOM 2938 C CA . HIS A 1 363 ? 5.249 21.271 -36.811 1.00 81.12 363 HIS A CA 1
ATOM 2939 C C . HIS A 1 363 ? 3.810 21.027 -37.294 1.00 81.12 363 HIS A C 1
ATOM 2941 O O . HIS A 1 363 ? 3.511 21.312 -38.449 1.00 81.12 363 HIS A O 1
ATOM 2947 N N . GLU A 1 364 ? 2.905 20.525 -36.448 1.00 78.38 364 GLU A N 1
ATOM 2948 C CA . GLU A 1 364 ? 1.494 20.332 -36.834 1.00 78.38 364 GLU A CA 1
ATOM 2949 C C . GLU A 1 364 ? 0.685 21.641 -36.863 1.00 78.38 364 GLU A C 1
ATOM 2951 O O . GLU A 1 364 ? -0.316 21.734 -37.571 1.00 78.38 364 GLU A O 1
ATOM 2956 N N . ILE A 1 365 ? 1.129 22.674 -36.140 1.00 66.38 365 ILE A N 1
ATOM 2957 C CA . ILE A 1 365 ? 0.447 23.977 -36.065 1.00 66.38 365 ILE A CA 1
ATOM 2958 C C . ILE A 1 365 ? 0.800 24.890 -37.262 1.00 66.38 365 ILE A C 1
ATOM 2960 O O . ILE A 1 365 ? 0.135 25.898 -37.477 1.00 66.38 365 ILE A O 1
ATOM 2964 N N . GLU A 1 366 ? 1.770 24.523 -38.108 1.00 51.50 366 GLU A N 1
ATOM 2965 C CA . GLU A 1 366 ? 2.120 25.264 -39.339 1.00 51.50 366 GLU A CA 1
ATOM 2966 C C . GLU A 1 366 ? 1.153 25.030 -40.525 1.00 51.50 366 GLU A C 1
ATOM 2968 O O . GLU A 1 366 ? 1.429 25.449 -41.651 1.00 51.50 366 GLU A O 1
ATOM 2973 N N . LEU A 1 367 ? -0.013 24.413 -40.304 1.00 46.50 367 LEU A N 1
ATOM 2974 C CA . LEU A 1 367 ? -1.131 24.510 -41.250 1.00 46.50 367 LEU A CA 1
ATOM 2975 C C . LEU A 1 367 ? -1.675 25.953 -41.247 1.00 46.50 367 LEU A C 1
ATOM 2977 O O . LEU A 1 367 ? -1.823 26.535 -40.172 1.00 46.50 367 LEU A O 1
ATOM 2981 N N . PRO A 1 368 ? -1.988 26.553 -42.414 1.00 43.97 368 PRO A N 1
ATOM 2982 C CA . PRO A 1 368 ? -2.342 27.966 -42.503 1.00 43.97 368 PRO A CA 1
ATOM 2983 C C . PRO A 1 368 ? -3.675 28.228 -41.791 1.00 43.97 368 PRO A C 1
ATOM 2985 O O . PRO A 1 368 ? -4.754 28.025 -42.345 1.00 43.97 368 PRO A O 1
ATOM 2988 N N . LEU A 1 369 ? -3.591 28.678 -40.541 1.00 46.88 369 LEU A N 1
ATOM 2989 C CA . LEU A 1 369 ? -4.687 29.326 -39.835 1.00 46.88 369 LEU A CA 1
ATOM 2990 C C . LEU A 1 369 ? -4.841 30.762 -40.365 1.00 46.88 369 LEU A C 1
ATOM 2992 O O . LEU A 1 369 ? -3.843 31.396 -40.716 1.00 46.88 369 LEU A O 1
ATOM 2996 N N . PRO A 1 370 ? -6.078 31.280 -40.438 1.00 42.50 370 PRO A N 1
ATOM 2997 C CA . PRO A 1 370 ? -6.355 32.603 -40.977 1.00 42.50 370 PRO A CA 1
ATOM 2998 C C . PRO A 1 370 ? -5.666 33.683 -40.137 1.00 42.50 370 PRO A C 1
ATOM 3000 O O . PRO A 1 370 ? -5.666 33.614 -38.908 1.00 42.50 370 PRO A O 1
ATOM 3003 N N . ASP A 1 371 ? -5.094 34.667 -40.833 1.00 43.75 371 ASP A N 1
ATOM 3004 C CA . ASP A 1 371 ? -4.339 35.807 -40.312 1.00 43.75 371 ASP A CA 1
ATOM 3005 C C . ASP A 1 371 ? -4.905 36.376 -39.001 1.00 43.75 371 ASP A C 1
ATOM 3007 O O . ASP A 1 371 ? -5.800 37.222 -38.987 1.00 43.75 371 ASP A O 1
ATOM 3011 N N . SER A 1 372 ? -4.323 35.976 -37.872 1.00 41.91 372 SER A N 1
ATOM 3012 C CA . SER A 1 372 ? -4.460 36.706 -36.616 1.00 41.91 372 SER A CA 1
ATOM 3013 C C . SER A 1 372 ? -3.093 37.248 -36.216 1.00 41.91 372 SER A C 1
ATOM 3015 O O . SER A 1 372 ? -2.303 36.593 -35.534 1.00 41.91 372 SER A O 1
ATOM 3017 N N . ASN A 1 373 ? -2.813 38.470 -36.670 1.00 40.28 373 ASN A N 1
ATOM 3018 C CA . ASN A 1 373 ? -1.646 39.269 -36.310 1.00 40.28 373 ASN A CA 1
ATOM 3019 C C . ASN A 1 373 ? -1.618 39.565 -34.801 1.00 40.28 373 ASN A C 1
ATOM 3021 O O . ASN A 1 373 ? -2.047 40.625 -34.361 1.00 40.28 373 ASN A O 1
ATOM 3025 N N . THR A 1 374 ? -1.074 38.656 -33.994 1.00 40.97 374 THR A N 1
ATOM 3026 C CA . THR A 1 374 ? -0.518 38.991 -32.674 1.00 40.97 374 THR A CA 1
ATOM 3027 C C . THR A 1 374 ? 0.694 38.110 -32.393 1.00 40.97 374 THR A C 1
ATOM 3029 O O . THR A 1 374 ? 0.599 36.987 -31.909 1.00 40.97 374 THR A O 1
ATOM 3032 N N . LYS A 1 375 ? 1.874 38.645 -32.716 1.00 40.81 375 LYS A N 1
ATOM 3033 C CA . LYS A 1 375 ? 3.172 38.066 -32.359 1.00 40.81 375 LYS A CA 1
ATOM 3034 C C . LYS A 1 375 ? 3.341 38.174 -30.840 1.00 40.81 375 LYS A C 1
ATOM 3036 O O . LYS A 1 375 ? 3.651 39.247 -30.328 1.00 40.81 375 LYS A O 1
ATOM 3041 N N . VAL A 1 376 ? 3.102 37.082 -30.116 1.00 34.91 376 VAL A N 1
ATOM 3042 C CA . VAL A 1 376 ? 3.410 36.981 -28.683 1.00 34.91 376 VAL A CA 1
ATOM 3043 C C . VAL A 1 376 ? 4.597 36.042 -28.517 1.00 34.91 376 VAL A C 1
ATOM 3045 O O . VAL A 1 376 ? 4.526 34.857 -28.826 1.00 34.91 376 VAL A O 1
ATOM 3048 N N . ASP A 1 377 ? 5.702 36.612 -28.052 1.00 30.75 377 ASP A N 1
ATOM 3049 C CA . ASP A 1 377 ? 6.985 35.947 -27.857 1.00 30.75 377 ASP A CA 1
ATOM 3050 C C . ASP A 1 377 ? 6.921 35.059 -26.595 1.00 30.75 377 ASP A C 1
ATOM 3052 O O . ASP A 1 377 ? 6.839 35.554 -25.466 1.00 30.75 377 ASP A O 1
ATOM 3056 N N . PHE A 1 378 ? 6.900 33.731 -26.757 1.00 33.12 378 PHE A N 1
ATOM 3057 C CA . PHE A 1 378 ? 6.778 32.792 -25.635 1.00 33.12 378 PHE A CA 1
ATOM 3058 C C . PHE A 1 378 ? 8.151 32.347 -25.119 1.00 33.12 378 PHE A C 1
ATOM 3060 O O . PHE A 1 378 ? 8.746 31.381 -25.594 1.00 33.12 378 PHE A O 1
ATOM 3067 N N . ARG A 1 379 ? 8.629 32.989 -24.046 1.00 30.66 379 ARG A N 1
ATOM 3068 C CA . ARG A 1 379 ? 9.678 32.407 -23.192 1.00 30.66 379 ARG A CA 1
ATOM 3069 C C . ARG A 1 379 ? 9.063 31.381 -22.243 1.00 30.66 379 ARG A C 1
ATOM 3071 O O . ARG A 1 379 ? 8.426 31.738 -21.254 1.00 30.66 379 ARG A O 1
ATOM 3078 N N . SER A 1 380 ? 9.312 30.103 -22.517 1.00 36.66 380 SER A N 1
ATOM 3079 C CA . SER A 1 380 ? 9.013 28.997 -21.605 1.00 36.66 380 SER A CA 1
ATOM 3080 C C . SER A 1 380 ? 9.808 29.151 -20.301 1.00 36.66 380 SER A C 1
ATOM 3082 O O . SER A 1 380 ? 11.013 28.905 -20.244 1.00 36.66 380 SER A O 1
ATOM 3084 N N . ARG A 1 381 ? 9.132 29.578 -19.231 1.00 29.00 381 ARG A N 1
ATOM 3085 C CA . ARG A 1 381 ? 9.540 29.280 -17.855 1.00 29.00 381 ARG A CA 1
ATOM 3086 C C . ARG A 1 381 ? 8.538 28.289 -17.285 1.00 29.00 381 ARG A C 1
ATOM 3088 O O . ARG A 1 381 ? 7.334 28.525 -17.281 1.00 29.00 381 ARG A O 1
ATOM 3095 N N . SER A 1 382 ? 9.068 27.173 -16.802 1.00 40.78 382 SER A N 1
ATOM 3096 C CA . SER A 1 382 ? 8.367 26.156 -16.030 1.00 40.78 382 SER A CA 1
ATOM 3097 C C . SER A 1 382 ? 7.551 26.805 -14.907 1.00 40.78 382 SER A C 1
ATOM 3099 O O . SER A 1 382 ? 8.153 27.357 -13.994 1.00 40.78 382 SER A O 1
ATOM 3101 N N . TYR A 1 383 ? 6.222 26.773 -15.028 1.00 37.56 383 TYR A N 1
ATOM 3102 C CA . TYR A 1 383 ? 5.156 26.825 -14.008 1.00 37.56 383 TYR A CA 1
ATOM 3103 C C . TYR A 1 383 ? 3.944 27.614 -14.537 1.00 37.56 383 TYR A C 1
ATOM 3105 O O . TYR A 1 383 ? 3.857 28.827 -14.396 1.00 37.56 383 TYR A O 1
ATOM 3113 N N . GLY A 1 384 ? 2.979 26.863 -15.082 1.00 50.19 384 GLY A N 1
ATOM 3114 C CA . GLY A 1 384 ? 1.563 27.233 -15.146 1.00 50.19 384 GLY A CA 1
ATOM 3115 C C . GLY A 1 384 ? 1.144 28.135 -16.304 1.00 50.19 384 GLY A C 1
ATOM 3116 O O . GLY A 1 384 ? 1.086 29.351 -16.155 1.00 50.19 384 GLY A O 1
ATOM 3117 N N . PHE A 1 385 ? 0.692 27.532 -17.408 1.00 62.41 385 PHE A N 1
ATOM 3118 C CA . PHE A 1 385 ? -0.315 28.199 -18.233 1.00 62.41 385 PHE A CA 1
ATOM 3119 C C . PHE A 1 385 ? -1.530 28.498 -17.348 1.00 62.41 385 PHE A C 1
ATOM 3121 O O . PHE A 1 385 ? -2.089 27.592 -16.720 1.00 62.41 385 PHE A O 1
ATOM 3128 N N . LYS A 1 386 ? -1.899 29.779 -17.259 1.00 79.44 386 LYS A N 1
ATOM 3129 C CA . LYS A 1 386 ? -3.145 30.203 -16.619 1.00 79.44 386 LYS A CA 1
ATOM 3130 C C . LYS A 1 386 ? -4.305 29.720 -17.489 1.00 79.44 386 LYS A C 1
ATOM 3132 O O . LYS A 1 386 ? -4.256 29.861 -18.712 1.00 79.44 386 LYS A O 1
ATOM 3137 N N . LEU A 1 387 ? -5.320 29.124 -16.866 1.00 88.31 387 LEU A N 1
ATOM 3138 C CA . LEU A 1 387 ? -6.590 28.880 -17.544 1.00 88.31 387 LEU A CA 1
ATOM 3139 C C . LEU A 1 387 ? -7.135 30.242 -17.998 1.00 88.31 387 LEU A C 1
ATOM 3141 O O . LEU A 1 387 ? -7.100 31.199 -17.229 1.00 88.31 387 LEU A O 1
ATOM 3145 N N . LYS A 1 388 ? -7.541 30.334 -19.265 1.00 92.94 388 LYS A N 1
ATOM 3146 C CA . LYS A 1 388 ? -8.272 31.484 -19.800 1.00 92.94 388 LYS A CA 1
ATOM 3147 C C . LYS A 1 388 ? -9.760 31.268 -19.522 1.00 92.94 388 LYS A C 1
ATOM 3149 O O . LYS A 1 388 ? -10.156 30.130 -19.273 1.00 92.94 388 LYS A O 1
ATOM 3154 N N . ASP A 1 389 ? -10.566 32.313 -19.654 1.00 91.12 389 ASP A N 1
ATOM 3155 C CA . ASP A 1 389 ? -12.017 32.244 -19.422 1.00 91.12 389 ASP A CA 1
ATOM 3156 C C . ASP A 1 389 ? -12.682 31.155 -20.279 1.00 91.12 389 ASP A C 1
ATOM 3158 O O . ASP A 1 389 ? -13.375 30.297 -19.745 1.00 91.12 389 ASP A O 1
ATOM 3162 N N . LEU A 1 390 ? -12.298 31.046 -21.560 1.00 93.81 390 LEU A N 1
ATOM 3163 C CA . LEU A 1 390 ? -12.743 29.960 -22.447 1.00 93.81 390 LEU A CA 1
ATOM 3164 C C . LEU A 1 390 ? -12.490 28.560 -21.859 1.00 93.81 390 LEU A C 1
ATOM 3166 O O . LEU A 1 390 ? -13.305 27.656 -22.016 1.00 93.81 390 LEU A O 1
ATOM 3170 N N . HIS A 1 391 ? -11.355 28.354 -21.182 1.00 95.38 391 HIS A N 1
ATOM 3171 C CA . HIS A 1 391 ? -11.073 27.065 -20.555 1.00 95.38 391 HIS A CA 1
ATOM 3172 C C . HIS A 1 391 ? -11.970 26.815 -19.339 1.00 95.38 391 HIS A C 1
ATOM 3174 O O . HIS A 1 391 ? -12.345 25.670 -19.100 1.00 95.38 391 HIS A O 1
ATOM 3180 N N . MET A 1 392 ? -12.300 27.857 -18.572 1.00 96.56 392 MET A N 1
ATOM 3181 C CA . MET A 1 392 ? -13.211 27.746 -17.431 1.00 96.56 392 MET A CA 1
ATOM 3182 C C . MET A 1 392 ? -14.627 27.396 -17.897 1.00 96.56 392 MET A C 1
ATOM 3184 O O . MET A 1 392 ? -15.215 26.471 -17.341 1.00 96.56 392 MET A O 1
ATOM 3188 N N . ASP A 1 393 ? -15.106 28.022 -18.974 1.00 96.56 393 ASP A N 1
ATOM 3189 C CA . ASP A 1 393 ? -16.422 27.745 -19.564 1.00 96.56 393 ASP A CA 1
ATOM 3190 C C . ASP A 1 393 ? -16.545 26.289 -20.048 1.00 96.56 393 ASP A C 1
ATOM 3192 O O . ASP A 1 393 ? -17.554 25.615 -19.816 1.00 96.56 393 ASP A O 1
ATOM 3196 N N . LEU A 1 394 ? -15.499 25.765 -20.701 1.00 97.56 394 LEU A N 1
ATOM 3197 C CA . LEU A 1 394 ? -15.459 24.367 -21.143 1.00 97.56 394 LEU A CA 1
ATOM 3198 C C . LEU A 1 394 ? -15.416 23.393 -19.961 1.00 97.56 394 LEU A C 1
ATOM 3200 O O . LEU A 1 394 ? -16.140 22.398 -19.950 1.00 97.56 394 LEU A O 1
ATOM 3204 N N . LEU A 1 395 ? -14.611 23.685 -18.935 1.00 97.44 395 LEU A N 1
ATOM 3205 C CA . LEU A 1 395 ? -14.571 22.864 -17.724 1.00 97.44 395 LEU A CA 1
ATOM 3206 C C . LEU A 1 395 ? -15.916 22.883 -16.978 1.00 97.44 395 LEU A C 1
ATOM 3208 O O . LEU A 1 395 ? -16.320 21.841 -16.462 1.00 97.44 395 LEU A O 1
ATOM 3212 N N . GLU A 1 396 ? -16.631 24.013 -16.953 1.00 97.62 396 GLU A N 1
ATOM 3213 C CA . GLU A 1 396 ? -17.980 24.110 -16.378 1.00 97.62 396 GLU A CA 1
ATOM 3214 C C . GLU A 1 396 ? -18.967 23.239 -17.154 1.00 97.62 396 GLU A C 1
ATOM 3216 O O . GLU A 1 396 ? -19.694 22.443 -16.553 1.00 97.62 396 GLU A O 1
ATOM 3221 N N . ARG A 1 397 ? -18.911 23.280 -18.491 1.00 97.75 397 ARG A N 1
ATOM 3222 C CA . ARG A 1 397 ? -19.690 22.382 -19.352 1.00 97.75 397 ARG A CA 1
ATOM 3223 C C . ARG A 1 397 ? -19.412 20.910 -19.042 1.00 97.75 397 ARG A C 1
ATOM 3225 O O . ARG A 1 397 ? -20.355 20.150 -18.837 1.00 97.75 397 ARG A O 1
ATOM 3232 N N . TYR A 1 398 ? -18.145 20.510 -18.922 1.00 98.00 398 TYR A N 1
ATOM 3233 C CA . TYR A 1 398 ? -17.792 19.117 -18.626 1.00 98.00 398 TYR A CA 1
ATOM 3234 C C . TYR A 1 398 ? -18.286 18.648 -17.252 1.00 98.00 398 TYR A C 1
ATOM 3236 O O . TYR A 1 398 ? -18.674 17.489 -17.106 1.00 98.00 398 TYR A O 1
ATOM 3244 N N . VAL A 1 399 ? -18.263 19.519 -16.235 1.00 97.56 399 VAL A N 1
ATOM 3245 C CA . VAL A 1 399 ? -18.796 19.200 -14.899 1.00 97.56 399 VAL A CA 1
ATOM 3246 C C . VAL A 1 399 ? -20.317 19.066 -14.938 1.00 97.56 399 VAL A C 1
ATOM 3248 O O . VAL A 1 399 ? -20.852 18.171 -14.286 1.00 97.56 399 VAL A O 1
ATOM 3251 N N . ASN A 1 400 ? -21.005 19.901 -15.716 1.00 95.88 400 ASN A N 1
ATOM 3252 C CA . ASN A 1 400 ? -22.453 19.806 -15.899 1.00 95.88 400 ASN A CA 1
ATOM 3253 C C . ASN A 1 400 ? -22.859 18.519 -16.638 1.00 95.88 400 ASN A C 1
ATOM 3255 O O . ASN A 1 400 ? -23.837 17.882 -16.256 1.00 95.88 400 ASN A O 1
ATOM 3259 N N . GLU A 1 401 ? -22.091 18.093 -17.646 1.00 96.88 401 GLU A N 1
ATOM 3260 C CA . GLU A 1 401 ? -22.294 16.809 -18.335 1.00 96.88 401 GLU A CA 1
ATOM 3261 C C . GLU A 1 401 ? -22.004 15.603 -17.429 1.00 96.88 401 GLU A C 1
ATOM 3263 O O . GLU A 1 401 ? -22.730 14.609 -17.435 1.00 96.88 401 GLU A O 1
ATOM 3268 N N . ASN A 1 402 ? -20.910 15.665 -16.667 1.00 96.94 402 ASN A N 1
ATOM 3269 C CA . ASN A 1 402 ? -20.487 14.606 -15.763 1.00 96.94 402 ASN A CA 1
ATOM 3270 C C . ASN A 1 402 ? -19.897 15.202 -14.475 1.00 96.94 402 ASN A C 1
ATOM 3272 O O . ASN A 1 402 ? -18.690 15.480 -14.411 1.00 96.94 402 ASN A O 1
ATOM 3276 N N . PRO A 1 403 ? -20.695 15.279 -13.391 1.00 95.62 403 PRO A N 1
ATOM 3277 C CA . PRO A 1 403 ? -20.249 15.839 -12.114 1.00 95.62 403 PRO A CA 1
ATOM 3278 C C . PRO A 1 403 ? -18.996 15.157 -11.547 1.00 95.62 403 PRO A C 1
ATOM 3280 O O . PRO A 1 403 ? -18.225 15.767 -10.803 1.00 95.62 403 PRO A O 1
ATOM 3283 N N . SER A 1 404 ? -18.743 13.903 -11.939 1.00 94.88 404 SER A N 1
ATOM 3284 C CA . SER A 1 404 ? -17.627 13.072 -11.479 1.00 94.88 404 SER A CA 1
ATOM 3285 C C . SER A 1 404 ? -16.425 13.033 -12.434 1.00 94.88 404 SER A C 1
ATOM 3287 O O . SER A 1 404 ? -15.525 12.216 -12.224 1.00 94.88 404 SER A O 1
ATOM 3289 N N . ILE A 1 405 ? -16.362 13.894 -13.462 1.00 96.56 405 ILE A N 1
ATOM 3290 C CA . ILE A 1 405 ? -15.243 13.902 -14.419 1.00 96.56 405 ILE A CA 1
ATOM 3291 C C . ILE A 1 405 ? -13.884 14.031 -13.708 1.00 96.56 405 ILE A C 1
ATOM 3293 O O . ILE A 1 405 ? -13.679 14.887 -12.835 1.00 96.56 405 ILE A O 1
ATOM 3297 N N . LYS A 1 406 ? -12.934 13.150 -14.043 1.00 96.12 406 LYS A N 1
ATOM 3298 C CA . LYS A 1 406 ? -11.588 13.200 -13.461 1.00 96.12 406 LYS A CA 1
ATOM 3299 C C . LYS A 1 406 ? -10.771 14.284 -14.157 1.00 96.12 406 LYS A C 1
ATOM 3301 O O . LYS A 1 406 ? -10.932 14.545 -15.344 1.00 96.12 406 LYS A O 1
ATOM 3306 N N . ALA A 1 407 ? -9.818 14.865 -13.430 1.00 94.75 407 ALA A N 1
ATOM 3307 C CA . ALA A 1 407 ? -8.965 15.931 -13.960 1.00 94.75 407 ALA A CA 1
ATOM 3308 C C . ALA A 1 407 ? -8.148 15.520 -15.197 1.00 94.75 407 ALA A C 1
ATOM 3310 O O . ALA A 1 407 ? -7.837 16.370 -16.023 1.00 94.75 407 ALA A O 1
ATOM 3311 N N . ILE A 1 408 ? -7.795 14.236 -15.328 1.00 92.12 408 ILE A N 1
ATOM 3312 C CA . ILE A 1 408 ? -7.058 13.741 -16.497 1.00 92.12 408 ILE A CA 1
ATOM 3313 C C . ILE A 1 408 ? -7.947 13.689 -17.747 1.00 92.12 408 ILE A C 1
ATOM 3315 O O . ILE A 1 408 ? -7.518 14.130 -18.807 1.00 92.12 408 ILE A O 1
ATOM 3319 N N . ASP A 1 409 ? -9.202 13.263 -17.591 1.00 92.69 409 ASP A N 1
ATOM 3320 C CA . ASP A 1 409 ? -10.179 13.180 -18.680 1.00 92.69 409 ASP A CA 1
ATOM 3321 C C . ASP A 1 409 ? -10.587 14.588 -19.134 1.00 92.69 409 ASP A C 1
ATOM 3323 O O . ASP A 1 409 ? -10.601 14.885 -20.325 1.00 92.69 409 ASP A O 1
ATOM 3327 N N . ALA A 1 410 ? -10.834 15.489 -18.177 1.00 96.06 410 ALA A N 1
ATOM 3328 C CA . ALA A 1 410 ? -11.124 16.893 -18.457 1.00 96.06 410 ALA A CA 1
ATOM 3329 C C . ALA A 1 410 ? -9.948 17.599 -19.145 1.00 96.06 410 ALA A C 1
ATOM 3331 O O . ALA A 1 410 ? -10.165 18.368 -20.073 1.00 96.06 410 ALA A O 1
ATOM 3332 N N . LYS A 1 411 ? -8.700 17.312 -18.737 1.00 95.44 411 LYS A N 1
ATOM 3333 C CA . LYS A 1 411 ? -7.504 17.825 -19.422 1.00 95.44 411 LYS A CA 1
ATOM 3334 C C . LYS A 1 411 ? -7.479 17.367 -20.882 1.00 95.44 411 LYS A C 1
ATOM 3336 O O . LYS A 1 411 ? -7.158 18.168 -21.750 1.00 95.44 411 LYS A O 1
ATOM 3341 N N . TYR A 1 412 ? -7.769 16.092 -21.136 1.00 90.44 412 TYR A N 1
ATOM 3342 C CA . TYR A 1 412 ? -7.745 15.536 -22.486 1.00 90.44 412 TYR A CA 1
ATOM 3343 C C . TYR A 1 412 ? -8.820 16.167 -23.377 1.00 90.44 412 TYR A C 1
ATOM 3345 O O . TYR A 1 412 ? -8.502 16.628 -24.467 1.00 90.44 412 TYR A O 1
ATOM 3353 N N . ARG A 1 413 ? -10.060 16.285 -22.881 1.00 96.88 413 ARG A N 1
ATOM 3354 C CA . ARG A 1 413 ? -11.141 16.981 -23.600 1.00 96.88 413 ARG A CA 1
ATOM 3355 C C . ARG A 1 413 ? -10.797 18.440 -23.888 1.00 96.88 413 ARG A C 1
ATOM 3357 O O . ARG A 1 413 ? -10.911 18.874 -25.027 1.00 96.88 413 ARG A O 1
ATOM 3364 N N . LEU A 1 414 ? -10.280 19.149 -22.883 1.00 95.94 414 LEU A N 1
ATOM 3365 C CA . LEU A 1 414 ? -9.857 20.538 -23.031 1.00 95.94 414 LEU A CA 1
ATOM 3366 C C . LEU A 1 414 ? -8.773 20.680 -24.109 1.00 95.94 414 LEU A C 1
ATOM 3368 O O . LEU A 1 414 ? -8.842 21.591 -24.922 1.00 95.94 414 LEU A O 1
ATOM 3372 N N . PHE A 1 415 ? -7.804 19.758 -24.148 1.00 91.94 415 PHE A N 1
ATOM 3373 C CA . PHE A 1 415 ? -6.760 19.746 -25.173 1.00 91.94 415 PHE A CA 1
ATOM 3374 C C . PHE A 1 415 ? -7.319 19.486 -26.576 1.00 91.94 415 PHE A C 1
ATOM 3376 O O . PHE A 1 415 ? -6.909 20.167 -27.505 1.00 91.94 415 PHE A O 1
ATOM 3383 N N . ILE A 1 416 ? -8.263 18.554 -26.738 1.00 87.88 416 ILE A N 1
ATOM 3384 C CA . ILE A 1 416 ? -8.910 18.306 -28.038 1.00 87.88 416 ILE A CA 1
ATOM 3385 C C . ILE A 1 416 ? -9.640 19.560 -28.526 1.00 87.88 416 ILE A C 1
ATOM 3387 O O . ILE A 1 416 ? -9.531 19.922 -29.692 1.00 87.88 416 ILE A O 1
ATOM 3391 N N . GLU A 1 417 ? -10.389 20.218 -27.642 1.00 94.88 417 GLU A N 1
ATOM 3392 C CA . GLU A 1 417 ? -11.259 21.329 -28.031 1.00 94.88 417 GLU A CA 1
ATOM 3393 C C . GLU A 1 417 ? -10.510 22.648 -28.235 1.00 94.88 417 GLU A C 1
ATOM 3395 O O . GLU A 1 417 ? -10.965 23.489 -29.007 1.00 94.88 417 GLU A O 1
ATOM 3400 N N . THR A 1 418 ? -9.373 22.853 -27.562 1.00 91.75 418 THR A N 1
ATOM 3401 C CA . THR A 1 418 ? -8.653 24.136 -27.619 1.00 91.75 418 THR A CA 1
ATOM 3402 C C . THR A 1 418 ? -7.225 24.041 -28.136 1.00 91.75 418 THR A C 1
ATOM 3404 O O . THR A 1 418 ? -6.576 25.074 -28.281 1.00 91.75 418 THR A O 1
ATOM 3407 N N . ALA A 1 419 ? -6.711 22.834 -28.384 1.00 88.00 419 ALA A N 1
ATOM 3408 C CA . ALA A 1 419 ? -5.300 22.553 -28.667 1.00 88.00 419 ALA A CA 1
ATOM 3409 C C . ALA A 1 419 ? -4.320 23.036 -27.571 1.00 88.00 419 ALA A C 1
ATOM 3411 O O . ALA A 1 419 ? -3.103 23.021 -27.766 1.00 88.00 419 ALA A O 1
ATOM 3412 N N . TYR A 1 420 ? -4.806 23.439 -26.386 1.00 83.56 420 TYR A N 1
ATOM 3413 C CA . TYR A 1 420 ? -3.958 23.926 -25.295 1.00 83.56 420 TYR A CA 1
ATOM 3414 C C . TYR A 1 420 ? -3.718 22.864 -24.222 1.00 83.56 420 TYR A C 1
ATOM 3416 O O . TYR A 1 420 ? -4.633 22.352 -23.574 1.00 83.56 420 TYR A O 1
ATOM 3424 N N . SER A 1 421 ? -2.441 22.569 -23.968 1.00 84.56 421 SER A N 1
ATOM 3425 C CA . SER A 1 421 ? -2.032 21.634 -22.917 1.00 84.56 421 SER A CA 1
ATOM 3426 C C . SER A 1 421 ? -1.976 22.332 -21.557 1.00 84.56 421 SER A C 1
ATOM 3428 O O . SER A 1 421 ? -1.083 23.132 -21.272 1.00 84.56 421 SER A O 1
ATOM 3430 N N . VAL A 1 422 ? -2.933 22.010 -20.685 1.00 88.12 422 VAL A N 1
ATOM 3431 C CA . VAL A 1 422 ? -2.973 22.497 -19.299 1.00 88.12 422 VAL A CA 1
ATOM 3432 C C . VAL A 1 422 ? -2.477 21.411 -18.340 1.00 88.12 422 VAL A C 1
ATOM 3434 O O . VAL A 1 422 ? -2.685 20.216 -18.548 1.00 88.12 422 VAL A O 1
ATOM 3437 N N . SER A 1 423 ? -1.799 21.797 -17.255 1.00 89.00 423 SER A N 1
ATOM 3438 C CA . SER A 1 423 ? -1.329 20.825 -16.262 1.00 89.00 423 SER A CA 1
ATOM 3439 C C . SER A 1 423 ? -2.501 20.151 -15.527 1.00 89.00 423 SER A C 1
ATOM 3441 O O . SER A 1 423 ? -3.489 20.803 -15.187 1.00 89.00 423 SER A O 1
ATOM 3443 N N . VAL A 1 424 ? -2.382 18.850 -15.227 1.00 89.44 424 VAL A N 1
ATOM 3444 C CA . VAL A 1 424 ? -3.420 18.100 -14.486 1.00 89.44 424 VAL A CA 1
ATOM 3445 C C . VAL A 1 424 ? -3.742 18.740 -13.122 1.00 89.44 424 VAL A C 1
ATOM 3447 O O . VAL A 1 424 ? -4.925 18.831 -12.793 1.00 89.44 424 VAL A O 1
ATOM 3450 N N . PRO A 1 425 ? -2.764 19.225 -12.323 1.00 87.31 425 PRO A N 1
ATOM 3451 C CA . PRO A 1 425 ? -3.065 19.954 -11.089 1.00 87.31 425 PRO A CA 1
ATOM 3452 C C . PRO A 1 425 ? -3.900 21.223 -11.304 1.00 87.31 425 PRO A C 1
ATOM 3454 O O . PRO A 1 425 ? -4.817 21.470 -10.526 1.00 87.31 425 PRO A O 1
ATOM 3457 N N . THR A 1 426 ? -3.628 21.995 -12.362 1.00 91.25 426 THR A N 1
ATOM 3458 C CA . THR A 1 426 ? -4.390 23.213 -12.689 1.00 91.25 426 THR A CA 1
ATOM 3459 C C . THR A 1 426 ? -5.843 22.875 -13.020 1.00 91.25 426 THR A C 1
ATOM 3461 O O . THR A 1 426 ? -6.749 23.458 -12.432 1.00 91.25 426 THR A O 1
ATOM 3464 N N . VAL A 1 427 ? -6.068 21.876 -13.883 1.00 94.44 427 VAL A N 1
ATOM 3465 C CA . VAL A 1 427 ? -7.419 21.400 -14.233 1.00 94.44 427 VAL A CA 1
ATOM 3466 C C . VAL A 1 427 ? -8.144 20.858 -13.001 1.00 94.44 427 VAL A C 1
ATOM 3468 O O . VAL A 1 427 ? -9.312 21.158 -12.786 1.00 94.44 427 VAL A O 1
ATOM 3471 N N . LYS A 1 428 ? -7.451 20.100 -12.141 1.00 94.44 428 LYS A N 1
ATOM 3472 C CA . LYS A 1 428 ? -8.032 19.575 -10.898 1.00 94.44 428 LYS A CA 1
ATOM 3473 C C . LYS A 1 428 ? -8.519 20.691 -9.972 1.00 94.44 428 LYS A C 1
ATOM 3475 O O . LYS A 1 428 ? -9.598 20.558 -9.403 1.00 94.44 428 LYS A O 1
ATOM 3480 N N . ASN A 1 429 ? -7.727 21.747 -9.803 1.00 87.44 429 ASN A N 1
ATOM 3481 C CA . ASN A 1 429 ? -8.094 22.872 -8.947 1.00 87.44 429 ASN A CA 1
ATOM 3482 C C . ASN A 1 429 ? -9.313 23.619 -9.507 1.00 87.44 429 ASN A C 1
ATOM 3484 O O . ASN A 1 429 ? -10.261 23.835 -8.761 1.00 87.44 429 ASN A O 1
ATOM 3488 N N . ALA A 1 430 ? -9.333 23.900 -10.814 1.00 94.88 430 ALA A N 1
ATOM 3489 C CA . ALA A 1 430 ? -10.467 24.554 -11.469 1.00 94.88 430 ALA A CA 1
ATOM 3490 C C . ALA A 1 430 ? -11.754 23.715 -11.418 1.00 94.88 430 ALA A C 1
ATOM 3492 O O . ALA A 1 430 ? -12.816 24.233 -11.097 1.00 94.88 430 ALA A O 1
ATOM 3493 N N . LEU A 1 431 ? -11.670 22.399 -11.651 1.00 95.19 431 LEU A N 1
ATOM 3494 C CA . LEU A 1 431 ? -12.827 21.504 -11.515 1.00 95.19 431 LEU A CA 1
ATOM 3495 C C . LEU A 1 431 ? -13.392 21.494 -10.092 1.00 95.19 431 LEU A C 1
ATOM 3497 O O . LEU A 1 431 ? -14.601 21.364 -9.919 1.00 95.19 431 LEU A O 1
ATOM 3501 N N . ASN A 1 432 ? -12.532 21.571 -9.073 1.00 89.88 432 ASN A N 1
ATOM 3502 C CA . ASN A 1 432 ? -12.998 21.674 -7.695 1.00 89.88 432 ASN A CA 1
ATOM 3503 C C . ASN A 1 432 ? -13.729 23.003 -7.486 1.00 89.88 432 ASN A C 1
ATOM 3505 O O . ASN A 1 432 ? -14.871 22.970 -7.054 1.00 89.88 432 ASN A O 1
ATOM 3509 N N . GLU A 1 433 ? -13.128 24.126 -7.882 1.00 90.12 433 GLU A N 1
ATOM 3510 C CA . GLU A 1 433 ? -13.732 25.462 -7.776 1.00 90.12 433 GLU A CA 1
ATOM 3511 C C . GLU A 1 433 ? -15.109 25.546 -8.460 1.00 90.12 433 GLU A C 1
ATOM 3513 O O . GLU A 1 433 ? -16.083 25.984 -7.853 1.00 90.12 433 GLU A O 1
ATOM 3518 N N . ILE A 1 434 ? -15.231 25.032 -9.686 1.00 95.00 434 ILE A N 1
ATOM 3519 C CA . ILE A 1 434 ? -16.498 24.989 -10.430 1.00 95.00 434 ILE A CA 1
ATOM 3520 C C . ILE A 1 434 ? -17.559 24.165 -9.684 1.00 95.00 434 ILE A C 1
ATOM 3522 O O . ILE A 1 434 ? -18.707 24.590 -9.555 1.00 95.00 434 ILE A O 1
ATOM 3526 N N . ARG A 1 435 ? -17.194 22.990 -9.151 1.00 93.62 435 ARG A N 1
ATOM 3527 C CA . ARG A 1 435 ? -18.123 22.151 -8.372 1.00 93.62 435 ARG A CA 1
ATOM 3528 C C . ARG A 1 435 ? -18.622 22.860 -7.117 1.00 93.62 435 ARG A C 1
ATOM 3530 O O . ARG A 1 435 ? -19.778 22.675 -6.742 1.00 93.62 435 ARG A O 1
ATOM 3537 N N . GLU A 1 436 ? -17.773 23.657 -6.472 1.00 83.06 436 GLU A N 1
ATOM 3538 C CA . GLU A 1 436 ? -18.167 24.471 -5.319 1.00 83.06 436 GLU A CA 1
ATOM 3539 C C . GLU A 1 436 ? -19.205 25.517 -5.718 1.00 83.06 436 GLU A C 1
ATOM 3541 O O . GLU A 1 436 ? -20.258 25.603 -5.085 1.00 83.06 436 GLU A O 1
ATOM 3546 N N . GLN A 1 437 ? -18.960 26.246 -6.810 1.00 88.38 437 GLN A N 1
ATOM 3547 C CA . GLN A 1 437 ? -19.898 27.247 -7.322 1.00 88.38 437 GLN A CA 1
ATOM 3548 C C . GLN A 1 437 ? -21.251 26.629 -7.702 1.00 88.38 437 GLN A C 1
ATOM 3550 O O . GLN A 1 437 ? -22.294 27.184 -7.360 1.00 88.38 437 GLN A O 1
ATOM 3555 N N . ILE A 1 438 ? -21.256 25.457 -8.348 1.00 90.44 438 ILE A N 1
ATOM 3556 C CA . ILE A 1 438 ? -22.489 24.727 -8.687 1.00 90.44 438 ILE A CA 1
ATOM 3557 C C . ILE A 1 438 ? -23.234 24.285 -7.417 1.00 90.44 438 ILE A C 1
ATOM 3559 O O . ILE A 1 438 ? -24.454 24.418 -7.341 1.00 90.44 438 ILE A O 1
ATOM 3563 N N . CYS A 1 439 ? -22.521 23.795 -6.397 1.00 86.69 439 CYS A N 1
ATOM 3564 C CA . CYS A 1 439 ? -23.118 23.400 -5.117 1.00 86.69 439 CYS A CA 1
ATOM 3565 C C . CYS A 1 439 ? -23.789 24.590 -4.409 1.00 86.69 439 CYS A C 1
ATOM 3567 O O . CYS A 1 439 ? -24.898 24.451 -3.898 1.00 86.69 439 CYS A O 1
ATOM 3569 N N . ILE A 1 440 ? -23.154 25.769 -4.437 1.00 82.06 440 ILE A N 1
ATOM 3570 C CA . ILE A 1 440 ? -23.713 27.011 -3.882 1.00 82.06 440 ILE A CA 1
ATOM 3571 C C . ILE A 1 440 ? -24.953 27.454 -4.671 1.00 82.06 440 ILE A C 1
ATOM 3573 O O . ILE A 1 440 ? -25.971 27.758 -4.060 1.00 82.06 440 ILE A O 1
ATOM 3577 N N . LYS A 1 441 ? -24.899 27.446 -6.012 1.00 89.19 441 LYS A N 1
ATOM 3578 C CA . LYS A 1 441 ? -26.035 27.827 -6.876 1.00 89.19 441 LYS A CA 1
ATOM 3579 C C . LYS A 1 441 ? -27.250 26.905 -6.690 1.00 89.19 441 LYS A C 1
ATOM 3581 O O . LYS A 1 441 ? -28.380 27.381 -6.688 1.00 89.19 441 LYS A O 1
ATOM 3586 N N . ASN A 1 442 ? -27.022 25.601 -6.517 1.00 85.69 442 ASN A N 1
ATOM 3587 C CA . ASN A 1 442 ? -28.092 24.604 -6.382 1.00 85.69 442 ASN A CA 1
ATOM 3588 C C . ASN A 1 442 ? -28.609 24.462 -4.940 1.00 85.69 442 ASN A C 1
ATOM 3590 O O . ASN A 1 442 ? -29.715 23.969 -4.717 1.00 85.69 442 ASN A O 1
ATOM 3594 N N . GLY A 1 443 ? -27.822 24.889 -3.952 1.00 73.62 443 GLY A N 1
ATOM 3595 C CA . GLY A 1 443 ? -28.231 24.978 -2.558 1.00 73.62 443 GLY A CA 1
ATOM 3596 C C . GLY A 1 443 ? -29.099 26.209 -2.325 1.00 73.62 443 GLY A C 1
ATOM 3597 O O . GLY A 1 443 ? -28.604 27.227 -1.859 1.00 73.62 443 GLY A O 1
ATOM 3598 N N . SER A 1 444 ? -30.396 26.100 -2.623 1.00 46.91 444 SER A N 1
ATOM 3599 C CA . SER A 1 444 ? -31.442 27.060 -2.244 1.00 46.91 444 SER A CA 1
ATOM 3600 C C . SER A 1 444 ? -31.437 27.321 -0.725 1.00 46.91 444 SER A C 1
ATOM 3602 O O . SER A 1 444 ? -32.183 26.703 0.037 1.00 46.91 444 SER A O 1
ATOM 3604 N N . LEU A 1 445 ? -30.610 28.263 -0.279 1.00 43.84 445 LEU A N 1
ATOM 3605 C CA . LEU A 1 445 ? -30.827 29.021 0.944 1.00 43.84 445 LEU A CA 1
ATOM 3606 C C . LEU A 1 445 ? -31.633 30.254 0.546 1.00 43.84 445 LEU A C 1
ATOM 3608 O O . LEU A 1 445 ? -31.186 31.076 -0.251 1.00 43.84 445 LEU A O 1
ATOM 3612 N N . ALA A 1 446 ? -32.855 30.311 1.072 1.00 42.75 446 ALA A N 1
ATOM 3613 C CA . ALA A 1 446 ? -33.749 31.444 0.944 1.00 42.75 446 ALA A CA 1
ATOM 3614 C C . ALA A 1 446 ? -33.002 32.749 1.249 1.00 42.75 446 ALA A C 1
ATOM 3616 O O . ALA A 1 446 ? -32.222 32.830 2.199 1.00 42.75 446 ALA A O 1
ATOM 3617 N N . ALA A 1 447 ? -33.258 33.734 0.395 1.00 43.12 447 ALA A N 1
ATOM 3618 C CA . ALA A 1 447 ? -32.681 35.061 0.408 1.00 43.12 447 ALA A CA 1
ATOM 3619 C C . ALA A 1 447 ? -32.609 35.675 1.817 1.00 43.12 447 ALA A C 1
ATOM 3621 O O . ALA A 1 447 ? -33.624 35.854 2.488 1.00 43.12 447 ALA A O 1
ATOM 3622 N N . SER A 1 448 ? -31.405 36.082 2.214 1.00 40.62 448 SER A N 1
ATOM 3623 C CA . SER A 1 448 ? -31.228 37.282 3.023 1.00 40.62 448 SER A CA 1
ATOM 3624 C C . SER A 1 448 ? -30.362 38.236 2.214 1.00 40.62 448 SER A C 1
ATOM 3626 O O . SER A 1 448 ? -29.181 37.968 1.982 1.00 40.62 448 SER A O 1
ATOM 3628 N N . ASP A 1 449 ? -30.977 39.318 1.747 1.00 41.38 449 ASP A N 1
ATOM 3629 C CA . ASP A 1 449 ? -30.317 40.404 1.037 1.00 41.38 449 ASP A CA 1
ATOM 3630 C C . ASP A 1 449 ? -29.280 41.075 1.943 1.00 41.38 449 ASP A C 1
ATOM 3632 O O . ASP A 1 449 ? -29.573 41.986 2.713 1.00 41.38 449 ASP A O 1
ATOM 3636 N N . SER A 1 450 ? -28.030 40.646 1.827 1.00 41.91 450 SER A N 1
ATOM 3637 C CA . SER A 1 450 ? -26.888 41.476 2.180 1.00 41.91 450 SER A CA 1
ATOM 3638 C C . SER A 1 450 ? -25.830 41.289 1.107 1.00 41.91 450 SER A C 1
ATOM 3640 O O . SER A 1 450 ? -25.185 40.244 1.029 1.00 41.91 450 SER A O 1
ATOM 3642 N N . LYS A 1 451 ? -25.672 42.310 0.260 1.00 47.12 451 LYS A N 1
ATOM 3643 C CA . LYS A 1 451 ? -24.514 42.466 -0.622 1.00 47.12 451 LYS A CA 1
ATOM 3644 C C . LYS A 1 451 ? -23.266 42.580 0.256 1.00 47.12 451 LYS A C 1
ATOM 3646 O O . LYS A 1 451 ? -22.916 43.678 0.677 1.00 47.12 451 LYS A O 1
ATOM 3651 N N . SER A 1 452 ? -22.628 41.458 0.565 1.00 40.75 452 SER A N 1
ATOM 3652 C CA . SER A 1 452 ? -21.244 41.446 1.023 1.00 40.75 452 SER A CA 1
ATOM 3653 C C . SER A 1 452 ? -20.360 41.118 -0.175 1.00 40.75 452 SER A C 1
ATOM 3655 O O . SER A 1 452 ? -20.580 40.143 -0.895 1.00 40.75 452 SER A O 1
ATOM 3657 N N . ASP A 1 453 ? -19.395 41.997 -0.434 1.00 38.28 453 ASP A N 1
ATOM 3658 C CA . ASP A 1 453 ? -18.411 41.826 -1.493 1.00 38.28 453 ASP A CA 1
ATOM 3659 C C . ASP A 1 453 ? -17.700 40.483 -1.319 1.00 38.28 453 ASP A C 1
ATOM 3661 O O . ASP A 1 453 ? -17.022 40.230 -0.318 1.00 38.28 453 ASP A O 1
ATOM 3665 N N . ALA A 1 454 ? -17.863 39.612 -2.313 1.00 38.03 454 ALA A N 1
ATOM 3666 C CA . ALA A 1 454 ? -17.258 38.294 -2.368 1.00 38.03 454 ALA A CA 1
ATOM 3667 C C . ALA A 1 454 ? -15.736 38.409 -2.559 1.00 38.03 454 ALA A C 1
ATOM 3669 O O . ALA A 1 454 ? -15.192 38.166 -3.637 1.00 38.03 454 ALA A O 1
ATOM 3670 N N . ARG A 1 455 ? -15.010 38.758 -1.491 1.00 40.00 455 ARG A N 1
ATOM 3671 C CA . ARG A 1 455 ? -13.577 38.476 -1.392 1.00 40.00 455 ARG A CA 1
ATOM 3672 C C . ARG A 1 455 ? -13.410 36.964 -1.281 1.00 40.00 455 ARG A C 1
ATOM 3674 O O . ARG A 1 455 ? -13.561 36.384 -0.213 1.00 40.00 455 ARG A O 1
ATOM 3681 N N . SER A 1 456 ? -13.141 36.359 -2.436 1.00 41.12 456 SER A N 1
ATOM 3682 C CA . SER A 1 456 ? -12.598 35.016 -2.665 1.00 41.12 456 SER A CA 1
ATOM 3683 C C . SER A 1 456 ? -11.995 34.375 -1.407 1.00 41.12 456 SER A C 1
ATOM 3685 O O . SER A 1 456 ? -10.923 34.763 -0.937 1.00 41.12 456 SER A O 1
ATOM 3687 N N . TRP A 1 457 ? -12.681 33.362 -0.882 1.00 42.75 457 TRP A N 1
ATOM 3688 C CA . TRP A 1 457 ? -12.313 32.643 0.331 1.00 42.75 457 TRP A CA 1
ATOM 3689 C C . TRP A 1 457 ? -11.139 31.698 0.030 1.00 42.75 457 TRP A C 1
ATOM 3691 O O . TRP A 1 457 ? -11.312 30.621 -0.525 1.00 42.75 457 TRP A O 1
ATOM 3701 N N . ILE A 1 458 ? -9.919 32.095 0.407 1.00 49.00 458 ILE A N 1
ATOM 3702 C CA . ILE A 1 458 ? -8.679 31.309 0.203 1.00 49.00 458 ILE A CA 1
ATOM 3703 C C . ILE A 1 458 ? -8.598 30.090 1.156 1.00 49.00 458 ILE A C 1
ATOM 3705 O O . ILE A 1 458 ? -7.753 29.204 1.006 1.00 49.00 458 ILE A O 1
ATOM 3709 N N . TYR A 1 459 ? -9.492 29.995 2.141 1.00 51.06 459 TYR A N 1
ATOM 3710 C CA . TYR A 1 459 ? -9.475 28.942 3.153 1.00 51.06 459 TYR A CA 1
ATOM 3711 C C . TYR A 1 459 ? -10.396 27.793 2.753 1.00 51.06 459 TYR A C 1
ATOM 3713 O O . TYR A 1 459 ? -11.570 27.771 3.114 1.00 51.06 459 TYR A O 1
ATOM 3721 N N . GLY A 1 460 ? -9.849 26.825 2.014 1.00 49.34 460 GLY A N 1
ATOM 3722 C CA . GLY A 1 460 ? -10.559 25.601 1.643 1.00 49.34 460 GLY A CA 1
ATOM 3723 C C . GLY A 1 460 ? -11.335 24.997 2.823 1.00 49.34 460 GLY A C 1
ATOM 3724 O O . GLY A 1 460 ? -10.747 24.629 3.838 1.00 49.34 460 GLY A O 1
ATOM 3725 N N . PHE A 1 461 ? -12.656 24.939 2.650 1.00 58.06 461 PHE A N 1
ATOM 3726 C CA . PHE A 1 461 ? -13.692 24.276 3.445 1.00 58.06 461 PHE A CA 1
ATOM 3727 C C . PHE A 1 461 ? -13.543 24.201 4.977 1.00 58.06 461 PHE A C 1
ATOM 3729 O O . PHE A 1 461 ? -12.771 23.401 5.509 1.00 58.06 461 PHE A O 1
ATOM 3736 N N . LYS A 1 462 ? -14.467 24.912 5.652 1.00 72.44 462 LYS A N 1
ATOM 3737 C CA . LYS A 1 462 ? -15.129 24.650 6.962 1.00 72.44 462 LYS A CA 1
ATOM 3738 C C . LYS A 1 462 ? -15.122 25.824 7.951 1.00 72.44 462 LYS A C 1
ATOM 3740 O O . LYS A 1 462 ? -15.823 25.752 8.958 1.00 72.44 462 LYS A O 1
ATOM 3745 N N . LEU A 1 463 ? -14.393 26.907 7.698 1.00 86.62 463 LEU A N 1
ATOM 3746 C CA . LEU A 1 463 ? -14.427 28.077 8.582 1.00 86.62 463 LEU A CA 1
ATOM 3747 C C . LEU A 1 463 ? -15.397 29.119 8.029 1.00 86.62 463 LEU A C 1
ATOM 3749 O O . LEU A 1 463 ? -15.216 29.580 6.912 1.00 86.62 463 LEU A O 1
ATOM 3753 N N . LYS A 1 464 ? -16.442 29.437 8.800 1.00 92.62 464 LYS A N 1
ATOM 3754 C CA . LYS A 1 464 ? -17.330 30.580 8.572 1.00 92.62 464 LYS A CA 1
ATOM 3755 C C . LYS A 1 464 ? -16.676 31.835 9.154 1.00 92.62 464 LYS A C 1
ATOM 3757 O O . LYS A 1 464 ? -15.744 31.722 9.947 1.00 92.62 464 LYS A O 1
ATOM 3762 N N . GLU A 1 465 ? -17.197 33.007 8.818 1.00 91.88 465 GLU A N 1
ATOM 3763 C CA . GLU A 1 465 ? -16.682 34.298 9.298 1.00 91.88 465 GLU A CA 1
ATOM 3764 C C . GLU A 1 465 ? -16.614 34.373 10.831 1.00 91.88 465 GLU A C 1
ATOM 3766 O O . GLU A 1 465 ? -15.547 34.644 11.374 1.00 91.88 465 GLU A O 1
ATOM 3771 N N . LEU A 1 466 ? -17.675 33.940 11.523 1.00 94.25 466 LEU A N 1
ATOM 3772 C CA . LEU A 1 466 ? -17.699 33.812 12.988 1.00 94.25 466 LEU A CA 1
ATOM 3773 C C . LEU A 1 466 ? -16.520 32.984 13.536 1.00 94.25 466 LEU A C 1
ATOM 3775 O O . LEU A 1 466 ? -15.969 33.287 14.591 1.00 94.25 466 LEU A O 1
ATOM 3779 N N . HIS A 1 467 ? -16.106 31.928 12.828 1.00 96.06 467 HIS A N 1
ATOM 3780 C CA . HIS A 1 467 ? -14.965 31.119 13.255 1.00 96.06 467 HIS A CA 1
ATOM 3781 C C . HIS A 1 467 ? -13.646 31.882 13.100 1.00 96.06 467 HIS A C 1
ATOM 3783 O O . HIS A 1 467 ? -12.759 31.743 13.937 1.00 96.06 467 HIS A O 1
ATOM 3789 N N . ILE A 1 468 ? -13.506 32.687 12.044 1.00 96.06 468 ILE A N 1
ATOM 3790 C CA . ILE A 1 468 ? -12.329 33.536 11.829 1.00 96.06 468 ILE A CA 1
ATOM 3791 C C . ILE A 1 468 ? -12.252 34.624 12.906 1.00 96.06 468 ILE A C 1
ATOM 3793 O O . ILE A 1 468 ? -11.168 34.867 13.432 1.00 96.06 468 ILE A O 1
ATOM 3797 N N . GLU A 1 469 ? -13.382 35.223 13.284 1.00 96.62 469 GLU A N 1
ATOM 3798 C CA . GLU A 1 469 ? -13.455 36.198 14.380 1.00 96.62 469 GLU A CA 1
ATOM 3799 C C . GLU A 1 469 ? -13.006 35.591 15.716 1.00 96.62 469 GLU A C 1
ATOM 3801 O O . GLU A 1 469 ? -12.118 36.144 16.365 1.00 96.62 469 GLU A O 1
ATOM 3806 N N . ARG A 1 470 ? -13.499 34.396 16.073 1.00 97.75 470 ARG A N 1
ATOM 3807 C CA . ARG A 1 470 ? -13.031 33.669 17.270 1.00 97.75 470 ARG A CA 1
ATOM 3808 C C . ARG A 1 470 ? -11.542 33.342 17.219 1.00 97.75 470 ARG A C 1
ATOM 3810 O O . ARG A 1 470 ? -10.833 33.524 18.203 1.00 97.75 470 ARG A O 1
ATOM 3817 N N . LEU A 1 471 ? -11.025 32.918 16.064 1.00 97.31 471 LEU A N 1
ATOM 3818 C CA . LEU A 1 471 ? -9.587 32.672 15.908 1.00 97.31 471 LEU A CA 1
ATOM 3819 C C . LEU A 1 471 ? -8.751 33.956 16.077 1.00 97.31 471 LEU A C 1
ATOM 3821 O O . LEU A 1 471 ? -7.647 33.877 16.617 1.00 97.31 471 LEU A O 1
ATOM 3825 N N . LYS A 1 472 ? -9.260 35.131 15.670 1.00 97.50 472 LYS A N 1
ATOM 3826 C CA . LYS A 1 472 ? -8.620 36.431 15.949 1.00 97.50 472 LYS A CA 1
ATOM 3827 C C . LYS A 1 472 ? -8.610 36.743 17.446 1.00 97.50 472 LYS A C 1
ATOM 3829 O O . LYS A 1 472 ? -7.587 37.198 17.950 1.00 97.50 472 LYS A O 1
ATOM 3834 N N . GLU A 1 473 ? -9.707 36.487 18.157 1.00 97.31 473 GLU A N 1
ATOM 3835 C CA . GLU A 1 473 ? -9.775 36.647 19.618 1.00 97.31 473 GLU A CA 1
ATOM 3836 C C . GLU A 1 473 ? -8.765 35.741 20.328 1.00 97.31 473 GLU A C 1
ATOM 3838 O O . GLU A 1 473 ? -7.967 36.221 21.131 1.00 97.31 473 GLU A O 1
ATOM 3843 N N . TYR A 1 474 ? -8.696 34.460 19.952 1.00 98.00 474 TYR A N 1
ATOM 3844 C CA . TYR A 1 474 ? -7.728 33.531 20.539 1.00 98.00 474 TYR A CA 1
ATOM 3845 C C . TYR A 1 474 ? -6.277 33.969 20.314 1.00 98.00 474 TYR A C 1
ATOM 3847 O O . TYR A 1 474 ? -5.440 33.765 21.188 1.00 98.00 474 TYR A O 1
ATOM 3855 N N . LEU A 1 475 ? -5.968 34.576 19.163 1.00 97.19 475 LEU A N 1
ATOM 3856 C CA . LEU A 1 475 ? -4.636 35.120 18.880 1.00 97.19 475 LEU A CA 1
ATOM 3857 C C . LEU A 1 475 ? -4.313 36.378 19.693 1.00 97.19 475 LEU A C 1
ATOM 3859 O O . LEU A 1 475 ? -3.140 36.613 19.981 1.00 97.19 475 LEU A O 1
ATOM 3863 N N . LYS A 1 476 ? -5.323 37.171 20.071 1.00 96.25 476 LYS A N 1
ATOM 3864 C CA . LYS A 1 476 ? -5.152 38.303 20.994 1.00 96.25 476 LYS A CA 1
ATOM 3865 C C . LYS A 1 476 ? -4.879 37.825 22.423 1.00 96.25 476 LYS A C 1
ATOM 3867 O O . LYS A 1 476 ? -4.077 38.442 23.113 1.00 96.25 476 LYS A O 1
ATOM 3872 N N . GLU A 1 477 ? -5.514 36.733 22.850 1.00 96.31 477 GLU A N 1
ATOM 3873 C CA . GLU A 1 477 ? -5.276 36.115 24.165 1.00 96.31 477 GLU A CA 1
ATOM 3874 C C . GLU A 1 477 ? -3.926 35.386 24.248 1.00 96.31 477 GLU A C 1
ATOM 3876 O O . GLU A 1 477 ? -3.219 35.475 25.249 1.00 96.31 477 GLU A O 1
ATOM 3881 N N . ASP A 1 478 ? -3.584 34.631 23.203 1.00 96.12 478 ASP A N 1
ATOM 3882 C CA . ASP A 1 478 ? -2.406 33.770 23.123 1.00 96.12 478 ASP A CA 1
ATOM 3883 C C . ASP A 1 478 ? -1.875 33.789 21.680 1.00 96.12 478 ASP A C 1
ATOM 3885 O O . ASP A 1 478 ? -2.265 32.983 20.829 1.00 96.12 478 ASP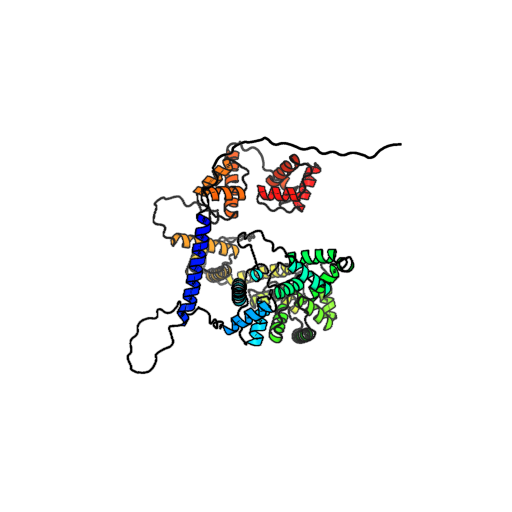 A O 1
ATOM 3889 N N . ASN A 1 479 ? -0.941 34.704 21.393 1.00 93.88 479 ASN A N 1
ATOM 3890 C CA . ASN A 1 479 ? -0.323 34.843 20.064 1.00 93.88 479 ASN A CA 1
ATOM 3891 C C . ASN A 1 479 ? 0.371 33.549 19.579 1.00 93.88 479 ASN A C 1
ATOM 3893 O O . ASN A 1 479 ? 0.589 33.331 18.379 1.00 93.88 479 ASN A O 1
ATOM 3897 N N . SER A 1 480 ? 0.685 32.654 20.515 1.00 91.06 480 SER A N 1
ATOM 3898 C CA . SER A 1 480 ? 1.362 31.388 20.289 1.00 91.06 480 SER A CA 1
ATOM 3899 C C . SER A 1 480 ? 0.401 30.206 20.156 1.00 91.06 480 SER A C 1
ATOM 3901 O O . SER A 1 480 ? 0.863 29.086 19.940 1.00 91.06 480 SER A O 1
ATOM 3903 N N . ILE A 1 481 ? -0.921 30.430 20.194 1.00 95.00 481 ILE A N 1
ATOM 3904 C CA . ILE A 1 481 ? -1.909 29.350 20.139 1.00 95.00 481 ILE A CA 1
ATOM 3905 C C . ILE A 1 481 ? -1.689 28.447 18.915 1.00 95.00 481 ILE A C 1
ATOM 3907 O O . ILE A 1 481 ? -1.608 28.895 17.763 1.00 95.00 481 ILE A O 1
ATOM 3911 N N . GLY A 1 482 ? -1.548 27.149 19.191 1.00 92.62 482 GLY A N 1
ATOM 3912 C CA . GLY A 1 482 ? -1.397 26.109 18.180 1.00 92.62 482 GLY A CA 1
ATOM 3913 C C . GLY A 1 482 ? -2.744 25.693 17.570 1.00 92.62 482 GLY A C 1
ATOM 3914 O O . GLY A 1 482 ? -3.791 25.829 18.211 1.00 92.62 482 GLY A O 1
ATOM 3915 N N . PRO A 1 483 ? -2.747 25.115 16.354 1.00 95.06 483 PRO A N 1
ATOM 3916 C CA . PRO A 1 483 ? -3.972 24.788 15.621 1.00 95.06 483 PRO A CA 1
ATOM 3917 C C . PRO A 1 483 ? -4.867 23.765 16.327 1.00 95.06 483 PRO A C 1
ATOM 3919 O O . PRO A 1 483 ? -6.085 23.860 16.224 1.00 95.06 483 PRO A O 1
ATOM 3922 N N . THR A 1 484 ? -4.294 22.815 17.073 1.00 92.38 484 THR A N 1
ATOM 3923 C CA . THR A 1 484 ? -5.070 21.833 17.848 1.00 92.38 484 THR A CA 1
ATOM 3924 C C . THR A 1 484 ? -5.837 22.502 18.986 1.00 92.38 484 THR A C 1
ATOM 3926 O O . THR A 1 484 ? -7.034 22.286 19.121 1.00 92.38 484 THR A O 1
ATOM 3929 N N . LYS A 1 485 ? -5.161 23.350 19.775 1.00 96.00 485 LYS A N 1
ATOM 3930 C CA . LYS A 1 485 ? -5.759 24.059 20.919 1.00 96.00 485 LYS A CA 1
ATOM 3931 C C . LYS A 1 485 ? -6.850 25.025 20.451 1.00 96.00 485 LYS A C 1
ATOM 3933 O O . LYS A 1 485 ? -7.920 25.069 21.049 1.00 96.00 485 LYS A O 1
ATOM 3938 N N . ALA A 1 486 ? -6.600 25.734 19.350 1.00 96.56 486 ALA A N 1
ATOM 3939 C CA . ALA A 1 486 ? -7.589 26.599 18.721 1.00 96.56 486 ALA A CA 1
ATOM 3940 C C . ALA A 1 486 ? -8.802 25.815 18.197 1.00 96.56 486 ALA A C 1
ATOM 3942 O O . ALA A 1 486 ? -9.927 26.243 18.416 1.00 96.56 486 ALA A O 1
ATOM 3943 N N . LEU A 1 487 ? -8.597 24.656 17.556 1.00 95.75 487 LEU A N 1
ATOM 3944 C CA . LEU A 1 487 ? -9.695 23.806 17.084 1.00 95.75 487 LEU A CA 1
ATOM 3945 C C . LEU A 1 487 ? -10.553 23.286 18.244 1.00 95.75 487 LEU A C 1
ATOM 3947 O O . LEU A 1 487 ? -11.773 23.313 18.133 1.00 95.75 487 LEU A O 1
ATOM 3951 N N . THR A 1 488 ? -9.939 22.832 19.341 1.00 94.31 488 THR A N 1
ATOM 3952 C CA . THR A 1 488 ? -10.680 22.364 20.522 1.00 94.31 488 THR A CA 1
ATOM 3953 C C . THR A 1 488 ? -11.564 23.471 21.091 1.00 94.31 488 THR A C 1
ATOM 3955 O O . THR A 1 488 ? -12.761 23.249 21.240 1.00 94.31 488 THR A O 1
ATOM 3958 N N . ARG A 1 489 ? -11.013 24.675 21.314 1.00 97.69 489 ARG A N 1
ATOM 3959 C CA . ARG A 1 489 ? -11.797 25.831 21.790 1.00 97.69 489 ARG A CA 1
ATOM 3960 C C . ARG A 1 489 ? -12.919 26.201 20.827 1.00 97.69 489 ARG A C 1
ATOM 3962 O O . ARG A 1 489 ? -14.063 26.362 21.232 1.00 97.69 489 ARG A O 1
ATOM 3969 N N . LEU A 1 490 ? -12.610 26.242 19.533 1.00 96.44 490 LEU A N 1
ATOM 3970 C CA . LEU A 1 490 ? -13.589 26.556 18.501 1.00 96.44 490 LEU A CA 1
ATOM 3971 C C . LEU A 1 490 ? -14.728 25.522 18.473 1.00 96.44 490 LEU A C 1
ATOM 3973 O O . LEU A 1 490 ? -15.889 25.895 18.323 1.00 96.44 490 LEU A O 1
ATOM 3977 N N . CYS A 1 491 ? -14.422 24.235 18.658 1.00 94.69 491 CYS A N 1
ATOM 3978 C CA . CYS A 1 491 ? -15.416 23.166 18.765 1.00 94.69 491 CYS A CA 1
ATOM 3979 C C . CYS A 1 491 ? -16.272 23.297 20.035 1.00 94.69 491 CYS A C 1
ATOM 3981 O O . CYS A 1 491 ? -17.479 23.081 19.967 1.00 94.69 491 CYS A O 1
ATOM 3983 N N . GLU A 1 492 ? -15.672 23.652 21.172 1.00 95.38 492 GLU A N 1
ATOM 3984 C CA . GLU A 1 492 ? -16.380 23.863 22.443 1.00 95.38 492 GLU A CA 1
ATOM 3985 C C . GLU A 1 492 ? -17.332 25.068 22.379 1.00 95.38 492 GLU A C 1
ATOM 3987 O O . GLU A 1 492 ? -18.459 24.985 22.862 1.00 95.38 492 GLU A O 1
ATOM 3992 N N . GLU A 1 493 ? -16.913 26.163 21.741 1.00 96.56 493 GLU A N 1
ATOM 3993 C CA . GLU A 1 493 ? -17.683 27.412 21.688 1.00 96.56 493 GLU A CA 1
ATOM 3994 C C . GLU A 1 493 ? -18.729 27.444 20.569 1.00 96.56 493 GLU A C 1
ATOM 3996 O O . GLU A 1 493 ? -19.793 28.039 20.732 1.00 96.56 493 GLU A O 1
ATOM 4001 N N . THR A 1 494 ? -18.437 26.832 19.418 1.00 93.94 494 THR A N 1
ATOM 4002 C CA . THR A 1 494 ? -19.286 26.945 18.214 1.00 93.94 494 THR A CA 1
ATOM 4003 C C . THR A 1 494 ? -19.901 25.619 17.770 1.00 93.94 494 THR A C 1
ATOM 4005 O O . THR A 1 494 ? -20.718 25.597 16.850 1.00 93.94 494 THR A O 1
ATOM 4008 N N . GLY A 1 495 ? -19.515 24.499 18.391 1.00 91.56 495 GLY A N 1
ATOM 4009 C CA . GLY A 1 495 ? -19.908 23.158 17.952 1.00 91.56 495 GLY A CA 1
ATOM 4010 C C . GLY A 1 495 ? -19.247 22.719 16.639 1.00 91.56 495 GLY A C 1
ATOM 4011 O O . GLY A 1 495 ? -19.686 21.746 16.024 1.00 91.56 495 GLY A O 1
ATOM 4012 N N . LEU A 1 496 ? -18.222 23.438 16.166 1.00 88.19 496 LEU A N 1
ATOM 4013 C CA . LEU A 1 496 ? -17.577 23.150 14.891 1.00 88.19 496 LEU A CA 1
ATOM 4014 C C . LEU A 1 496 ? -16.711 21.882 14.946 1.00 88.19 496 LEU A C 1
ATOM 4016 O O . LEU A 1 496 ? -15.588 21.901 15.447 1.00 88.19 496 LEU A O 1
ATOM 4020 N N . ASP A 1 497 ? -17.172 20.830 14.269 1.00 86.12 497 ASP A N 1
ATOM 4021 C CA . ASP A 1 497 ? -16.360 19.651 13.950 1.00 86.12 497 ASP A CA 1
ATOM 4022 C C . ASP A 1 497 ? -15.605 19.840 12.612 1.00 86.12 497 ASP A C 1
ATOM 4024 O O . ASP A 1 497 ? -16.038 19.450 11.510 1.00 86.12 497 ASP A O 1
ATOM 4028 N N . ALA A 1 498 ? -14.466 20.532 12.690 1.00 85.81 498 ALA A N 1
ATOM 4029 C CA . ALA A 1 498 ? -13.574 20.783 11.561 1.00 85.81 498 ALA A CA 1
ATOM 4030 C C . ALA A 1 498 ? -12.292 19.948 11.622 1.00 85.81 498 ALA A C 1
ATOM 4032 O O . ALA A 1 498 ? -11.811 19.545 12.675 1.00 85.81 498 ALA A O 1
ATOM 4033 N N . SER A 1 499 ? -11.693 19.711 10.450 1.00 87.56 499 SER A N 1
ATOM 4034 C CA . SER A 1 499 ? -10.338 19.157 10.422 1.00 87.56 499 SER A CA 1
ATOM 4035 C C . SER A 1 499 ? -9.329 20.214 10.886 1.00 87.56 499 SER A C 1
ATOM 4037 O O . SER A 1 499 ? -9.559 21.413 10.744 1.00 87.56 499 SER A O 1
ATOM 4039 N N . ILE A 1 500 ? -8.177 19.778 11.394 1.00 89.62 500 ILE A N 1
ATOM 4040 C CA . ILE A 1 500 ? -7.125 20.679 11.894 1.00 89.62 500 ILE A CA 1
ATOM 4041 C C . ILE A 1 500 ? -6.516 21.585 10.808 1.00 89.62 500 ILE A C 1
ATOM 4043 O O . ILE A 1 500 ? -6.010 22.664 11.104 1.00 89.62 500 ILE A O 1
ATOM 4047 N N . ARG A 1 501 ? -6.566 21.165 9.536 1.00 87.00 501 ARG A N 1
ATOM 4048 C CA . ARG A 1 501 ? -5.887 21.857 8.428 1.00 87.00 501 ARG A CA 1
ATOM 4049 C C . ARG A 1 501 ? -6.466 23.252 8.121 1.00 87.00 501 ARG A C 1
ATOM 4051 O O . ARG A 1 501 ? -5.665 24.180 8.052 1.00 87.00 501 ARG A O 1
ATOM 4058 N N . PRO A 1 502 ? -7.793 23.442 7.967 1.00 89.56 502 PRO A N 1
ATOM 4059 C CA . PRO A 1 502 ? -8.403 24.766 7.820 1.00 89.56 502 PRO A CA 1
ATOM 4060 C C . PRO A 1 502 ? -8.053 25.728 8.958 1.00 89.56 502 PRO A C 1
ATOM 4062 O O . PRO A 1 502 ? -7.657 26.859 8.693 1.00 89.56 502 PRO A O 1
ATOM 4065 N N . VAL A 1 503 ? -8.116 25.265 10.213 1.00 93.69 503 VAL A N 1
ATOM 4066 C CA . VAL A 1 503 ? -7.759 26.078 11.392 1.00 93.69 503 VAL A CA 1
ATOM 4067 C C . VAL A 1 503 ? -6.290 26.490 11.346 1.00 93.69 503 VAL A C 1
ATOM 4069 O O . VAL A 1 503 ? -5.966 27.655 11.554 1.00 93.69 503 VAL A O 1
ATOM 4072 N N . GLN A 1 504 ? -5.396 25.562 10.994 1.00 93.75 504 GLN A N 1
ATOM 4073 C CA . GLN A 1 504 ? -3.976 25.861 10.825 1.00 93.75 504 GLN A CA 1
ATOM 4074 C C . GLN A 1 504 ? -3.727 26.913 9.735 1.00 93.75 504 GLN A C 1
ATOM 4076 O O . GLN A 1 504 ? -2.940 27.833 9.948 1.00 93.75 504 GLN A O 1
ATOM 4081 N N . ALA A 1 505 ? -4.386 26.797 8.580 1.00 88.19 505 ALA A N 1
ATOM 4082 C CA . ALA A 1 505 ? -4.233 27.751 7.483 1.00 88.19 505 ALA A CA 1
ATOM 4083 C C . ALA A 1 505 ? -4.751 29.154 7.851 1.00 88.19 505 ALA A C 1
ATOM 4085 O O . ALA A 1 505 ? -4.077 30.149 7.566 1.00 88.19 505 ALA A O 1
ATOM 4086 N N . ALA A 1 506 ? -5.904 29.227 8.524 1.00 94.31 506 ALA A N 1
ATOM 4087 C CA . ALA A 1 506 ? -6.474 30.478 9.015 1.00 94.31 506 ALA A CA 1
ATOM 4088 C C . ALA A 1 506 ? -5.551 31.152 10.036 1.00 94.31 506 ALA A C 1
ATOM 4090 O O . ALA A 1 506 ? -5.180 32.305 9.846 1.00 94.31 506 ALA A O 1
ATOM 4091 N N . LEU A 1 507 ? -5.079 30.420 11.051 1.00 95.06 507 LEU A N 1
ATOM 4092 C CA . LEU A 1 507 ? -4.155 30.962 12.053 1.00 95.06 507 LEU A CA 1
ATOM 4093 C C . LEU A 1 507 ? -2.855 31.490 11.437 1.00 95.06 507 LEU A C 1
ATOM 4095 O O . LEU A 1 507 ? -2.392 32.554 11.831 1.00 95.06 507 LEU A O 1
ATOM 4099 N N . ILE A 1 508 ? -2.263 30.780 10.469 1.00 90.06 508 ILE A N 1
ATOM 4100 C CA . ILE A 1 508 ? -1.043 31.249 9.786 1.00 90.06 508 ILE A CA 1
ATOM 4101 C C . ILE A 1 508 ? -1.288 32.587 9.087 1.00 90.06 508 ILE A C 1
ATOM 4103 O O . ILE A 1 508 ? -0.406 33.441 9.078 1.00 90.06 508 ILE A O 1
ATOM 4107 N N . THR A 1 509 ? -2.459 32.759 8.480 1.00 92.31 509 THR A N 1
ATOM 4108 C CA . THR A 1 509 ? -2.758 33.976 7.724 1.00 92.31 509 THR A CA 1
ATOM 4109 C C . THR A 1 509 ? -3.102 35.131 8.655 1.00 92.31 509 THR A C 1
ATOM 4111 O O . THR A 1 509 ? -2.511 36.195 8.521 1.00 92.31 509 THR A O 1
ATOM 4114 N N . LEU A 1 510 ? -3.921 34.887 9.681 1.00 95.75 510 LEU A N 1
ATOM 4115 C CA . LEU A 1 510 ? -4.224 35.868 10.724 1.00 95.75 510 LEU A CA 1
ATOM 4116 C C . LEU A 1 510 ? -2.964 36.351 11.458 1.00 95.75 510 LEU A C 1
ATOM 4118 O O . LEU A 1 510 ? -2.831 37.540 11.724 1.00 95.75 510 LEU A O 1
ATOM 4122 N N . LYS A 1 511 ? -2.003 35.461 11.747 1.00 95.25 511 LYS A N 1
ATOM 4123 C CA . LYS A 1 511 ? -0.718 35.860 12.349 1.00 95.25 511 LYS A CA 1
ATOM 4124 C C . LYS A 1 511 ? 0.066 36.816 11.451 1.00 95.25 511 LYS A C 1
ATOM 4126 O O . LYS A 1 511 ? 0.591 37.802 11.949 1.00 95.25 511 LYS A O 1
ATOM 4131 N N . LYS A 1 512 ? 0.098 36.567 10.138 1.00 90.88 512 LYS A N 1
ATOM 4132 C CA . LYS A 1 512 ? 0.747 37.476 9.180 1.00 90.88 512 LYS A CA 1
ATOM 4133 C C . LYS A 1 512 ? 0.048 38.828 9.096 1.00 90.88 512 LYS A C 1
ATOM 4135 O O . LYS A 1 512 ? 0.733 39.835 8.997 1.00 90.88 512 LYS A O 1
ATOM 4140 N N . GLU A 1 513 ? -1.285 38.850 9.128 1.00 93.94 513 GLU A N 1
ATOM 4141 C CA . GLU A 1 513 ? -2.062 40.097 9.148 1.00 93.94 513 GLU A CA 1
ATOM 4142 C C . GLU A 1 513 ? -1.716 40.928 10.393 1.00 93.94 513 GLU A C 1
ATOM 4144 O O . GLU A 1 513 ? -1.370 42.098 10.265 1.00 93.94 513 GLU A O 1
ATOM 4149 N N . ILE A 1 514 ? -1.688 40.299 11.574 1.00 92.38 514 ILE A N 1
ATOM 4150 C CA . ILE A 1 514 ? -1.312 40.951 12.840 1.00 92.38 514 ILE A CA 1
ATOM 4151 C C . ILE A 1 514 ? 0.149 41.433 12.813 1.00 92.38 514 ILE A C 1
ATOM 4153 O O . ILE A 1 514 ? 0.446 42.545 13.247 1.00 92.38 514 ILE A O 1
ATOM 4157 N N . GLU A 1 515 ? 1.082 40.622 12.303 1.00 89.62 515 GLU A N 1
ATOM 4158 C CA . GLU A 1 515 ? 2.484 41.029 12.124 1.00 89.62 515 GLU A CA 1
ATOM 4159 C C . GLU A 1 515 ? 2.592 42.243 11.193 1.00 89.62 515 GLU A C 1
ATOM 4161 O O . GLU A 1 515 ? 3.303 43.195 11.511 1.00 89.62 515 GLU A O 1
ATOM 4166 N N . GLN A 1 516 ? 1.849 42.248 10.084 1.00 89.19 516 GLN A N 1
ATOM 4167 C CA . GLN A 1 516 ? 1.855 43.340 9.119 1.00 89.19 516 GLN A CA 1
ATOM 4168 C C . GLN A 1 516 ? 1.277 44.636 9.711 1.00 89.19 516 GLN A C 1
ATOM 4170 O O . GLN A 1 516 ? 1.881 45.699 9.551 1.00 89.19 516 GLN A O 1
ATOM 4175 N N . GLU A 1 517 ? 0.162 44.555 10.444 1.00 91.56 517 GLU A N 1
ATOM 4176 C CA . GLU A 1 517 ? -0.425 45.682 11.185 1.00 91.56 517 GLU A CA 1
ATOM 4177 C C . GLU A 1 517 ? 0.569 46.275 12.194 1.00 91.56 517 GLU A C 1
ATOM 4179 O O . GLU A 1 517 ? 0.747 47.493 12.241 1.00 91.56 517 GLU A O 1
ATOM 4184 N N . ASN A 1 518 ? 1.297 45.425 12.924 1.00 87.75 518 ASN A N 1
ATOM 4185 C CA . ASN A 1 518 ? 2.323 45.862 13.872 1.00 87.75 518 ASN A CA 1
ATOM 4186 C C . ASN A 1 518 ? 3.543 46.487 13.179 1.00 87.75 518 ASN A C 1
ATOM 4188 O O . ASN A 1 518 ? 4.092 47.472 13.672 1.00 87.75 518 ASN A O 1
ATOM 4192 N N . THR A 1 519 ? 3.972 45.954 12.030 1.00 83.00 519 THR A N 1
ATOM 4193 C CA . THR A 1 519 ? 5.092 46.537 11.270 1.00 83.00 519 THR A CA 1
ATOM 4194 C C . THR A 1 519 ? 4.744 47.876 10.637 1.00 83.00 519 THR A C 1
ATOM 4196 O O . THR A 1 519 ? 5.605 48.740 10.566 1.00 83.00 519 THR A O 1
ATOM 4199 N N . ASN A 1 520 ? 3.488 48.105 10.245 1.00 80.56 520 ASN A N 1
ATOM 4200 C CA . ASN A 1 520 ? 3.061 49.398 9.705 1.00 80.56 520 ASN A CA 1
ATOM 4201 C C . ASN A 1 520 ? 3.049 50.516 10.768 1.00 80.56 520 ASN A C 1
ATOM 4203 O O . ASN A 1 520 ? 3.035 51.693 10.413 1.00 80.56 520 ASN A O 1
ATOM 4207 N N . LEU A 1 521 ? 3.089 50.164 12.058 1.00 73.06 521 LEU A N 1
ATOM 4208 C CA . LEU A 1 521 ? 3.223 51.106 13.175 1.00 73.06 521 LEU A CA 1
ATOM 4209 C C . LEU A 1 521 ? 4.688 51.421 13.530 1.00 73.06 521 LEU A C 1
ATOM 4211 O O . LEU A 1 521 ? 4.943 52.336 14.312 1.00 73.06 521 LEU A O 1
ATOM 4215 N N . LEU A 1 522 ? 5.657 50.698 12.958 1.00 51.25 522 LEU A N 1
ATOM 4216 C CA . LEU A 1 522 ? 7.087 50.874 13.212 1.00 51.25 522 LEU A CA 1
ATOM 4217 C C . LEU A 1 522 ? 7.796 51.335 11.931 1.00 51.25 522 LEU A C 1
ATOM 4219 O O . LEU A 1 522 ? 7.756 50.679 10.897 1.00 51.25 522 LEU A O 1
ATOM 4223 N N . SER A 1 523 ? 8.449 52.498 12.009 1.00 46.53 523 SER A N 1
ATOM 4224 C CA . SER A 1 523 ? 9.125 53.159 10.884 1.00 46.53 523 SER A CA 1
ATOM 4225 C C . SER A 1 523 ? 10.053 52.207 10.095 1.00 46.53 523 SER A C 1
ATOM 4227 O O . SER A 1 523 ? 10.859 51.494 10.704 1.00 46.53 523 SER A O 1
ATOM 4229 N N . PRO A 1 524 ? 9.982 52.187 8.749 1.00 45.53 524 PRO A N 1
ATOM 4230 C CA . PRO A 1 524 ? 10.660 51.199 7.918 1.00 45.53 524 PRO A CA 1
ATOM 4231 C C . PRO A 1 524 ? 12.136 51.568 7.741 1.00 45.53 524 PRO A C 1
ATOM 4233 O O . PRO A 1 524 ? 12.488 52.302 6.824 1.00 45.53 524 PRO A O 1
ATOM 4236 N N . ASN A 1 525 ? 13.015 51.066 8.611 1.00 42.75 525 ASN A N 1
ATOM 4237 C CA . ASN A 1 525 ? 14.462 51.273 8.466 1.00 42.75 525 ASN A CA 1
ATOM 4238 C C . ASN A 1 525 ? 15.327 50.064 8.871 1.00 42.75 525 ASN A C 1
ATOM 4240 O O . ASN A 1 525 ? 16.437 50.223 9.376 1.00 42.75 525 ASN A O 1
ATOM 4244 N N . SER A 1 526 ? 14.878 48.837 8.594 1.00 46.84 526 SER A N 1
ATOM 4245 C CA . SER A 1 526 ? 15.760 47.661 8.635 1.00 46.84 526 SER A CA 1
ATOM 4246 C C . SER A 1 526 ? 15.628 46.809 7.369 1.00 46.84 526 SER A C 1
ATOM 4248 O O . SER A 1 526 ? 14.544 46.423 6.938 1.00 46.84 526 SER A O 1
ATOM 4250 N N . LYS A 1 527 ? 16.772 46.567 6.718 1.00 43.50 527 LYS A N 1
ATOM 4251 C CA . LYS A 1 527 ? 16.904 45.710 5.529 1.00 43.50 527 LYS A CA 1
ATOM 4252 C C . LYS A 1 527 ? 16.692 44.230 5.908 1.00 43.50 527 LYS A C 1
ATOM 4254 O O . LYS A 1 527 ? 17.106 43.840 6.997 1.00 43.50 527 LYS A O 1
ATOM 4259 N N . PRO A 1 528 ? 16.110 43.394 5.026 1.00 50.22 528 PRO A N 1
ATOM 4260 C CA . PRO A 1 528 ? 15.718 42.031 5.376 1.00 50.22 528 PRO A CA 1
ATOM 4261 C C . PRO A 1 528 ? 16.877 41.016 5.406 1.00 50.22 528 PRO A C 1
ATOM 4263 O O . PRO A 1 528 ? 17.780 41.011 4.569 1.00 50.22 528 PRO A O 1
ATOM 4266 N N . GLU A 1 529 ? 16.760 40.109 6.377 1.00 55.69 529 GLU A N 1
ATOM 4267 C CA . GLU A 1 529 ? 17.657 39.032 6.809 1.00 55.69 529 GLU A CA 1
ATOM 4268 C C . GLU A 1 529 ? 17.781 37.863 5.806 1.00 55.69 529 GLU A C 1
ATOM 4270 O O . GLU A 1 529 ? 17.301 36.748 6.032 1.00 55.69 529 GLU A O 1
ATOM 4275 N N . ALA A 1 530 ? 18.453 38.077 4.675 1.00 52.69 530 ALA A N 1
ATOM 4276 C CA . ALA A 1 530 ? 18.737 36.989 3.733 1.00 52.69 530 ALA A CA 1
ATOM 4277 C C . ALA A 1 530 ? 19.873 36.044 4.198 1.00 52.69 530 ALA A C 1
ATOM 4279 O O . ALA A 1 530 ? 19.915 34.886 3.779 1.00 52.69 530 ALA A O 1
ATOM 4280 N N . GLU A 1 531 ? 20.767 36.485 5.089 1.00 55.31 531 GLU A N 1
ATOM 4281 C CA . GLU A 1 531 ? 22.011 35.756 5.401 1.00 55.31 531 GLU A CA 1
ATOM 4282 C C . GLU A 1 531 ? 21.850 34.604 6.412 1.00 55.31 531 GLU A C 1
ATOM 4284 O O . GLU A 1 531 ? 22.563 33.602 6.329 1.00 55.31 531 GLU A O 1
ATOM 4289 N N . GLN A 1 532 ? 20.875 34.647 7.329 1.00 56.62 532 GLN A N 1
ATOM 4290 C CA . GLN A 1 532 ? 20.750 33.599 8.360 1.00 56.62 532 GLN A CA 1
ATOM 4291 C C . GLN A 1 532 ? 20.204 32.261 7.831 1.00 56.62 532 GLN A C 1
ATOM 4293 O O . GLN A 1 532 ? 20.554 31.194 8.348 1.00 56.62 532 GLN A O 1
ATOM 4298 N N . ASN A 1 533 ? 19.390 32.278 6.770 1.00 54.47 533 ASN A N 1
ATOM 4299 C CA . ASN A 1 533 ? 18.763 31.063 6.229 1.00 54.47 533 ASN A CA 1
ATOM 4300 C C . ASN A 1 533 ? 19.771 30.110 5.562 1.00 54.47 533 ASN A C 1
ATOM 4302 O O . ASN A 1 533 ? 19.526 28.903 5.480 1.00 54.47 533 ASN A O 1
ATOM 4306 N N . GLN A 1 534 ? 20.930 30.618 5.132 1.00 60.69 534 GLN A N 1
ATOM 4307 C CA . GLN A 1 534 ? 21.972 29.797 4.513 1.00 60.69 534 GLN A CA 1
ATOM 4308 C C . GLN A 1 534 ? 22.722 28.939 5.548 1.00 60.69 534 GLN A C 1
ATOM 4310 O O . GLN A 1 534 ? 23.152 27.829 5.234 1.00 60.69 534 GLN A O 1
ATOM 4315 N N . LYS A 1 535 ? 22.807 29.395 6.808 1.00 66.94 535 LYS A N 1
ATOM 4316 C CA . LYS A 1 535 ? 23.606 28.745 7.860 1.00 66.94 535 LYS A CA 1
ATOM 4317 C C . LYS A 1 535 ? 22.950 27.500 8.471 1.00 66.94 535 LYS A C 1
ATOM 4319 O O . LYS A 1 535 ? 23.640 26.553 8.850 1.00 66.94 535 LYS A O 1
ATOM 4324 N N . PHE A 1 536 ? 21.618 27.469 8.549 1.00 61.94 536 PHE A N 1
ATOM 4325 C CA . PHE A 1 536 ? 20.868 26.399 9.232 1.00 61.94 536 PHE A CA 1
ATOM 4326 C C . PHE A 1 536 ? 20.145 25.425 8.281 1.00 61.94 536 PHE A C 1
ATOM 4328 O O . PHE A 1 536 ? 19.570 24.430 8.729 1.00 61.94 536 PHE A O 1
ATOM 4335 N N . GLY A 1 537 ? 20.254 25.653 6.966 1.00 60.91 537 GLY A N 1
ATOM 4336 C CA . GLY A 1 537 ? 19.664 24.832 5.910 1.00 60.91 537 GLY A CA 1
ATOM 4337 C C . GLY A 1 537 ? 18.195 25.168 5.627 1.00 60.91 537 GLY A C 1
ATOM 4338 O O . GLY A 1 537 ? 17.409 25.421 6.535 1.00 60.91 537 GLY A O 1
ATOM 4339 N N . TYR A 1 538 ? 17.803 25.088 4.350 1.00 60.19 538 TYR A N 1
ATOM 4340 C CA . TYR A 1 538 ? 16.529 25.570 3.777 1.00 60.19 538 TYR A CA 1
ATOM 4341 C C . TYR A 1 538 ? 15.214 25.051 4.402 1.00 60.19 538 TYR A C 1
ATOM 4343 O O . TYR A 1 538 ? 14.134 25.451 3.973 1.00 60.19 538 TYR A O 1
ATOM 4351 N N . LYS A 1 539 ? 15.257 24.135 5.378 1.00 77.75 539 LYS A N 1
ATOM 4352 C CA . LYS A 1 539 ? 14.055 23.546 5.998 1.00 77.75 539 LYS A CA 1
ATOM 4353 C C . LYS A 1 539 ? 13.645 24.200 7.319 1.00 77.75 539 LYS A C 1
ATOM 4355 O O . LYS A 1 539 ? 12.509 24.000 7.748 1.00 77.75 539 LYS A O 1
ATOM 4360 N N . LEU A 1 540 ? 14.528 24.951 7.976 1.00 84.38 540 LEU A N 1
ATOM 4361 C CA . LEU A 1 540 ? 14.229 25.625 9.240 1.00 84.38 540 LEU A CA 1
ATOM 4362 C C . LEU A 1 540 ? 14.003 27.115 8.982 1.00 84.38 540 LEU A C 1
ATOM 4364 O O . LEU A 1 540 ? 14.875 27.791 8.455 1.00 84.38 540 LEU A O 1
ATOM 4368 N N . LYS A 1 541 ? 12.810 27.605 9.329 1.00 89.94 541 LYS A N 1
ATOM 4369 C CA . LYS A 1 541 ? 12.477 29.033 9.302 1.00 89.94 541 LYS A CA 1
ATOM 4370 C C . LYS A 1 541 ? 13.038 29.713 10.554 1.00 89.94 541 LYS A C 1
ATOM 4372 O O . LYS A 1 541 ? 13.242 29.033 11.559 1.00 89.94 541 LYS A O 1
ATOM 4377 N N . HIS A 1 542 ? 13.189 31.037 10.520 1.00 86.25 542 HIS A N 1
ATOM 4378 C CA . HIS A 1 542 ? 13.632 31.847 11.664 1.00 86.25 542 HIS A CA 1
ATOM 4379 C C . HIS A 1 542 ? 12.875 31.513 12.962 1.00 86.25 542 HIS A C 1
ATOM 4381 O O . HIS A 1 542 ? 13.494 31.153 13.959 1.00 86.25 542 HIS A O 1
ATOM 4387 N N . LEU A 1 543 ? 11.537 31.465 12.898 1.00 88.25 543 LEU A N 1
ATOM 4388 C CA . LEU A 1 543 ? 10.675 31.086 14.025 1.00 88.25 543 LEU A CA 1
ATOM 4389 C C . LEU A 1 543 ? 11.073 29.744 14.666 1.00 88.25 543 LEU A C 1
ATOM 4391 O O . LEU A 1 543 ? 11.066 29.597 15.883 1.00 88.25 543 LEU A O 1
ATOM 4395 N N . HIS A 1 544 ? 11.462 28.750 13.860 1.00 94.38 544 HIS A N 1
ATOM 4396 C CA . HIS A 1 544 ? 11.896 27.460 14.394 1.00 94.38 544 HIS A CA 1
ATOM 4397 C C . HIS A 1 544 ? 13.203 27.596 15.184 1.00 94.38 544 HIS A C 1
ATOM 4399 O O . HIS A 1 544 ? 13.373 26.931 16.200 1.00 94.38 544 HIS A O 1
ATOM 4405 N N . ILE A 1 545 ? 14.129 28.442 14.726 1.00 94.19 545 ILE A N 1
ATOM 4406 C CA . ILE A 1 545 ? 15.409 28.681 15.401 1.00 94.19 545 ILE A CA 1
ATOM 4407 C C . ILE A 1 545 ? 15.173 29.394 16.737 1.00 94.19 545 ILE A C 1
ATOM 4409 O O . ILE A 1 545 ? 15.784 29.014 17.735 1.00 94.19 545 ILE A O 1
ATOM 4413 N N . GLU A 1 546 ? 14.262 30.367 16.784 1.00 94.44 546 GLU A N 1
ATOM 4414 C CA . GLU A 1 546 ? 13.882 31.049 18.027 1.00 94.44 546 GLU A CA 1
ATOM 4415 C C . GLU A 1 546 ? 13.252 30.098 19.048 1.00 94.44 546 GLU A C 1
ATOM 4417 O O . GLU A 1 546 ? 13.701 30.064 20.195 1.00 94.44 546 GLU A O 1
ATOM 4422 N N . CYS A 1 547 ? 12.306 29.245 18.631 1.00 95.44 547 CYS A N 1
ATOM 4423 C CA . CYS A 1 547 ? 11.749 28.199 19.497 1.00 95.44 547 CYS A CA 1
ATOM 4424 C C . CYS A 1 547 ? 12.850 27.272 20.039 1.00 95.44 547 CYS A C 1
ATOM 4426 O O . CYS A 1 547 ? 12.884 26.973 21.231 1.00 95.44 547 CYS A O 1
ATOM 4428 N N . ILE A 1 548 ? 13.798 26.848 19.193 1.00 96.38 548 ILE A N 1
ATOM 4429 C CA . ILE A 1 548 ? 14.912 25.986 19.623 1.00 96.38 548 ILE A CA 1
ATOM 4430 C C . ILE A 1 548 ? 15.795 26.693 20.662 1.00 96.38 548 ILE A C 1
ATOM 4432 O O . ILE A 1 548 ? 16.172 26.067 21.654 1.00 96.38 548 ILE A O 1
ATOM 4436 N N . LYS A 1 549 ? 16.112 27.981 20.468 1.00 96.69 549 LYS A N 1
ATOM 4437 C CA . LYS A 1 549 ? 16.870 28.785 21.444 1.00 96.69 549 LYS A CA 1
ATOM 4438 C C . LYS A 1 549 ? 16.115 28.903 22.769 1.00 96.69 549 LYS A C 1
ATOM 4440 O O . LYS A 1 549 ? 16.710 28.685 23.820 1.00 96.69 549 LYS A O 1
ATOM 4445 N N . LYS A 1 550 ? 14.804 29.164 22.721 1.00 97.19 550 LYS A N 1
ATOM 4446 C CA . LYS A 1 550 ? 13.935 29.199 23.906 1.00 97.19 550 LYS A CA 1
ATOM 4447 C C . LYS A 1 550 ? 13.994 27.877 24.678 1.00 97.19 550 LYS A C 1
ATOM 4449 O O . LYS A 1 550 ? 14.270 27.885 25.873 1.00 97.19 550 LYS A O 1
ATOM 4454 N N . TYR A 1 551 ? 13.837 26.737 24.004 1.00 97.56 551 TYR A N 1
ATOM 4455 C CA . TYR A 1 551 ? 13.888 25.432 24.673 1.00 97.56 551 TYR A CA 1
ATOM 4456 C C . TYR A 1 551 ? 15.272 25.093 25.236 1.00 97.56 551 TYR A C 1
ATOM 4458 O O . TYR A 1 551 ? 15.365 24.407 26.251 1.00 97.56 551 TYR A O 1
ATOM 4466 N N . LEU A 1 552 ? 16.348 25.550 24.587 1.00 96.69 552 LEU A N 1
ATOM 4467 C CA . LEU A 1 552 ? 17.707 25.405 25.110 1.00 96.69 552 LEU A CA 1
ATOM 4468 C C . LEU A 1 552 ? 17.933 26.244 26.372 1.00 96.69 552 LEU A C 1
ATOM 4470 O O . LEU A 1 552 ? 18.643 25.789 27.264 1.00 96.69 552 LEU A O 1
ATOM 4474 N N . ASN A 1 553 ? 17.317 27.424 26.467 1.00 96.25 553 ASN A N 1
ATOM 4475 C CA . ASN A 1 553 ? 17.358 28.238 27.683 1.00 96.25 553 ASN A CA 1
ATOM 4476 C C . ASN A 1 553 ? 16.565 27.586 28.828 1.00 96.25 553 ASN A C 1
ATOM 4478 O O . ASN A 1 553 ? 16.996 27.647 29.974 1.00 96.25 553 ASN A O 1
ATOM 4482 N N . GLU A 1 554 ? 15.441 26.926 28.526 1.00 96.81 554 GLU A N 1
ATOM 4483 C CA . GLU A 1 554 ? 14.668 26.152 29.512 1.00 96.81 554 GLU A CA 1
ATOM 4484 C C . GLU A 1 554 ? 15.413 24.892 29.981 1.00 96.81 554 GLU A C 1
ATOM 4486 O O . GLU A 1 554 ? 15.361 24.526 31.154 1.00 96.81 554 GLU A O 1
ATOM 4491 N N . ASN A 1 555 ? 16.089 24.195 29.063 1.00 96.94 555 ASN A N 1
ATOM 4492 C CA . ASN A 1 555 ? 16.881 23.010 29.362 1.00 96.94 555 ASN A CA 1
ATOM 4493 C C . ASN A 1 555 ? 18.071 22.896 28.399 1.00 96.94 555 ASN A C 1
ATOM 4495 O O . ASN A 1 555 ? 17.947 22.412 27.268 1.00 96.94 555 ASN A O 1
ATOM 4499 N N . SER A 1 556 ? 19.258 23.254 28.892 1.00 95.81 556 SER A N 1
ATOM 4500 C CA . SER A 1 556 ? 20.504 23.254 28.113 1.00 95.81 556 SER A CA 1
ATOM 4501 C C . SER A 1 556 ? 20.847 21.883 27.518 1.00 95.81 556 SER A C 1
ATOM 4503 O O . SER A 1 556 ? 21.446 21.797 26.442 1.00 95.81 556 SER A O 1
ATOM 4505 N N . SER A 1 557 ? 20.396 20.803 28.162 1.00 96.38 557 SER A N 1
ATOM 4506 C CA . SER A 1 557 ? 20.637 19.408 27.780 1.00 96.38 557 SER A CA 1
ATOM 4507 C C . SER A 1 557 ? 19.522 18.775 26.935 1.00 96.38 557 SER A C 1
ATOM 4509 O O . SER A 1 557 ? 19.583 17.582 26.636 1.00 96.38 557 SER A O 1
ATOM 4511 N N . ILE A 1 558 ? 18.521 19.550 26.490 1.00 97.25 558 ILE A N 1
ATOM 4512 C CA . ILE A 1 558 ? 17.371 19.013 25.751 1.00 97.25 558 ILE A CA 1
ATOM 4513 C C . ILE A 1 558 ? 17.796 18.212 24.503 1.00 97.25 558 ILE A C 1
ATOM 4515 O O . ILE A 1 558 ? 18.658 18.624 23.717 1.00 97.25 558 ILE A O 1
ATOM 4519 N N . GLY A 1 559 ? 17.210 17.022 24.344 1.00 97.31 559 GLY A N 1
ATOM 4520 C CA . GLY A 1 559 ? 17.460 16.126 23.215 1.00 97.31 559 GLY A CA 1
ATOM 4521 C C . GLY A 1 559 ? 16.690 16.539 21.958 1.00 97.31 559 GLY A C 1
ATOM 4522 O O . GLY A 1 559 ? 15.605 17.116 22.036 1.00 97.31 559 GLY A O 1
ATOM 4523 N N . SER A 1 560 ? 17.215 16.196 20.778 1.00 96.81 560 SER A N 1
ATOM 4524 C CA . SER A 1 560 ? 16.612 16.587 19.495 1.00 96.81 560 SER A CA 1
ATOM 4525 C C . SER A 1 560 ? 15.215 16.013 19.262 1.00 96.81 560 SER A C 1
ATOM 4527 O O . SER A 1 560 ? 14.385 16.690 18.664 1.00 96.81 560 SER A O 1
ATOM 4529 N N . THR A 1 561 ? 14.914 14.815 19.769 1.00 96.19 561 THR A N 1
ATOM 4530 C CA . THR A 1 561 ? 13.563 14.229 19.709 1.00 96.19 561 THR A CA 1
ATOM 4531 C C . THR A 1 561 ? 12.558 15.027 20.543 1.00 96.19 561 THR A C 1
ATOM 4533 O O . THR A 1 561 ? 11.432 15.242 20.105 1.00 96.19 561 THR A O 1
ATOM 4536 N N . THR A 1 562 ? 12.959 15.512 21.722 1.00 97.38 562 THR A N 1
ATOM 4537 C CA . THR A 1 562 ? 12.093 16.325 22.589 1.00 97.38 562 THR A CA 1
ATOM 4538 C C . THR A 1 562 ? 11.813 17.681 21.954 1.00 97.38 562 THR A C 1
ATOM 4540 O O . THR A 1 562 ? 10.660 18.095 21.874 1.00 97.38 562 THR A O 1
ATOM 4543 N N . VAL A 1 563 ? 12.856 18.333 21.427 1.00 97.06 563 VAL A N 1
ATOM 4544 C CA . VAL A 1 563 ? 12.720 19.580 20.661 1.00 97.06 563 VAL A CA 1
ATOM 4545 C C . VAL A 1 563 ? 11.826 19.369 19.444 1.00 97.06 563 VAL A C 1
ATOM 4547 O O . VAL A 1 563 ? 10.952 20.183 19.199 1.00 97.06 563 VAL A O 1
ATOM 4550 N N . MET A 1 564 ? 11.984 18.263 18.713 1.00 96.75 564 MET A N 1
ATOM 4551 C CA . MET A 1 564 ? 11.142 17.932 17.560 1.00 96.75 564 MET A CA 1
ATOM 4552 C C . MET A 1 564 ? 9.658 17.874 17.911 1.00 96.75 564 MET A C 1
ATOM 4554 O O . MET A 1 564 ? 8.847 18.444 17.186 1.00 96.75 564 MET A O 1
ATOM 4558 N N . ASN A 1 565 ? 9.310 17.191 19.002 1.00 94.94 565 ASN A N 1
ATOM 4559 C CA . ASN A 1 565 ? 7.920 17.055 19.424 1.00 94.94 565 ASN A CA 1
ATOM 4560 C C . ASN A 1 565 ? 7.340 18.409 19.852 1.00 94.94 565 ASN A C 1
ATOM 4562 O O . ASN A 1 565 ? 6.290 18.787 19.346 1.00 94.94 565 ASN A O 1
ATOM 4566 N N . ARG A 1 566 ? 8.067 19.181 20.674 1.00 96.75 566 ARG A N 1
ATOM 4567 C CA . ARG A 1 566 ? 7.634 20.526 21.099 1.00 96.75 566 ARG A CA 1
ATOM 4568 C C . ARG A 1 566 ? 7.464 21.486 19.924 1.00 96.75 566 ARG A C 1
ATOM 4570 O O . ARG A 1 566 ? 6.466 22.185 19.814 1.00 96.75 566 ARG A O 1
ATOM 4577 N N . LEU A 1 567 ? 8.410 21.463 18.992 1.00 95.19 567 LEU A N 1
ATOM 4578 C CA . LEU A 1 567 ? 8.386 22.323 17.813 1.00 95.19 567 LEU A CA 1
ATOM 4579 C C . LEU A 1 567 ? 7.242 21.928 16.869 1.00 95.19 567 LEU A C 1
ATOM 4581 O O . LEU A 1 567 ? 6.625 22.799 16.261 1.00 95.19 567 LEU A O 1
ATOM 4585 N N . TYR A 1 568 ? 6.902 20.637 16.781 1.00 92.38 568 TYR A N 1
ATOM 4586 C CA . TYR A 1 568 ? 5.706 20.174 16.072 1.00 92.38 568 TYR A CA 1
ATOM 4587 C C . TYR A 1 568 ? 4.410 20.621 16.762 1.00 92.38 568 TYR A C 1
ATOM 4589 O O . TYR A 1 568 ? 3.484 21.038 16.073 1.00 92.38 568 TYR A O 1
ATOM 4597 N N . GLU A 1 569 ? 4.349 20.575 18.092 1.00 86.50 569 GLU A N 1
ATOM 4598 C CA . GLU A 1 569 ? 3.197 21.043 18.874 1.00 86.50 569 GLU A CA 1
ATOM 4599 C C . GLU A 1 569 ? 2.965 22.554 18.713 1.00 86.50 569 GLU A C 1
ATOM 4601 O O . GLU A 1 569 ? 1.832 22.970 18.469 1.00 86.50 569 GLU A O 1
ATOM 4606 N N . GLU A 1 570 ? 4.023 23.369 18.771 1.00 88.62 570 GLU A N 1
ATOM 4607 C CA . GLU A 1 570 ? 3.916 24.832 18.663 1.00 88.62 570 GLU A CA 1
ATOM 4608 C C . GLU A 1 570 ? 3.709 25.318 17.220 1.00 88.62 570 GLU A C 1
ATOM 4610 O O . GLU A 1 570 ? 2.925 26.232 16.969 1.00 88.62 570 GLU A O 1
ATOM 4615 N N . THR A 1 571 ? 4.390 24.712 16.242 1.00 86.88 571 THR A N 1
ATOM 4616 C CA . THR A 1 571 ? 4.428 25.245 14.863 1.00 86.88 571 THR A CA 1
ATOM 4617 C C . THR A 1 571 ? 3.637 24.412 13.854 1.00 86.88 571 THR A C 1
ATOM 4619 O O . THR A 1 571 ? 3.456 24.824 12.705 1.00 86.88 571 THR A O 1
ATOM 4622 N N . GLY A 1 572 ? 3.211 23.202 14.226 1.00 86.12 572 GLY A N 1
ATOM 4623 C CA . GLY A 1 572 ? 2.604 22.225 13.317 1.00 86.12 572 GLY A CA 1
ATOM 4624 C C . GLY A 1 572 ? 3.560 21.674 12.249 1.00 86.12 572 GLY A C 1
ATOM 4625 O O . GLY A 1 572 ? 3.132 20.914 11.376 1.00 86.12 572 GLY A O 1
ATOM 4626 N N . SER A 1 573 ? 4.846 22.046 12.277 1.00 83.56 573 SER A N 1
ATOM 4627 C CA . SER A 1 573 ? 5.830 21.662 11.261 1.00 83.56 573 SER A CA 1
ATOM 4628 C C . SER A 1 573 ? 6.599 20.415 11.676 1.00 83.56 573 SER A C 1
ATOM 4630 O O . SER A 1 573 ? 7.292 20.388 12.691 1.00 83.56 573 SER A O 1
ATOM 4632 N N . LYS A 1 574 ? 6.508 19.353 10.868 1.00 90.38 574 LYS A N 1
ATOM 4633 C CA . LYS A 1 574 ? 7.225 18.099 11.124 1.00 90.38 574 LYS A CA 1
ATOM 4634 C C . LYS A 1 574 ? 8.654 18.188 10.588 1.00 90.38 574 LYS A C 1
ATOM 4636 O O . LYS A 1 574 ? 8.897 17.979 9.400 1.00 90.38 574 LYS A O 1
ATOM 4641 N N . ILE A 1 575 ? 9.600 18.495 11.468 1.00 93.00 575 ILE A N 1
ATOM 4642 C CA . ILE A 1 575 ? 11.034 18.587 11.153 1.00 93.00 575 ILE A CA 1
ATOM 4643 C C . ILE A 1 575 ? 11.714 17.295 11.603 1.00 93.00 575 ILE A C 1
ATOM 4645 O O . ILE A 1 575 ? 11.368 16.758 12.646 1.00 93.00 575 ILE A O 1
ATOM 4649 N N . SER A 1 576 ? 12.658 16.742 10.836 1.00 94.50 576 SER A N 1
ATOM 4650 C CA . SER A 1 576 ? 13.331 15.515 11.286 1.00 94.50 576 SER A CA 1
ATOM 4651 C C . SER A 1 576 ? 14.291 15.800 12.444 1.00 94.50 576 SER A C 1
ATOM 4653 O O . SER A 1 576 ? 15.002 16.809 12.444 1.00 94.50 576 SER A O 1
ATOM 4655 N N . ALA A 1 577 ? 14.383 14.856 13.385 1.00 94.19 577 ALA A N 1
ATOM 4656 C CA . ALA A 1 577 ? 15.301 14.936 14.520 1.00 94.19 577 ALA A CA 1
ATOM 4657 C C . ALA A 1 577 ? 16.763 15.162 14.090 1.00 94.19 577 ALA A C 1
ATOM 4659 O O . ALA A 1 577 ? 17.497 15.860 14.776 1.00 94.19 577 ALA A O 1
ATOM 4660 N N . SER A 1 578 ? 17.182 14.648 12.926 1.00 93.69 578 SER A N 1
ATOM 4661 C CA . SER A 1 578 ? 18.528 14.874 12.381 1.00 93.69 578 SER A CA 1
ATOM 4662 C C . SER A 1 578 ? 18.823 16.344 12.047 1.00 93.69 578 SER A C 1
ATOM 4664 O O . SER A 1 578 ? 19.922 16.813 12.340 1.00 93.69 578 SER A O 1
ATOM 4666 N N . HIS A 1 579 ? 17.859 17.091 11.489 1.00 93.88 579 HIS A N 1
ATOM 4667 C CA . HIS A 1 579 ? 18.033 18.528 11.231 1.00 93.88 579 HIS A CA 1
ATOM 4668 C C . HIS A 1 579 ? 18.096 19.307 12.548 1.00 93.88 579 HIS A C 1
ATOM 4670 O O . HIS A 1 579 ? 18.963 20.159 12.718 1.00 93.88 579 HIS A O 1
ATOM 4676 N N . ILE A 1 580 ? 17.236 18.957 13.508 1.00 95.81 580 ILE A N 1
ATOM 4677 C CA . ILE A 1 580 ? 17.225 19.578 14.837 1.00 95.81 580 ILE A CA 1
ATOM 4678 C C . ILE A 1 580 ? 18.531 19.298 15.585 1.00 95.81 580 ILE A C 1
ATOM 4680 O O . ILE A 1 580 ? 19.112 20.222 16.140 1.00 95.81 580 ILE A O 1
ATOM 4684 N N . SER A 1 581 ? 19.051 18.066 15.547 1.00 95.56 581 SER A N 1
ATOM 4685 C CA . SER A 1 581 ? 20.355 17.721 16.129 1.00 95.56 581 SER A CA 1
ATOM 4686 C C . SER A 1 581 ? 21.483 18.591 15.571 1.00 95.56 581 SER A C 1
ATOM 4688 O O . SER A 1 581 ? 22.366 18.997 16.324 1.00 95.56 581 SER A O 1
ATOM 4690 N N . ARG A 1 582 ? 21.463 18.889 14.264 1.00 94.06 582 ARG A N 1
ATOM 4691 C CA . ARG A 1 582 ? 22.463 19.755 13.625 1.00 94.06 582 ARG A CA 1
ATOM 4692 C C . ARG A 1 582 ? 22.353 21.196 14.124 1.00 94.06 582 ARG A C 1
ATOM 4694 O O . ARG A 1 582 ? 23.367 21.786 14.469 1.00 94.06 582 ARG A O 1
ATOM 4701 N N . VAL A 1 583 ? 21.139 21.734 14.231 1.00 94.56 583 VAL A N 1
ATOM 4702 C CA . VAL A 1 583 ? 20.920 23.102 14.732 1.00 94.56 583 VAL A CA 1
ATOM 4703 C C . VAL A 1 583 ? 21.239 23.236 16.216 1.00 94.56 583 VAL A C 1
ATOM 4705 O O . VAL A 1 583 ? 21.913 24.186 16.596 1.00 94.56 583 VAL A O 1
ATOM 4708 N N . LEU A 1 584 ? 20.857 22.261 17.044 1.00 95.56 584 LEU A N 1
ATOM 4709 C CA . LEU A 1 584 ? 21.243 22.222 18.457 1.00 95.56 584 LEU A CA 1
ATOM 4710 C C . LEU A 1 584 ? 22.765 22.207 18.624 1.00 95.56 584 LEU A C 1
ATOM 4712 O O . LEU A 1 584 ? 23.282 22.906 19.490 1.00 95.56 584 LEU A O 1
ATOM 4716 N N . ARG A 1 585 ? 23.483 21.442 17.789 1.00 94.81 585 ARG A N 1
ATOM 4717 C CA . ARG A 1 585 ? 24.951 21.429 17.791 1.00 94.81 585 ARG A CA 1
ATOM 4718 C C . ARG A 1 585 ? 25.507 22.806 17.442 1.00 94.81 585 ARG A C 1
ATOM 4720 O O . ARG A 1 585 ? 26.290 23.325 18.218 1.00 94.81 585 ARG A O 1
ATOM 4727 N N . ASN A 1 586 ? 25.040 23.418 16.354 1.00 93.81 586 ASN A N 1
ATOM 4728 C CA . ASN A 1 586 ? 25.504 24.741 15.930 1.00 93.81 586 ASN A CA 1
ATOM 4729 C C . ASN A 1 586 ? 25.252 25.820 16.998 1.00 93.81 586 ASN A C 1
ATOM 4731 O O . ASN A 1 586 ? 26.142 26.612 17.285 1.00 93.81 586 ASN A O 1
ATOM 4735 N N . ILE A 1 587 ? 24.063 25.833 17.617 1.00 94.38 587 ILE A N 1
ATOM 4736 C CA . ILE A 1 587 ? 23.728 26.800 18.676 1.00 94.38 587 ILE A CA 1
ATOM 4737 C C . ILE A 1 587 ? 24.612 26.580 19.914 1.00 94.38 587 ILE A C 1
ATOM 4739 O O . ILE A 1 587 ? 25.102 27.548 20.487 1.00 94.38 587 ILE A O 1
ATOM 4743 N N . ARG A 1 588 ? 24.850 25.322 20.317 1.00 94.62 588 ARG A N 1
ATOM 4744 C CA . ARG A 1 588 ? 25.693 24.988 21.482 1.00 94.62 588 ARG A CA 1
ATOM 4745 C C . ARG A 1 588 ? 27.177 25.256 21.251 1.00 94.62 588 ARG A C 1
ATOM 4747 O O . ARG A 1 588 ? 27.865 25.632 22.190 1.00 94.62 588 ARG A O 1
ATOM 4754 N N . SER A 1 589 ? 27.663 25.053 20.030 1.00 93.06 589 SER A N 1
ATOM 4755 C CA . SER A 1 589 ? 29.060 25.293 19.663 1.00 93.06 589 SER A CA 1
ATOM 4756 C C . SER A 1 589 ? 29.425 26.778 19.638 1.00 93.06 589 SER A C 1
ATOM 4758 O O . SER A 1 589 ? 30.603 27.097 19.547 1.00 93.06 589 SER A O 1
ATOM 4760 N N . GLY A 1 590 ? 28.447 27.687 19.741 1.00 86.31 590 GLY A N 1
ATOM 4761 C CA . GLY A 1 590 ? 28.710 29.125 19.747 1.00 86.31 590 GLY A CA 1
ATOM 4762 C C . GLY A 1 590 ? 29.220 29.660 18.408 1.00 86.31 590 GLY A C 1
ATOM 4763 O O . GLY A 1 590 ? 29.709 30.787 18.373 1.00 86.31 590 GLY A O 1
ATOM 4764 N N . ASP A 1 591 ? 29.085 28.888 17.322 1.00 62.97 591 ASP A N 1
ATOM 4765 C CA . ASP A 1 591 ? 29.410 29.325 15.964 1.00 62.97 591 ASP A CA 1
ATOM 4766 C C . ASP A 1 591 ? 28.439 30.449 15.574 1.00 62.97 591 ASP A C 1
ATOM 4768 O O . ASP A 1 591 ? 27.341 30.198 15.059 1.00 62.97 591 ASP A O 1
ATOM 4772 N N . LYS A 1 592 ? 28.834 31.694 15.874 1.00 49.41 592 LYS A N 1
ATOM 4773 C CA . LYS A 1 592 ? 28.142 32.937 15.500 1.00 49.41 592 LYS A CA 1
ATOM 4774 C C . LYS A 1 592 ? 28.112 33.130 14.000 1.00 49.41 592 LYS A C 1
ATOM 4776 O O . LYS A 1 592 ? 29.089 32.756 13.316 1.00 49.41 592 LYS A O 1
#

Foldseek 3Di:
DDDDDDDDDDDDDDDDDDDDDDDPPDDDPDVVVVVVVVVVVVVVVVVVVVVVPPPPDDDDDDDDDDDDDDDDDPPDPPPPPDPPPPDDPVLLVVLLVVCVVPLQDQLLNSQVVSCVVPVDRDPSVVSNVSNQVSLVVVDVVSCVVDDPPDDDDPDPCLPQDDPVLLVLLLVVCVVPLLDALVNSQVVSCNGRVDRHDSVNSVVSSQVSLVVVDPVSNPPDPVVSVVVVVCVQDDPDVVLLVLLLVVCVVPVLDALVNSQVVSCVVPVDHHDSVVSRVSNLVSSCVVDVVVNVVVVVVVVPPPPPPQPDDDPVLLVLLLVVCVVPVPDQLVNSQSSSCVVPVDRHDSVVSVVSSVVSNVVVLVVVVPPDDPDDPDDDDDDDDPDFDDDDPVLLVQLLVVCVVPVPDQLVNSQVVSCVVPVDRGDSVNSRVSSVVSSVVVVVVPPDDDDDDDPDPPPDDPQPDDDDPVLLVQLLVVCVVPVQDFLVNSVVVSCVVPVGPDDSRSSLVSSVVSSVVVVVVVVVVPDPDDDDDPPPCVVLDVQDDPVLLVLLVVVCVVPVPDQLVNSQVVSCRRNVDRDDSVSSVVSNCCVVVVVD

Radius of gyration: 37.7 Å; chains: 1; bounding box: 89×87×132 Å

Organism: Conidiobolus coronatus (strain ATCC 28846 / CBS 209.66 / NRRL 28638) (NCBI:txid796925)

Secondary structure (DSSP, 8-state):
---PPP----------------------SHHHHHHHHHHHHHHHHHHHHHHTTSS--S-----------------SSSS-S-------HHHHHHHHHHHHH-TT--HHHHHHHHHHHH-----HHHHHHHHHHHHHHH-HHHHHHH-----S-TTT---PPPHHHHHHHHHHHHH-TT--HHHHHHHHHHHH-----HHHHHHHHHHHHHHT-HHHHT--HHHHHHHHHHHS----HHHHHHHHHHHHH-TT--HHHHHHHHHHHH-----HHHHHHHHHHHHHHH-HHHHHHHHHHHH--S-----PPPHHHHHHHHHHHHH-TT--HHHHHHHHHHHH-----HHHHHHHHHHHHHHHHHHHTTS--------------SS-PPPPHHHHHHHHHHHHH-TT--HHHHHHHHHHHH-----HHHHHHHHHHHHHHHHHHHS---------------S-SS--HHHHHHHHHHHHH-TT--HHHHHHHHHHHH-----HHHHHHHHHHHHHHHHHHHHHTS-S------SHHHHH-TT--HHHHHHHHHHHHH-TT--HHHHHHHHHHHH-----HHHHHHHHHHHHTT--

pLDDT: mean 77.63, std 22.42, range [29.0, 98.12]

Sequence (592 aa):
MQKPIQGFEIAWSPLIMITITSKVLSLTPIRVKKRLIYNFQLKQLLSNFYTSSESTEKNNTNNSTDGHRVIPDNNSAEKVLLKHRKIKNSHLELLKKYLLEDKLIGPAKATKQLREETGLNVSTETLRKILASLREEMGPEYISAYSPTVKDRQSDQRYKLKDLHIECLKKYLKDNKYIGPTNAMKKLNEETGLSIAIPAISTALKNLRKEMGSEYSNLDSEQVKVNQINDRIKLKDSHLEFLKKYLKEDKHLGPAKAMRQLHEETGLSVSVETMRKTLINLKQEIDPEYAKVYLSTLNNTIPVNQSKMKDIHLECLKKYLKEDFYISNVDAMYRLYDETGLLVSRVTIRNALEKLEQDITQHEIELPLPDSNTKVDFRSRSYGFKLKDLHMDLLERYVNENPSIKAIDAKYRLFIETAYSVSVPTVKNALNEIREQICIKNGSLAASDSKSDARSWIYGFKLKELHIERLKEYLKEDNSIGPTKALTRLCEETGLDASIRPVQAALITLKKEIEQENTNLLSPNSKPEAEQNQKFGYKLKHLHIECIKKYLNENSSIGSTTVMNRLYEETGSKISASHISRVLRNIRSGDK